Protein 2CVC (pdb70)

Solvent-accessible surface area: 33810 Å² total; per-residue (Å²): 154,127,63,8,5,58,77,115,35,20,35,47,84,174,80,36,195,41,142,89,52,74,27,36,44,72,49,18,91,59,43,98,42,21,94,70,73,68,124,85,37,75,47,40,30,86,67,130,144,86,118,62,21,72,78,39,39,17,60,86,32,100,42,38,78,73,1,114,110,28,30,74,52,52,37,34,28,56,24,47,90,30,42,162,61,69,124,192,61,22,35,53,107,60,81,77,166,60,35,39,60,82,154,122,43,19,57,82,22,126,95,104,54,35,76,47,53,4,28,44,65,81,49,62,54,34,189,28,28,136,69,55,73,39,133,154,72,17,38,19,49,90,40,88,55,115,44,133,97,47,158,116,101,52,49,13,123,57,134,21,33,34,71,98,30,76,24,31,162,143,92,73,132,197,96,46,8,51,83,54,17,32,71,31,69,58,47,60,53,26,57,78,18,33,157,98,183,45,156,58,17,42,64,83,31,36,17,25,26,7,44,100,25,33,94,174,61,130,99,30,214,156,28,72,90,84,90,50,55,42,57,72,8,19,9,44,6,26,28,34,25,186,86,45,127,214,44,92,103,13,123,87,115,7,26,12,56,48,31,108,51,80,40,70,168,29,85,38,55,77,41,64,42,78,92,110,44,60,86,51,17,50,25,24,7,20,46,9,26,76,120,11,178,136,55,69,20,118,98,19,28,71,44,86,121,27,100,131,2,46,56,1,37,39,53,55,90,35,134,84,60,55,23,12,4,27,66,48,52,61,173,90,100,158,43,130,58,57,46,30,21,42,34,28,72,8,64,84,64,65,58,146,67,7,42,82,20,47,0,67,146,34,152,72,120,88,54,28,113,17,0,47,40,4,24,94,80,93,106,151,86,110,43,38,43,84,34,112,88,20,80,93,128,51,92,40,25,82,82,52,160,113,69,86,60,19,112,58,53,29,45,136,56,31,113,75,34,54,70,38,35,48,151,41,149,43,14,38,53,54,39,48,88,90,1,23,39,32,51,6,56,55,68,137,23,113,26,34,75,113,41,71,168,50,21,56,65,22,41,142,160,190,149,55,35,8,133,49,15,42,65,122,42,46,68,15,29,33,89,70,33,156,72,145,184,36,49,50,120,31,73,63,93,59,44,138,63,152,79,225

InterPro domains:
  IPR002322 Cytochrome c, class III [PR00609] (293-302)
  IPR002322 Cytochrome c, class III [PR00609] (306-313)
  IPR002322 Cytochrome c, class III [PR00609] (347-358)
  IPR002322 Cytochrome c, class III [PR00609] (490-497)
  IPR011346 High-molecular-weight cytochrome c [PIRSF000026] (1-545)
  IPR020942 Class III cytochrome C [PF02085] (281-382)
  IPR020942 Class III cytochrome C [PF02085] (475-540)
  IPR036280 Multiheme cytochrome superfamily [SSF48695] (39-542)
  IPR054337 Outer membrane cytochrome MtrC/MtrF-like, domains II/IV [PF22113] (109-256)
  IPR054813 Sulfate respiration complex hexadecaheme cytochrome HmcA [NF045713] (1-543)

CATH classification: 3.90.10.10 (+3 more: 3.90.10.10, 3.90.10.10, 3.90.10.10)

Nearest PDB structures (foldseek):
  2cvc-assembly1_A  TM=1.002E+00  e=1.727E-100  Nitratidesulfovibrio vulgaris
  1h29-assembly3_C  TM=9.912E-01  e=6.419E-89  Nitratidesulfovibrio vulgaris str. Hildenborough
  1h29-assembly2_B  TM=9.858E-01  e=1.584E-88  Nitratidesulfovibrio vulgaris str. Hildenborough
  1h29-assembly4_D  TM=9.958E-01  e=1.942E-85  Nitratidesulfovibrio vulgaris str. Hildenborough
  1gws-assembly1_A  TM=9.913E-01  e=3.086E-84  Nitratidesulfovibrio vulgaris str. Hildenborough

Sequence (500 aa):
EKRADLIEIGAMERFGKLDLPKVAFRHDQHTTAVTGMGKDCAACHKSKDGKMSLKFMRLDDNSAAELKEIYHANCIGCHTDLAKAGKKTGPQDGECRSCHNPKPSAASSWKEIGFDKSLHYRHVASKAIKPVGDPQKNCGACHHVYDEASKKLVWGKNKEDSCRACHGEKPVDKRPALDTAAHTACISCHMDVAKTKAETGPVNCAGCHAPEAQAKFKVVREVPRLDRGQPDAALILPVPGKDAPREMKGTMKPVAFDHKAHEAKANDCRTCHHVRIDTCTACHTVNGTADSKFVQLEKAMHQPDSMRSCVGCHNTRVQQPTCAGCHGFIKPTKSDAQCGVCHVAAPGFDAKQVEAGALLNLKAEQRSQVAASMLSARPQPKGTFDL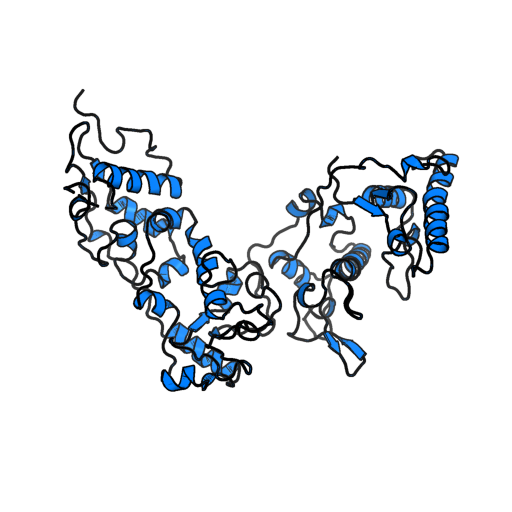NDIPEKVVIGSIAKEYQPSEFPHRKIVKTLIAGIGEDKLAATFHIEKGTLCQGCHHNSPASLTPPKCASCHGKPDRPGLKAAYHQQCMGCHDRMKIEKPANTACVDCHKERAK

Secondary structure (DSSP, 8-state):
-EES-EEEE-GGGGGS--SS--EEEEHHHHHHHHHHTT--GGGT--EETTEE-SSSS-S----HHHHHHHHIIIIIHHHHHHHHTT------TT-HHHHS-SS-SSEE--------HHHHHHHHT-TTS---SSSS--GGGT--EEETTTTEEE--TT----GGGT--SS-BTTBPPHHHHHHHHHHHHHHHHHHTTS-----SHHHHH-HHHHTTS---SS-----SS--SEEEE-----SSSSSPP---S--EEEEHHHHHHHSS-STTTSSS-SS-STTT--TT--GGGTT--HHHHHH-TT-TTSHHHHHHHHTTSHHHHHHHTT------HHHHTTTB-PPTT--HHHHTTTTTTT--HHHHHHHHHHHHHHSPPP-----GGGS-S-EEE-TT-SSBPPEEE-HHHHHHHHHHHHTT-HHHHHH--STTTGGGGTSTTS-S-SSPPPGGGTSS------HHHHHHHHHHHHHHHHT--SS-TT-TTSSS-BS--

Radius of gyration: 31.39 Å; Cα contacts (8 Å, |Δi|>4): 659; chains: 1; bounding box: 77×88×60 Å

Structure (mmCIF, N/CA/C/O backbone):
data_2CVC
#
_entry.id   2CVC
#
_cell.length_a   108.67
_cell.length_b   108.67
_cell.length_c   103.89
_cell.angle_alpha   90.00
_cell.angle_beta   90.00
_cell.angle_gamma   120.00
#
_symmetry.space_group_name_H-M   'P 62'
#
loop_
_entity.id
_entity.type
_entity.pdbx_description
1 polymer 'High-molecular-weight cytochrome c precursor'
2 non-polymer 'HEME C'
3 water water
#
loop_
_atom_site.group_PDB
_atom_site.id
_atom_site.type_symbol
_atom_site.label_atom_id
_atom_site.label_alt_id
_atom_site.label_comp_id
_atom_site.label_asym_id
_atom_site.label_entity_id
_atom_site.label_seq_id
_atom_site.pdbx_PDB_ins_code
_atom_site.Cartn_x
_atom_site.Cartn_y
_atom_site.Cartn_z
_atom_site.occupancy
_atom_site.B_iso_or_equiv
_atom_site.auth_seq_id
_atom_site.auth_comp_id
_atom_site.auth_asym_id
_atom_site.auth_atom_id
_atom_site.pdbx_PDB_model_num
ATOM 1 N N . GLU A 1 40 ? 88.851 54.213 37.089 1.00 81.69 40 GLU A N 1
ATOM 2 C CA . GLU A 1 40 ? 88.714 54.747 38.475 1.00 81.99 40 GLU A CA 1
ATOM 3 C C . GLU A 1 40 ? 89.425 53.866 39.495 1.00 79.56 40 GLU A C 1
ATOM 4 O O . GLU A 1 40 ? 89.794 54.331 40.574 1.00 81.99 40 GLU A O 1
ATOM 10 N N . LYS A 1 41 ? 89.615 52.594 39.155 1.00 75.62 41 LYS A N 1
ATOM 11 C CA . LYS A 1 41 ? 90.331 51.673 40.035 1.00 69.94 41 LYS A CA 1
ATOM 12 C C . LYS A 1 41 ? 91.837 51.889 39.943 1.00 61.16 41 LYS A C 1
ATOM 13 O O . LYS A 1 41 ? 92.436 51.743 38.879 1.00 60.96 41 LYS A O 1
ATOM 19 N N . ARG A 1 42 ? 92.445 52.249 41.067 1.00 56.84 42 ARG A N 1
ATOM 20 C CA . ARG A 1 42 ? 93.879 52.506 41.112 1.00 45.05 42 ARG A CA 1
ATOM 21 C C . ARG A 1 42 ? 94.506 51.775 42.289 1.00 40.48 42 ARG A C 1
ATOM 22 O O . ARG A 1 42 ? 93.871 51.597 43.330 1.00 34.15 42 ARG A O 1
ATOM 30 N N . ALA A 1 43 ? 95.751 51.347 42.117 1.00 34.96 43 ALA A N 1
ATOM 31 C CA . ALA A 1 43 ? 96.471 50.646 43.172 1.00 36.67 43 ALA A CA 1
ATOM 32 C C . ALA A 1 43 ? 97.583 51.527 43.738 1.00 36.60 43 ALA A C 1
ATOM 33 O O . ALA A 1 43 ? 98.378 51.077 44.564 1.00 33.25 43 ALA A O 1
ATOM 35 N N . ASP A 1 44 ? 97.629 52.782 43.293 1.00 32.63 44 ASP A N 1
ATOM 36 C CA . ASP A 1 44 ? 98.754 53.663 43.598 1.00 28.73 44 ASP A CA 1
ATOM 37 C C . ASP A 1 44 ? 98.368 54.839 44.490 1.00 30.33 44 ASP A C 1
ATOM 38 O O . ASP A 1 44 ? 99.081 55.840 44.537 1.00 26.60 44 ASP A O 1
ATOM 43 N N . LEU A 1 45 ? 97.250 54.731 45.197 1.00 28.95 45 LEU A N 1
ATOM 44 C CA . LEU A 1 45 ? 96.790 55.852 46.012 1.00 32.31 45 LEU A CA 1
ATOM 45 C C . LEU A 1 45 ? 97.531 55.947 47.337 1.00 31.72 45 LEU A C 1
ATOM 46 O O . LEU A 1 45 ? 97.769 54.943 48.003 1.00 30.68 45 LEU A O 1
ATOM 51 N N . ILE A 1 46 ? 97.910 57.167 47.698 1.00 35.28 46 ILE A N 1
ATOM 52 C CA . ILE A 1 46 ? 98.423 57.451 49.029 1.00 28.92 46 ILE A CA 1
ATOM 53 C C . ILE A 1 46 ? 97.587 58.575 49.620 1.00 33.21 46 ILE A C 1
ATOM 54 O O . ILE A 1 46 ? 97.369 59.601 48.975 1.00 31.48 46 ILE A O 1
ATOM 59 N N . GLU A 1 47 ? 97.101 58.370 50.839 1.00 30.20 47 GLU A N 1
ATOM 60 C CA . GLU A 1 47 ? 96.351 59.405 51.536 1.00 34.82 47 GLU A CA 1
ATOM 61 C C . GLU A 1 47 ? 97.300 60.082 52.509 1.00 34.00 47 GLU A C 1
ATOM 62 O O . GLU A 1 47 ? 97.584 59.547 53.582 1.00 32.52 47 GLU A O 1
ATOM 68 N N . ILE A 1 48 ? 97.796 61.254 52.131 1.00 30.46 48 ILE A N 1
ATOM 69 C CA . ILE A 1 48 ? 98.832 61.912 52.915 1.00 33.24 48 ILE A CA 1
ATOM 70 C C . ILE A 1 48 ? 98.231 62.550 54.159 1.00 32.37 48 ILE A C 1
ATOM 71 O O . ILE A 1 48 ? 97.415 63.473 54.072 1.00 32.56 48 ILE A O 1
ATOM 76 N N . GLY A 1 49 ? 98.641 62.042 55.318 1.00 29.79 49 GLY A N 1
ATOM 77 C CA . GLY A 1 49 ? 98.045 62.462 56.570 1.00 35.98 49 GLY A CA 1
ATOM 78 C C . GLY A 1 49 ? 99.058 62.445 57.691 1.00 39.12 49 GLY A C 1
ATOM 79 O O . GLY A 1 49 ? 98.706 62.274 58.856 1.00 39.97 49 GLY A O 1
ATOM 80 N N . ALA A 1 50 ? 100.321 62.639 57.329 1.00 41.88 50 ALA A N 1
ATOM 81 C CA . ALA A 1 50 ? 101.432 62.486 58.258 1.00 39.30 50 ALA A CA 1
ATOM 82 C C . ALA A 1 50 ? 101.411 63.440 59.451 1.00 39.41 50 ALA A C 1
ATOM 83 O O . ALA A 1 50 ? 101.868 63.075 60.528 1.00 36.12 50 ALA A O 1
ATOM 85 N N . MET A 1 51 ? 100.907 64.660 59.293 1.00 39.01 51 MET A N 1
ATOM 86 C CA . MET A 1 51 ? 100.953 65.554 60.444 1.00 42.90 51 MET A CA 1
ATOM 87 C C . MET A 1 51 ? 99.836 65.350 61.459 1.00 38.22 51 MET A C 1
ATOM 88 O O . MET A 1 51 ? 99.812 66.012 62.497 1.00 36.56 51 MET A O 1
ATOM 93 N N . GLU A 1 52 ? 98.923 64.427 61.179 1.00 33.97 52 GLU A N 1
ATOM 94 C CA . GLU A 1 52 ? 97.854 64.145 62.132 1.00 40.51 52 GLU A CA 1
ATOM 95 C C . GLU A 1 52 ? 98.423 63.628 63.452 1.00 41.90 52 GLU A C 1
ATOM 96 O O . GLU A 1 52 ? 97.774 63.724 64.495 1.00 42.13 52 GLU A O 1
ATOM 102 N N . ARG A 1 53 ? 99.634 63.083 63.410 1.00 39.77 53 ARG A N 1
ATOM 103 C CA . ARG A 1 53 ? 100.270 62.611 64.630 1.00 48.33 53 ARG A CA 1
ATOM 104 C C . ARG A 1 53 ? 100.542 63.792 65.556 1.00 48.16 53 ARG A C 1
ATOM 105 O O . ARG A 1 53 ? 100.490 63.664 66.779 1.00 49.04 53 ARG A O 1
ATOM 113 N N . PHE A 1 54 ? 100.814 64.949 64.965 1.00 49.19 54 PHE A N 1
ATOM 114 C CA . PHE A 1 54 ? 101.119 66.142 65.739 1.00 51.65 54 PHE A CA 1
ATOM 115 C C . PHE A 1 54 ? 99.867 66.836 66.267 1.00 53.03 54 PHE A C 1
ATOM 116 O O . PHE A 1 54 ? 99.959 67.709 67.130 1.00 55.86 54 PHE A O 1
ATOM 124 N N . GLY A 1 55 ? 98.701 66.447 65.756 1.00 51.57 55 GLY A N 1
ATOM 125 C CA . GLY A 1 55 ? 97.458 67.029 66.235 1.00 49.28 55 GLY A CA 1
ATOM 126 C C . GLY A 1 55 ? 96.328 66.971 65.224 1.00 51.16 55 GLY A C 1
ATOM 127 O O . GLY A 1 55 ? 96.516 66.524 64.094 1.00 53.43 55 GLY A O 1
ATOM 128 N N . LYS A 1 56 ? 95.148 67.423 65.635 1.00 48.90 56 LYS A N 1
ATOM 129 C CA . LYS A 1 56 ? 93.975 67.443 64.762 1.00 49.79 56 LYS A CA 1
ATOM 130 C C . LYS A 1 56 ? 94.247 68.255 63.495 1.00 45.32 56 LYS A C 1
ATOM 131 O O . LYS A 1 56 ? 94.801 69.354 63.559 1.00 44.27 56 LYS A O 1
ATOM 137 N N . LEU A 1 57 ? 93.848 67.710 62.350 1.00 43.72 57 LEU A N 1
ATOM 138 C CA . LEU A 1 57 ? 94.033 68.383 61.066 1.00 44.82 57 LEU A CA 1
ATOM 139 C C . LEU A 1 57 ? 92.932 69.415 60.824 1.00 44.03 57 LEU A C 1
ATOM 140 O O . LEU A 1 57 ? 91.758 69.147 61.081 1.00 44.77 57 LEU A O 1
ATOM 145 N N . ASP A 1 58 ? 93.316 70.588 60.328 1.00 42.67 58 ASP A N 1
ATOM 146 C CA . ASP A 1 58 ? 92.347 71.621 59.965 1.00 38.50 58 ASP A CA 1
ATOM 147 C C . ASP A 1 58 ? 91.612 71.233 58.687 1.00 39.50 58 ASP A C 1
ATOM 148 O O . ASP A 1 58 ? 90.404 71.445 58.562 1.00 38.55 58 ASP A O 1
ATOM 153 N N . LEU A 1 59 ? 92.346 70.666 57.736 1.00 32.81 59 LEU A N 1
ATOM 154 C CA . LEU A 1 59 ? 91.768 70.318 56.445 1.00 29.52 59 LEU A CA 1
ATOM 155 C C . LEU A 1 59 ? 91.941 68.829 56.174 1.00 34.91 59 LEU A C 1
ATOM 156 O O . LEU A 1 59 ? 92.764 68.167 56.810 1.00 34.05 59 LEU A O 1
ATOM 161 N N . PRO A 1 60 ? 91.170 68.284 55.219 1.00 33.27 60 PRO A N 1
ATOM 162 C CA . PRO A 1 60 ? 91.276 66.860 54.896 1.00 32.15 60 PRO A CA 1
ATOM 163 C C . PRO A 1 60 ? 92.690 66.433 54.539 1.00 31.98 60 PRO A C 1
ATOM 164 O O . PRO A 1 60 ? 93.531 67.257 54.188 1.00 27.86 60 PRO A O 1
ATOM 168 N N . LYS A 1 61 ? 92.944 65.134 54.646 1.00 29.78 61 LYS A N 1
ATOM 169 C CA . LYS A 1 61 ? 94.193 64.560 54.167 1.00 32.43 61 LYS A CA 1
ATOM 170 C C . LYS A 1 61 ? 94.219 64.697 52.645 1.00 31.77 61 LYS A C 1
ATOM 171 O O . LYS A 1 61 ? 93.190 64.967 52.023 1.00 29.25 61 LYS A O 1
ATOM 177 N N . VAL A 1 62 ? 95.399 64.531 52.056 1.00 27.13 62 VAL A N 1
ATOM 178 C CA . VAL A 1 62 ? 95.600 64.834 50.641 1.00 27.86 62 VAL A CA 1
ATOM 179 C C . VAL A 1 62 ? 95.861 63.565 49.827 1.00 27.74 62 VAL A C 1
ATOM 180 O O . VAL A 1 62 ? 96.873 62.891 50.023 1.00 25.75 62 VAL A O 1
ATOM 184 N N . ALA A 1 63 ? 94.943 63.240 48.922 1.00 25.14 63 ALA A N 1
ATOM 185 C CA . ALA A 1 63 ? 95.080 62.048 48.085 1.00 24.58 63 ALA A CA 1
ATOM 186 C C . ALA A 1 63 ? 96.142 62.280 47.011 1.00 32.00 63 ALA A C 1
ATOM 187 O O . ALA A 1 63 ? 96.157 63.323 46.353 1.00 28.47 63 ALA A O 1
ATOM 189 N N . PHE A 1 64 ? 97.020 61.296 46.837 1.00 27.61 64 PHE A N 1
ATOM 190 C CA . PHE A 1 64 ? 98.176 61.416 45.954 1.00 25.14 64 PHE A CA 1
ATOM 191 C C . PHE A 1 64 ? 98.289 60.141 45.123 1.00 28.20 64 PHE A C 1
ATOM 192 O O . PHE A 1 64 ? 98.354 59.040 45.683 1.00 26.23 64 PHE A O 1
ATOM 200 N N . ARG A 1 65 ? 98.312 60.290 43.799 1.00 27.96 65 ARG A N 1
ATOM 201 C CA . ARG A 1 65 ? 98.487 59.151 42.887 1.00 26.64 65 ARG A CA 1
ATOM 202 C C . ARG A 1 65 ? 99.964 58.971 42.545 1.00 25.47 65 ARG A C 1
ATOM 203 O O . ARG A 1 65 ? 100.519 59.728 41.754 1.00 27.76 65 ARG A O 1
ATOM 211 N N . HIS A 1 66 ? 100.600 57.966 43.133 1.00 27.15 66 HIS A N 1
ATOM 212 C CA . HIS A 1 66 ? 102.049 57.842 43.030 1.00 25.66 66 HIS A CA 1
ATOM 213 C C . HIS A 1 66 ? 102.482 57.471 41.607 1.00 25.05 66 HIS A C 1
ATOM 214 O O . HIS A 1 66 ? 103.429 58.059 41.072 1.00 27.16 66 HIS A O 1
ATOM 221 N N . ASP A 1 67 ? 101.793 56.510 40.988 1.00 24.63 67 ASP A N 1
ATOM 222 C CA . ASP A 1 67 ? 102.148 56.077 39.633 1.00 26.76 67 ASP A CA 1
ATOM 223 C C . ASP A 1 67 ? 101.914 57.194 38.611 1.00 28.00 67 ASP A C 1
ATOM 224 O O . ASP A 1 67 ? 102.694 57.364 37.678 1.00 29.62 67 ASP A O 1
ATOM 229 N N . GLN A 1 68 ? 100.841 57.960 38.790 1.00 32.27 68 GLN A N 1
ATOM 230 C CA . GLN A 1 68 ? 100.600 59.109 37.923 1.00 26.30 68 GLN A CA 1
ATOM 231 C C . GLN A 1 68 ? 101.775 60.089 38.010 1.00 27.58 68 GLN A C 1
ATOM 232 O O . GLN A 1 68 ? 102.184 60.688 37.009 1.00 24.85 68 GLN A O 1
ATOM 238 N N . HIS A 1 69 ? 102.324 60.245 39.211 1.00 24.32 69 HIS A N 1
ATOM 239 C CA . HIS A 1 69 ? 103.420 61.184 39.414 1.00 21.63 69 HIS A CA 1
ATOM 240 C C . HIS A 1 69 ? 104.774 60.696 38.884 1.00 24.90 69 HIS A C 1
ATOM 241 O O . HIS A 1 69 ? 105.492 61.457 38.238 1.00 26.82 69 HIS A O 1
ATOM 248 N N . THR A 1 70 ? 105.130 59.440 39.144 1.00 25.33 70 THR A N 1
ATOM 249 C CA . THR A 1 70 ? 106.408 58.925 38.647 1.00 26.86 70 THR A CA 1
ATOM 250 C C . THR A 1 70 ? 106.435 58.892 37.120 1.00 28.46 70 THR A C 1
ATOM 251 O O . THR A 1 70 ? 107.471 59.141 36.502 1.00 28.88 70 THR A O 1
ATOM 255 N N . THR A 1 71 ? 105.293 58.603 36.505 1.00 32.11 71 THR A N 1
ATOM 256 C CA . THR A 1 71 ? 105.217 58.603 35.049 1.00 29.22 71 THR A CA 1
ATOM 257 C C . THR A 1 71 ? 105.529 60.002 34.507 1.00 34.96 71 THR A C 1
ATOM 258 O O . THR A 1 71 ? 106.359 60.160 33.607 1.00 31.32 71 THR A O 1
ATOM 262 N N . ALA A 1 72 ? 104.883 61.018 35.067 1.00 28.96 72 ALA A N 1
ATOM 263 C CA . ALA A 1 72 ? 105.119 62.387 34.622 1.00 31.87 72 ALA A CA 1
ATOM 264 C C . ALA A 1 72 ? 106.557 62.828 34.904 1.00 31.68 72 ALA A C 1
ATOM 265 O O . ALA A 1 72 ? 107.204 63.435 34.053 1.00 37.58 72 ALA A O 1
ATOM 267 N N . VAL A 1 73 ? 107.056 62.514 36.095 1.00 29.99 73 VAL A N 1
ATOM 268 C CA . VAL A 1 73 ? 108.417 62.884 36.473 1.00 34.72 73 VAL A CA 1
ATOM 269 C C . VAL A 1 73 ? 109.438 62.238 35.541 1.00 39.88 73 VAL A C 1
ATOM 270 O O . VAL A 1 73 ? 110.398 62.881 35.114 1.00 39.44 73 VAL A O 1
ATOM 274 N N . THR A 1 74 ? 109.222 60.967 35.219 1.00 37.71 74 THR A N 1
ATOM 275 C CA . THR A 1 74 ? 110.093 60.262 34.291 1.00 38.60 74 THR A CA 1
ATOM 276 C C . THR A 1 74 ? 110.106 60.981 32.951 1.00 41.16 74 THR A C 1
ATOM 277 O O . THR A 1 74 ? 111.168 61.211 32.372 1.00 40.86 74 THR A O 1
ATOM 281 N N . GLY A 1 75 ? 108.920 61.354 32.479 1.00 44.85 75 GLY A N 1
ATOM 282 C CA . GLY A 1 75 ? 108.800 62.005 31.188 1.00 45.55 75 GLY A CA 1
ATOM 283 C C . GLY A 1 75 ? 109.506 63.343 31.120 1.00 49.08 75 GLY A C 1
ATOM 284 O O . GLY A 1 75 ? 109.881 63.794 30.040 1.00 50.23 75 GLY A O 1
ATOM 285 N N . MET A 1 76 ? 109.693 63.982 32.271 1.00 51.58 76 MET A N 1
ATOM 286 C CA . MET A 1 76 ? 110.371 65.273 32.311 1.00 49.58 76 MET A CA 1
ATOM 287 C C . MET A 1 76 ? 111.841 65.115 32.681 1.00 50.96 76 MET A C 1
ATOM 288 O O . MET A 1 76 ? 112.523 66.091 33.002 1.00 48.63 76 MET A O 1
ATOM 293 N N . GLY A 1 77 ? 112.323 63.877 32.639 1.00 45.73 77 GLY A N 1
ATOM 294 C CA . GLY A 1 77 ? 113.751 63.637 32.745 1.00 45.33 77 GLY A CA 1
ATOM 295 C C . GLY A 1 77 ? 114.269 63.542 34.165 1.00 46.08 77 GLY A C 1
ATOM 296 O O . GLY A 1 77 ? 115.467 63.695 34.401 1.00 49.70 77 GLY A O 1
ATOM 297 N N . LYS A 1 78 ? 113.374 63.293 35.114 1.00 42.26 78 LYS A N 1
ATOM 298 C CA . LYS A 1 78 ? 113.768 63.160 36.514 1.00 40.71 78 LYS A CA 1
ATOM 299 C C . LYS A 1 78 ? 113.510 61.738 37.001 1.00 39.83 78 LYS A C 1
ATOM 300 O O . LYS A 1 78 ? 113.121 60.871 36.219 1.00 45.60 78 LYS A O 1
ATOM 306 N N . ASP A 1 79 ? 113.735 61.501 38.289 1.00 37.31 79 ASP A N 1
ATOM 307 C CA . ASP A 1 79 ? 113.492 60.194 38.891 1.00 40.51 79 ASP A CA 1
ATOM 308 C C . ASP A 1 79 ? 113.059 60.348 40.355 1.00 38.79 79 ASP A C 1
ATOM 309 O O . ASP A 1 79 ? 112.674 61.436 40.782 1.00 39.56 79 ASP A O 1
ATOM 314 N N . CYS A 1 80 ? 113.135 59.261 41.119 1.00 35.94 80 CYS A N 1
ATOM 315 C CA . CYS A 1 80 ? 112.716 59.265 42.518 1.00 37.21 80 CYS A CA 1
ATOM 316 C C . CYS A 1 80 ? 113.350 60.422 43.302 1.00 37.52 80 CYS A C 1
ATOM 317 O O . CYS A 1 80 ? 112.729 60.982 44.205 1.00 33.84 80 CYS A O 1
ATOM 320 N N . ALA A 1 81 ? 114.586 60.775 42.959 1.00 34.27 81 ALA A N 1
ATOM 321 C CA . ALA A 1 81 ? 115.319 61.784 43.712 1.00 35.54 81 ALA A CA 1
ATOM 322 C C . ALA A 1 81 ? 114.611 63.131 43.683 1.00 34.93 81 ALA A C 1
ATOM 323 O O . ALA A 1 81 ? 114.891 64.001 44.508 1.00 35.28 81 ALA A O 1
ATOM 325 N N . ALA A 1 82 ? 113.699 63.306 42.731 1.00 34.16 82 ALA A N 1
ATOM 326 C CA . ALA A 1 82 ? 112.914 64.535 42.657 1.00 37.32 82 ALA A CA 1
ATOM 327 C C . ALA A 1 82 ? 112.089 64.733 43.926 1.00 35.49 82 ALA A C 1
ATOM 328 O O . ALA A 1 82 ? 111.728 65.862 44.263 1.00 34.79 82 ALA A O 1
ATOM 330 N N . CYS A 1 83 ? 111.796 63.638 44.626 1.00 31.98 83 CYS A N 1
ATOM 331 C CA . CYS A 1 83 ? 110.895 63.683 45.783 1.00 33.75 83 CYS A CA 1
ATOM 332 C C . CYS A 1 83 ? 111.398 62.942 47.011 1.00 34.73 83 CYS A C 1
ATOM 333 O O . CYS A 1 83 ? 110.927 63.187 48.124 1.00 38.04 83 CYS A O 1
ATOM 336 N N . HIS A 1 84 ? 112.335 62.022 46.814 1.00 35.12 84 HIS A N 1
ATOM 337 C CA . HIS A 1 84 ? 112.850 61.231 47.924 1.00 34.42 84 HIS A CA 1
ATOM 338 C C . HIS A 1 84 ? 114.328 61.504 48.134 1.00 38.49 84 HIS A C 1
ATOM 339 O O . HIS A 1 84 ? 115.121 61.451 47.191 1.00 36.46 84 HIS A O 1
ATOM 346 N N . LYS A 1 85 ? 114.699 61.795 49.375 1.00 36.85 85 LYS A N 1
ATOM 347 C CA . LYS A 1 85 ? 116.103 61.943 49.711 1.00 36.87 85 LYS A CA 1
ATOM 348 C C . LYS A 1 85 ? 116.689 60.584 50.064 1.00 38.68 85 LYS A C 1
ATOM 349 O O . LYS A 1 85 ? 115.960 59.624 50.317 1.00 37.92 85 LYS A O 1
ATOM 355 N N . SER A 1 86 ? 118.012 60.506 50.068 1.00 43.34 86 SER A N 1
ATOM 356 C CA . SER A 1 86 ? 118.696 59.291 50.480 1.00 46.53 86 SER A CA 1
ATOM 357 C C . SER A 1 86 ? 119.692 59.615 51.586 1.00 49.19 86 SER A C 1
ATOM 358 O O . SER A 1 86 ? 120.177 60.742 51.689 1.00 50.74 86 SER A O 1
ATOM 361 N N . LYS A 1 87 ? 119.982 58.625 52.422 1.00 49.63 87 LYS A N 1
ATOM 362 C CA . LYS A 1 87 ? 120.969 58.787 53.477 1.00 51.74 87 LYS A CA 1
ATOM 363 C C . LYS A 1 87 ? 121.822 57.531 53.539 1.00 54.30 87 LYS A C 1
ATOM 364 O O . LYS A 1 87 ? 121.360 56.478 53.980 1.00 56.57 87 LYS A O 1
ATOM 370 N N . ASP A 1 88 ? 123.066 57.647 53.088 1.00 59.47 88 ASP A N 1
ATOM 371 C CA . ASP A 1 88 ? 123.993 56.522 53.077 1.00 62.57 88 ASP A CA 1
ATOM 372 C C . ASP A 1 88 ? 123.520 55.422 52.133 1.00 62.98 88 ASP A C 1
ATOM 373 O O . ASP A 1 88 ? 123.463 54.251 52.508 1.00 62.86 88 ASP A O 1
ATOM 378 N N . GLY A 1 89 ? 123.177 55.808 50.907 1.00 61.71 89 GLY A N 1
ATOM 379 C CA . GLY A 1 89 ? 122.819 54.829 49.896 1.00 61.32 89 GLY A CA 1
ATOM 380 C C . GLY A 1 89 ? 121.444 54.204 50.072 1.00 62.48 89 GLY A C 1
ATOM 381 O O . GLY A 1 89 ? 121.039 53.363 49.270 1.00 65.30 89 GLY A O 1
ATOM 382 N N . LYS A 1 90 ? 120.724 54.600 51.116 1.00 56.59 90 LYS A N 1
ATOM 383 C CA . LYS A 1 90 ? 119.367 54.106 51.326 1.00 50.68 90 LYS A CA 1
ATOM 384 C C . LYS A 1 90 ? 118.358 55.223 51.067 1.00 45.96 90 LYS A C 1
ATOM 385 O O . LYS A 1 90 ? 118.440 56.295 51.668 1.00 42.67 90 LYS A O 1
ATOM 391 N N . MET A 1 91 ? 117.409 54.976 50.170 1.00 39.73 91 MET A N 1
ATOM 392 C CA . MET A 1 91 ? 116.410 55.991 49.855 1.00 34.99 91 MET A CA 1
ATOM 393 C C . MET A 1 91 ? 115.342 56.042 50.943 1.00 36.53 91 MET A C 1
ATOM 394 O O . MET A 1 91 ? 114.764 55.017 51.314 1.00 34.82 91 MET A O 1
ATOM 399 N N . SER A 1 92 ? 115.079 57.239 51.456 1.00 34.14 92 SER A N 1
ATOM 400 C CA . SER A 1 92 ? 113.963 57.418 52.373 1.00 31.84 92 SER A CA 1
ATOM 401 C C . SER A 1 92 ? 112.651 57.322 51.604 1.00 28.05 92 SER A C 1
ATOM 402 O O . SER A 1 92 ? 112.543 57.800 50.473 1.00 29.20 92 SER A O 1
ATOM 405 N N . LEU A 1 93 ? 111.662 56.699 52.229 1.00 26.78 93 LEU A N 1
ATOM 406 C CA . LEU A 1 93 ? 110.335 56.566 51.649 1.00 30.38 93 LEU A CA 1
ATOM 407 C C . LEU A 1 93 ? 109.452 57.749 52.028 1.00 30.48 93 LEU A C 1
ATOM 408 O O . LEU A 1 93 ? 108.295 57.817 51.620 1.00 29.74 93 LEU A O 1
ATOM 413 N N . LYS A 1 94 ? 109.999 58.664 52.825 1.00 31.79 94 LYS A N 1
ATOM 414 C CA . LYS A 1 94 ? 109.307 59.904 53.172 1.00 36.14 94 LYS A CA 1
ATOM 415 C C . LYS A 1 94 ? 109.456 60.925 52.045 1.00 33.11 94 LYS A C 1
ATOM 416 O O . LYS A 1 94 ? 110.412 60.865 51.265 1.00 32.01 94 LYS A O 1
ATOM 422 N N . PHE A 1 95 ? 108.513 61.864 51.970 1.00 31.99 95 PHE A N 1
ATOM 423 C CA . PHE A 1 95 ? 108.564 62.921 50.965 1.00 29.66 95 PHE A CA 1
ATOM 424 C C . PHE A 1 95 ? 109.496 64.058 51.381 1.00 32.16 95 PHE A C 1
ATOM 425 O O . PHE A 1 95 ? 109.237 64.767 52.361 1.00 26.95 95 PHE A O 1
ATOM 433 N N . MET A 1 96 ? 110.584 64.212 50.628 1.00 29.36 96 MET A N 1
ATOM 434 C CA . MET A 1 96 ? 111.490 65.348 50.769 1.00 34.60 96 MET A CA 1
ATOM 435 C C . MET A 1 96 ? 111.990 65.615 52.191 1.00 35.89 96 MET A C 1
ATOM 436 O O . MET A 1 96 ? 112.065 66.764 52.622 1.00 33.01 96 MET A O 1
ATOM 441 N N . ARG A 1 97 ? 112.343 64.557 52.911 1.00 35.71 97 ARG A N 1
ATOM 442 C CA . ARG A 1 97 ? 112.834 64.710 54.273 1.00 39.16 97 ARG A CA 1
ATOM 443 C C . ARG A 1 97 ? 113.312 63.376 54.824 1.00 39.62 97 ARG A C 1
ATOM 444 O O . ARG A 1 97 ? 112.957 62.315 54.307 1.00 36.43 97 ARG A O 1
ATOM 452 N N . LEU A 1 98 ? 114.107 63.439 55.887 1.00 38.61 98 LEU A N 1
ATOM 453 C CA . LEU A 1 98 ? 114.610 62.242 56.546 1.00 41.68 98 LEU A CA 1
ATOM 454 C C . LEU A 1 98 ? 113.928 62.006 57.894 1.00 39.89 98 LEU A C 1
ATOM 455 O O . LEU A 1 98 ? 113.858 60.871 58.367 1.00 39.97 98 LEU A O 1
ATOM 460 N N . ASP A 1 99 ? 113.422 63.077 58.504 1.00 39.86 99 ASP A N 1
ATOM 461 C CA . ASP A 1 99 ? 112.705 62.972 59.775 1.00 42.74 99 ASP A CA 1
ATOM 462 C C . ASP A 1 99 ? 111.452 63.846 59.802 1.00 40.48 99 ASP A C 1
ATOM 463 O O . ASP A 1 99 ? 111.326 64.791 59.026 1.00 37.94 99 ASP A O 1
ATOM 468 N N . ASP A 1 100 ? 110.530 63.516 60.703 1.00 44.25 100 ASP A N 1
ATOM 469 C CA . ASP A 1 100 ? 109.382 64.372 61.003 1.00 50.14 100 ASP A CA 1
ATOM 470 C C . ASP A 1 100 ? 109.625 65.092 62.329 1.00 49.43 100 ASP A C 1
ATOM 471 O O . ASP A 1 100 ? 109.424 64.515 63.400 1.00 50.24 100 ASP A O 1
ATOM 476 N N . ASN A 1 101 ? 110.051 66.349 62.259 1.00 44.75 101 ASN A N 1
ATOM 477 C CA . ASN A 1 101 ? 110.512 67.050 63.453 1.00 43.74 101 ASN A CA 1
ATOM 478 C C . ASN A 1 101 ? 109.434 67.879 64.136 1.00 44.92 101 ASN A C 1
ATOM 479 O O . ASN A 1 101 ? 109.440 68.027 65.358 1.00 46.53 101 ASN A O 1
ATOM 484 N N . SER A 1 102 ? 108.512 68.425 63.352 1.00 38.91 102 SER A N 1
ATOM 485 C CA . SER A 1 102 ? 107.435 69.229 63.916 1.00 39.83 102 SER A CA 1
ATOM 486 C C . SER A 1 102 ? 106.296 69.312 62.919 1.00 38.86 102 SER A C 1
ATOM 487 O O . SER A 1 102 ? 106.472 68.974 61.750 1.00 30.83 102 SER A O 1
ATOM 490 N N . ALA A 1 103 ? 105.135 69.764 63.383 1.00 33.74 103 ALA A N 1
ATOM 491 C CA . ALA A 1 103 ? 104.004 69.996 62.495 1.00 36.14 103 ALA A CA 1
ATOM 492 C C . ALA A 1 103 ? 104.349 71.103 61.509 1.00 37.70 103 ALA A C 1
ATOM 493 O O . ALA A 1 103 ? 104.086 70.983 60.313 1.00 39.93 103 ALA A O 1
ATOM 495 N N . ALA A 1 104 ? 104.944 72.179 62.018 1.00 34.71 104 ALA A N 1
ATOM 496 C CA . ALA A 1 104 ? 105.271 73.336 61.189 1.00 33.84 104 ALA A CA 1
ATOM 497 C C . ALA A 1 104 ? 106.239 72.966 60.071 1.00 35.39 104 ALA A C 1
ATOM 498 O O . ALA A 1 104 ? 106.034 73.332 58.913 1.00 31.61 104 ALA A O 1
ATOM 500 N N . GLU A 1 105 ? 107.285 72.229 60.419 1.00 35.55 105 GLU A N 1
ATOM 501 C CA . GLU A 1 105 ? 108.310 71.857 59.449 1.00 40.07 105 GLU A CA 1
ATOM 502 C C . GLU A 1 105 ? 107.724 70.969 58.354 1.00 37.36 105 GLU A C 1
ATOM 503 O O . GLU A 1 105 ? 108.044 71.117 57.173 1.00 39.21 105 GLU A O 1
ATOM 509 N N . LEU A 1 106 ? 106.851 70.056 58.756 1.00 38.06 106 LEU A N 1
ATOM 510 C CA . LEU A 1 106 ? 106.255 69.104 57.832 1.00 37.99 106 LEU A CA 1
ATOM 511 C C . LEU A 1 106 ? 105.344 69.832 56.835 1.00 41.27 106 LEU A C 1
ATOM 512 O O . LEU A 1 106 ? 105.367 69.548 55.633 1.00 36.44 106 LEU A O 1
ATOM 517 N N . LYS A 1 107 ? 104.552 70.777 57.336 1.00 36.85 107 LYS A N 1
ATOM 518 C CA . LYS A 1 107 ? 103.641 71.533 56.486 1.00 37.87 107 LYS A CA 1
ATOM 519 C C . LYS A 1 107 ? 104.406 72.310 55.420 1.00 32.16 107 LYS A C 1
ATOM 520 O O . LYS A 1 107 ? 103.983 72.384 54.272 1.00 36.06 107 LYS A O 1
ATOM 526 N N . GLU A 1 108 ? 105.539 72.883 55.797 1.00 34.30 108 GLU A N 1
ATOM 527 C CA . GLU A 1 108 ? 106.330 73.674 54.861 1.00 35.54 108 GLU A CA 1
ATOM 528 C C . GLU A 1 108 ? 106.984 72.791 53.801 1.00 34.84 108 GLU A C 1
ATOM 529 O O . GLU A 1 108 ? 107.068 73.162 52.629 1.00 35.41 108 GLU A O 1
ATOM 535 N N . ILE A 1 109 ? 107.449 71.620 54.215 1.00 36.53 109 ILE A N 1
ATOM 536 C CA . ILE A 1 109 ? 108.031 70.672 53.275 1.00 31.41 109 ILE A CA 1
ATOM 537 C C . ILE A 1 109 ? 107.009 70.284 52.200 1.00 30.38 109 ILE A C 1
ATOM 538 O O . ILE A 1 109 ? 107.311 70.327 51.007 1.00 29.39 109 ILE A O 1
ATOM 543 N N . TYR A 1 110 ? 105.792 69.945 52.613 1.00 26.55 110 TYR A N 1
ATOM 544 C CA . TYR A 1 110 ? 104.762 69.576 51.647 1.00 30.63 110 TYR A CA 1
ATOM 545 C C . TYR A 1 110 ? 104.364 70.741 50.745 1.00 30.18 110 TYR A C 1
ATOM 546 O O . TYR A 1 110 ? 104.334 70.606 49.519 1.00 28.43 110 TYR A O 1
ATOM 555 N N . HIS A 1 111 ? 104.057 71.889 51.335 1.00 25.87 111 HIS A N 1
ATOM 556 C CA . HIS A 1 111 ? 103.587 73.004 50.521 1.00 29.48 111 HIS A CA 1
ATOM 557 C C . HIS A 1 111 ? 104.687 73.518 49.592 1.00 28.79 111 HIS A C 1
ATOM 558 O O . HIS A 1 111 ? 104.454 73.720 48.406 1.00 27.88 111 HIS A O 1
ATOM 565 N N . ALA A 1 112 ? 105.893 73.698 50.116 1.00 32.35 112 ALA A N 1
ATOM 566 C CA . ALA A 1 112 ? 106.983 74.228 49.300 1.00 27.52 112 ALA A CA 1
ATOM 567 C C . ALA A 1 112 ? 107.260 73.315 48.108 1.00 31.35 112 ALA A C 1
ATOM 568 O O . ALA A 1 112 ? 107.386 73.781 46.978 1.00 30.80 112 ALA A O 1
ATOM 570 N N . ASN A 1 113 ? 107.348 72.013 48.360 1.00 30.65 113 ASN A N 1
ATOM 571 C CA . ASN A 1 113 ? 107.780 71.083 47.323 1.00 32.12 113 ASN A CA 1
ATOM 572 C C . ASN A 1 113 ? 106.663 70.562 46.426 1.00 31.60 113 ASN A C 1
ATOM 573 O O . ASN A 1 113 ? 106.823 70.507 45.207 1.00 29.31 113 ASN A O 1
ATOM 578 N N . CYS A 1 114 ? 105.528 70.190 47.011 1.00 32.04 114 CYS A N 1
ATOM 579 C CA . CYS A 1 114 ? 104.387 69.779 46.204 1.00 27.07 114 CYS A CA 1
ATOM 580 C C . CYS A 1 114 ? 103.974 70.893 45.251 1.00 28.00 114 CYS A C 1
ATOM 581 O O . CYS A 1 114 ? 103.843 70.673 44.047 1.00 34.45 114 CYS A O 1
ATOM 584 N N . ILE A 1 115 ? 103.773 72.093 45.790 1.00 30.93 115 ILE A N 1
ATOM 585 C CA . ILE A 1 115 ? 103.229 73.193 45.000 1.00 28.61 115 ILE A CA 1
ATOM 586 C C . ILE A 1 115 ? 104.271 73.792 44.060 1.00 29.31 115 ILE A C 1
ATOM 587 O O . ILE A 1 115 ? 103.942 74.240 42.963 1.00 31.78 115 ILE A O 1
ATOM 592 N N . GLY A 1 116 ? 105.524 73.804 44.502 1.00 30.03 116 GLY A N 1
ATOM 593 C CA . GLY A 1 116 ? 106.594 74.362 43.696 1.00 30.97 116 GLY A CA 1
ATOM 594 C C . GLY A 1 116 ? 106.688 73.714 42.328 1.00 31.04 116 GLY A C 1
ATOM 595 O O . GLY A 1 116 ? 106.791 74.405 41.320 1.00 32.69 116 GLY A O 1
ATOM 596 N N . CYS A 1 117 ? 106.645 72.386 42.280 1.00 32.51 117 CYS A N 1
ATOM 597 C CA . CYS A 1 117 ? 106.678 71.696 40.997 1.00 31.35 117 CYS A CA 1
ATOM 598 C C . CYS A 1 117 ? 105.448 72.011 40.160 1.00 31.14 117 CYS A C 1
ATOM 599 O O . CYS A 1 117 ? 105.556 72.256 38.961 1.00 31.52 117 CYS A O 1
ATOM 602 N N . HIS A 1 118 ? 104.278 72.007 40.790 1.00 31.78 118 HIS A N 1
ATOM 603 C CA . HIS A 1 118 ? 103.039 72.305 40.074 1.00 30.84 118 HIS A CA 1
ATOM 604 C C . HIS A 1 118 ? 103.099 73.714 39.475 1.00 32.19 118 HIS A C 1
ATOM 605 O O . HIS A 1 118 ? 102.564 73.974 38.392 1.00 28.21 118 HIS A O 1
ATOM 612 N N . THR A 1 119 ? 103.747 74.628 40.185 1.00 27.17 119 THR A N 1
ATOM 613 C CA . THR A 1 119 ? 103.789 76.007 39.730 1.00 31.71 119 THR A CA 1
ATOM 614 C C . THR A 1 119 ? 104.718 76.118 38.533 1.00 34.69 119 THR A C 1
ATOM 615 O O . THR A 1 119 ? 104.359 76.712 37.519 1.00 33.68 119 THR A O 1
ATOM 619 N N . ASP A 1 120 ? 105.906 75.531 38.656 1.00 32.86 120 ASP A N 1
ATOM 620 C CA . ASP A 1 120 ? 106.914 75.617 37.604 1.00 42.20 120 ASP A CA 1
ATOM 621 C C . ASP A 1 120 ? 106.410 75.004 36.307 1.00 42.92 120 ASP A C 1
ATOM 622 O O . ASP A 1 120 ? 106.679 75.518 35.222 1.00 45.69 120 ASP A O 1
ATOM 627 N N . LEU A 1 121 ? 105.671 73.905 36.420 1.00 41.71 121 LEU A N 1
ATOM 628 C CA . LEU A 1 121 ? 105.121 73.260 35.239 1.00 35.13 121 LEU A CA 1
ATOM 629 C C . LEU A 1 121 ? 104.068 74.158 34.604 1.00 38.72 121 LEU A C 1
ATOM 630 O O . LEU A 1 121 ? 103.962 74.230 33.379 1.00 37.66 121 LEU A O 1
ATOM 635 N N . ALA A 1 122 ? 103.302 74.853 35.440 1.00 36.08 122 ALA A N 1
ATOM 636 C CA . ALA A 1 122 ? 102.255 75.750 34.955 1.00 38.21 122 ALA A CA 1
ATOM 637 C C . ALA A 1 122 ? 102.837 76.874 34.098 1.00 35.92 122 ALA A C 1
ATOM 638 O O . ALA A 1 122 ? 102.341 77.152 33.007 1.00 34.61 122 ALA A O 1
ATOM 640 N N . LYS A 1 123 ? 103.888 77.524 34.580 1.00 37.39 123 LYS A N 1
ATOM 641 C CA . LYS A 1 123 ? 104.442 78.632 33.816 1.00 45.79 123 LYS A CA 1
ATOM 642 C C . LYS A 1 123 ? 105.225 78.157 32.596 1.00 47.85 123 LYS A C 1
ATOM 643 O O . LYS A 1 123 ? 105.497 78.942 31.687 1.00 48.74 123 LYS A O 1
ATOM 649 N N . ALA A 1 124 ? 105.575 76.872 32.571 1.00 45.30 124 ALA A N 1
ATOM 650 C CA . ALA A 1 124 ? 106.170 76.261 31.385 1.00 41.25 124 ALA A CA 1
ATOM 651 C C . ALA A 1 124 ? 105.082 75.831 30.409 1.00 40.59 124 ALA A C 1
ATOM 652 O O . ALA A 1 124 ? 105.371 75.407 29.294 1.00 42.88 124 ALA A O 1
ATOM 654 N N . GLY A 1 125 ? 103.828 75.931 30.839 1.00 40.01 125 GLY A N 1
ATOM 655 C CA . GLY A 1 125 ? 102.719 75.574 29.973 1.00 40.27 125 GLY A CA 1
ATOM 656 C C . GLY A 1 125 ? 102.516 74.074 29.855 1.00 44.02 125 GLY A C 1
ATOM 657 O O . GLY A 1 125 ? 101.948 73.599 28.872 1.00 36.42 125 GLY A O 1
ATOM 658 N N . LYS A 1 126 ? 102.978 73.328 30.857 1.00 42.74 126 LYS A N 1
ATOM 659 C CA . LYS A 1 126 ? 102.866 71.870 30.849 1.00 40.18 126 LYS A CA 1
ATOM 660 C C . LYS A 1 126 ? 101.728 71.373 31.733 1.00 41.51 126 LYS A C 1
ATOM 661 O O . LYS A 1 126 ? 101.311 72.052 32.674 1.00 38.26 126 LYS A O 1
ATOM 667 N N . LYS A 1 127 ? 101.236 70.175 31.421 1.00 39.18 127 LYS A N 1
ATOM 668 C CA . LYS A 1 127 ? 100.314 69.451 32.294 1.00 40.61 127 LYS A CA 1
ATOM 669 C C . LYS A 1 127 ? 100.816 69.522 33.739 1.00 35.67 127 LYS A C 1
ATOM 670 O O . LYS A 1 127 ? 101.998 69.295 34.000 1.00 30.31 127 LYS A O 1
ATOM 676 N N . THR A 1 128 ? 99.925 69.829 34.678 1.00 35.47 128 THR A N 1
ATOM 677 C CA . THR A 1 128 ? 100.352 70.058 36.053 1.00 33.78 128 THR A CA 1
ATOM 678 C C . THR A 1 128 ? 99.238 69.764 37.061 1.00 32.54 128 THR A C 1
ATOM 679 O O . THR A 1 128 ? 98.132 69.386 36.679 1.00 31.28 128 THR A O 1
ATOM 683 N N . GLY A 1 129 ? 99.547 69.940 38.347 1.00 29.35 129 GLY A N 1
ATOM 684 C CA . GLY A 1 129 ? 98.578 69.685 39.401 1.00 30.39 129 GLY A CA 1
ATOM 685 C C . GLY A 1 129 ? 98.046 70.980 39.988 1.00 32.02 129 GLY A C 1
ATOM 686 O O . GLY A 1 129 ? 98.297 72.045 39.427 1.00 31.07 129 GLY A O 1
ATOM 687 N N . PRO A 1 130 ? 97.315 70.928 41.118 1.00 32.15 130 PRO A N 1
ATOM 688 C CA . PRO A 1 130 ? 96.764 72.142 41.739 1.00 29.86 130 PRO A CA 1
ATOM 689 C C . PRO A 1 130 ? 97.783 73.234 42.037 1.00 31.71 130 PRO A C 1
ATOM 690 O O . PRO A 1 130 ? 98.927 72.956 42.381 1.00 26.37 130 PRO A O 1
ATOM 694 N N . GLN A 1 131 ? 97.351 74.483 41.894 1.00 30.02 131 GLN A N 1
ATOM 695 C CA . GLN A 1 131 ? 98.209 75.630 42.160 1.00 32.53 131 GLN A CA 1
ATOM 696 C C . GLN A 1 131 ? 98.097 76.048 43.621 1.00 34.06 131 GLN A C 1
ATOM 697 O O . GLN A 1 131 ? 97.238 75.547 44.350 1.00 25.38 131 GLN A O 1
ATOM 703 N N . ASP A 1 132 ? 98.961 76.969 44.047 1.00 30.60 132 ASP A N 1
ATOM 704 C CA . ASP A 1 132 ? 99.094 77.248 45.468 1.00 30.72 132 ASP A CA 1
ATOM 705 C C . ASP A 1 132 ? 97.770 77.655 46.098 1.00 31.59 132 ASP A C 1
ATOM 706 O O . ASP A 1 132 ? 97.538 77.431 47.283 1.00 33.21 132 ASP A O 1
ATOM 711 N N . GLY A 1 133 ? 96.882 78.225 45.300 1.00 34.76 133 GLY A N 1
ATOM 712 C CA . GLY A 1 133 ? 95.671 78.805 45.851 1.00 34.70 133 GLY A CA 1
ATOM 713 C C . GLY A 1 133 ? 94.485 77.855 45.841 1.00 35.63 133 GLY A C 1
ATOM 714 O O . GLY A 1 133 ? 93.425 78.170 46.388 1.00 31.86 133 GLY A O 1
ATOM 715 N N . GLU A 1 134 ? 94.663 76.701 45.214 1.00 28.69 134 GLU A N 1
ATOM 716 C CA . GLU A 1 134 ? 93.589 75.729 45.092 1.00 31.56 134 GLU A CA 1
ATOM 717 C C . GLU A 1 134 ? 93.616 74.744 46.262 1.00 33.12 134 GLU A C 1
ATOM 718 O O . GLU A 1 134 ? 93.826 73.542 46.072 1.00 30.25 134 GLU A O 1
ATOM 724 N N . CYS A 1 135 ? 93.393 75.265 47.466 1.00 29.15 135 CYS A N 1
ATOM 725 C CA . CYS A 1 135 ? 93.489 74.468 48.690 1.00 31.57 135 CYS A CA 1
ATOM 726 C C . CYS A 1 135 ? 92.710 73.167 48.595 1.00 32.16 135 CYS A C 1
ATOM 727 O O . CYS A 1 135 ? 93.241 72.094 48.895 1.00 34.08 135 CYS A O 1
ATOM 730 N N . ARG A 1 136 ? 91.448 73.259 48.187 1.00 29.64 136 ARG A N 1
ATOM 731 C CA . ARG A 1 136 ? 90.585 72.085 48.185 1.00 31.03 136 ARG A CA 1
ATOM 732 C C . ARG A 1 136 ? 90.970 71.070 47.117 1.00 31.02 136 ARG A C 1
ATOM 733 O O . ARG A 1 136 ? 90.670 69.888 47.253 1.00 31.97 136 ARG A O 1
ATOM 741 N N . SER A 1 137 ? 91.638 71.521 46.061 1.00 29.63 137 SER A N 1
ATOM 742 C CA . SER A 1 137 ? 92.016 70.610 44.983 1.00 33.88 137 SER A CA 1
ATOM 743 C C . SER A 1 137 ? 92.997 69.538 45.452 1.00 31.73 137 SER A C 1
ATOM 744 O O . SER A 1 137 ? 92.980 68.417 44.941 1.00 37.49 137 SER A O 1
ATOM 747 N N . CYS A 1 138 ? 93.843 69.870 46.423 1.00 26.44 138 CYS A N 1
ATOM 748 C CA . CYS A 1 138 ? 94.650 68.842 47.090 1.00 23.56 138 CYS A CA 1
ATOM 749 C C . CYS A 1 138 ? 93.954 68.327 48.337 1.00 26.84 138 CYS A C 1
ATOM 750 O O . CYS A 1 138 ? 93.867 67.115 48.560 1.00 27.41 138 CYS A O 1
ATOM 753 N N . HIS A 1 139 ? 93.475 69.257 49.158 1.00 28.25 139 HIS A N 1
ATOM 754 C CA . HIS A 1 139 ? 92.787 68.911 50.396 1.00 24.56 139 HIS A CA 1
ATOM 755 C C . HIS A 1 139 ? 91.329 68.583 50.071 1.00 29.34 139 HIS A C 1
ATOM 756 O O . HIS A 1 139 ? 90.404 69.316 50.444 1.00 28.31 139 HIS A O 1
ATOM 763 N N . ASN A 1 140 ? 91.143 67.474 49.360 1.00 27.34 140 ASN A N 1
ATOM 764 C CA . ASN A 1 140 ? 89.870 67.139 48.734 1.00 30.38 140 ASN A CA 1
ATOM 765 C C . ASN A 1 140 ? 89.023 66.265 49.659 1.00 38.52 140 ASN A C 1
ATOM 766 O O . ASN A 1 140 ? 89.393 65.133 49.964 1.00 39.97 140 ASN A O 1
ATOM 771 N N . PRO A 1 141 ? 87.862 66.777 50.099 1.00 40.24 141 PRO A N 1
ATOM 772 C CA . PRO A 1 141 ? 86.967 66.035 50.993 1.00 45.18 141 PRO A CA 1
ATOM 773 C C . PRO A 1 141 ? 86.340 64.797 50.356 1.00 50.68 141 PRO A C 1
ATOM 774 O O . PRO A 1 141 ? 85.867 63.905 51.062 1.00 52.32 141 PRO A O 1
ATOM 778 N N . LYS A 1 142 ? 86.325 64.746 49.027 1.00 53.66 142 LYS A N 1
ATOM 779 C CA . LYS A 1 142 ? 85.786 63.586 48.322 1.00 64.24 142 LYS A CA 1
ATOM 780 C C . LYS A 1 142 ? 86.911 62.698 47.800 1.00 71.59 142 LYS A C 1
ATOM 781 O O . LYS A 1 142 ? 87.927 63.191 47.313 1.00 71.54 142 LYS A O 1
ATOM 787 N N . PRO A 1 143 ? 86.736 61.368 47.887 1.00 77.70 143 PRO A N 1
ATOM 788 C CA . PRO A 1 143 ? 87.758 60.421 47.418 1.00 83.13 143 PRO A CA 1
ATOM 789 C C . PRO A 1 143 ? 88.229 60.641 45.978 1.00 85.62 143 PRO A C 1
ATOM 790 O O . PRO A 1 143 ? 87.444 61.009 45.102 1.00 84.54 143 PRO A O 1
ATOM 794 N N . SER A 1 144 ? 89.522 60.413 45.752 1.00 87.73 144 SER A N 1
ATOM 795 C CA . SER A 1 144 ? 90.143 60.624 44.443 1.00 87.39 144 SER A CA 1
ATOM 796 C C . SER A 1 144 ? 89.688 59.568 43.437 1.00 85.07 144 SER A C 1
ATOM 797 O O . SER A 1 144 ? 89.117 59.889 42.392 1.00 85.07 144 SER A O 1
ATOM 800 N N . ALA A 1 145 ? 89.948 58.307 43.764 1.00 81.04 145 ALA A N 1
ATOM 801 C CA . ALA A 1 145 ? 89.564 57.193 42.910 1.00 75.10 145 ALA A CA 1
ATOM 802 C C . ALA A 1 145 ? 89.181 56.009 43.783 1.00 72.39 145 ALA A C 1
ATOM 803 O O . ALA A 1 145 ? 89.264 56.082 45.009 1.00 74.10 145 ALA A O 1
ATOM 805 N N . ALA A 1 146 ? 88.753 54.922 43.151 1.00 70.05 146 ALA A N 1
ATOM 806 C CA . ALA A 1 146 ? 88.535 53.668 43.862 1.00 65.89 146 ALA A CA 1
ATOM 807 C C . ALA A 1 146 ? 89.860 52.922 43.958 1.00 62.29 146 ALA A C 1
ATOM 808 O O . ALA A 1 146 ? 90.790 53.197 43.198 1.00 60.07 146 ALA A O 1
ATOM 810 N N . SER A 1 147 ? 89.944 51.979 44.892 1.00 58.21 147 SER A N 1
ATOM 811 C CA . SER A 1 147 ? 91.185 51.249 45.114 1.00 54.04 147 SER A CA 1
ATOM 812 C C . SER A 1 147 ? 91.127 49.803 44.635 1.00 51.47 147 SER A C 1
ATOM 813 O O . SER A 1 147 ? 90.294 49.016 45.089 1.00 48.99 147 SER A O 1
ATOM 816 N N . SER A 1 148 ? 92.032 49.459 43.725 1.00 49.00 148 SER A N 1
ATOM 817 C CA . SER A 1 148 ? 92.190 48.082 43.270 1.00 45.59 148 SER A CA 1
ATOM 818 C C . SER A 1 148 ? 93.362 47.421 43.992 1.00 44.57 148 SER A C 1
ATOM 819 O O . SER A 1 148 ? 93.727 46.286 43.691 1.00 39.37 148 SER A O 1
ATOM 822 N N . TRP A 1 149 ? 93.944 48.142 44.945 1.00 39.03 149 TRP A N 1
ATOM 823 C CA . TRP A 1 149 ? 95.150 47.689 45.627 1.00 40.63 149 TRP A CA 1
ATOM 824 C C . TRP A 1 149 ? 94.994 46.275 46.181 1.00 43.69 149 TRP A C 1
ATOM 825 O O . TRP A 1 149 ? 94.023 45.972 46.874 1.00 38.10 149 TRP A O 1
ATOM 836 N N . LYS A 1 150 ? 95.955 45.409 45.867 1.00 41.71 150 LYS A N 1
ATOM 837 C CA . LYS A 1 150 ? 95.983 44.065 46.433 1.00 39.78 150 LYS A CA 1
ATOM 838 C C . LYS A 1 150 ? 97.361 43.779 47.021 1.00 37.06 150 LYS A C 1
ATOM 839 O O . LYS A 1 150 ? 98.385 44.155 46.450 1.00 31.44 150 LYS A O 1
ATOM 845 N N . GLU A 1 151 ? 97.371 43.119 48.173 1.00 35.78 151 GLU A N 1
ATOM 846 C CA . GLU A 1 151 ? 98.604 42.663 48.804 1.00 37.03 151 GLU A CA 1
ATOM 847 C C . GLU A 1 151 ? 99.358 41.735 47.843 1.00 37.02 151 GLU A C 1
ATOM 848 O O . GLU A 1 151 ? 98.749 41.123 46.964 1.00 37.35 151 GLU A O 1
ATOM 854 N N . ILE A 1 152 ? 100.677 41.642 47.999 1.00 34.32 152 ILE A N 1
ATOM 855 C CA . ILE A 1 152 ? 101.470 40.731 47.176 1.00 31.18 152 ILE A CA 1
ATOM 856 C C . ILE A 1 152 ? 102.377 39.837 48.016 1.00 31.38 152 ILE A C 1
ATOM 857 O O . ILE A 1 152 ? 102.893 40.251 49.053 1.00 34.48 152 ILE A O 1
ATOM 862 N N . GLY A 1 153 ? 102.575 38.606 47.558 1.00 38.86 153 GLY A N 1
ATOM 863 C CA . GLY A 1 153 ? 103.450 37.695 48.274 1.00 41.06 153 GLY A CA 1
ATOM 864 C C . GLY A 1 153 ? 104.148 36.689 47.379 1.00 39.73 153 GLY A C 1
ATOM 865 O O . GLY A 1 153 ? 103.784 36.524 46.218 1.00 45.04 153 GLY A O 1
ATOM 866 N N . PHE A 1 154 ? 105.154 36.019 47.931 1.00 38.42 154 PHE A N 1
ATOM 867 C CA . PHE A 1 154 ? 105.890 34.975 47.223 1.00 36.79 154 PHE A CA 1
ATOM 868 C C . PHE A 1 154 ? 105.247 33.620 47.464 1.00 37.67 154 PHE A C 1
ATOM 869 O O . PHE A 1 154 ? 105.310 33.097 48.576 1.00 42.06 154 PHE A O 1
ATOM 877 N N . ASP A 1 155 ? 104.640 33.041 46.436 1.00 35.08 155 ASP A N 1
ATOM 878 C CA . ASP A 1 155 ? 104.376 31.614 46.475 1.00 34.84 155 ASP A CA 1
ATOM 879 C C . ASP A 1 155 ? 105.707 30.960 46.114 1.00 36.88 155 ASP A C 1
ATOM 880 O O . ASP A 1 155 ? 106.699 31.664 45.901 1.00 30.04 155 ASP A O 1
ATOM 885 N N . LYS A 1 156 ? 105.759 29.634 46.060 1.00 33.12 156 LYS A N 1
ATOM 886 C CA . LYS A 1 156 ? 107.051 28.987 45.878 1.00 34.67 156 LYS A CA 1
ATOM 887 C C . LYS A 1 156 ? 107.607 29.246 44.482 1.00 28.73 156 LYS A C 1
ATOM 888 O O . LYS A 1 156 ? 108.821 29.278 44.288 1.00 33.42 156 LYS A O 1
ATOM 894 N N . SER A 1 157 ? 106.719 29.455 43.516 1.00 26.16 157 SER A N 1
ATOM 895 C CA . SER A 1 157 ? 107.140 29.774 42.158 1.00 33.22 157 SER A CA 1
ATOM 896 C C . SER A 1 157 ? 107.887 31.104 42.115 1.00 37.06 157 SER A C 1
ATOM 897 O O . SER A 1 157 ? 109.001 31.185 41.599 1.00 35.75 157 SER A O 1
ATOM 900 N N . LEU A 1 158 ? 107.272 32.147 42.661 1.00 32.64 158 LEU A N 1
ATOM 901 C CA . LEU A 1 158 ? 107.906 33.456 42.664 1.00 28.09 158 LEU A CA 1
ATOM 902 C C . LEU A 1 158 ? 109.180 33.479 43.500 1.00 22.18 158 LEU A C 1
ATOM 903 O O . LEU A 1 158 ? 110.154 34.137 43.123 1.00 27.02 158 LEU A O 1
ATOM 908 N N . HIS A 1 159 ? 109.189 32.772 44.629 1.00 24.18 159 HIS A N 1
ATOM 909 C CA . HIS A 1 159 ? 110.394 32.730 45.462 1.00 29.15 159 HIS A CA 1
ATOM 910 C C . HIS A 1 159 ? 111.513 32.050 44.674 1.00 31.32 159 HIS A C 1
ATOM 911 O O . HIS A 1 159 ? 112.664 32.492 44.705 1.00 29.98 159 HIS A O 1
ATOM 918 N N . TYR A 1 160 ? 111.167 30.979 43.963 1.00 28.43 160 TYR A N 1
ATOM 919 C CA . TYR A 1 160 ? 112.152 30.256 43.167 1.00 26.80 160 TYR A CA 1
ATOM 920 C C . TYR A 1 160 ? 112.642 31.083 41.976 1.00 31.92 160 TYR A C 1
ATOM 921 O O . TYR A 1 160 ? 113.819 31.022 41.619 1.00 35.39 160 TYR A O 1
ATOM 930 N N . ARG A 1 161 ? 111.754 31.857 41.358 1.00 27.69 161 ARG A N 1
ATOM 931 C CA . ARG A 1 161 ? 112.185 32.714 40.262 1.00 33.40 161 ARG A CA 1
ATOM 932 C C . ARG A 1 161 ? 113.253 33.706 40.721 1.00 34.25 161 ARG A C 1
ATOM 933 O O . ARG A 1 161 ? 114.111 34.109 39.931 1.00 35.44 161 ARG A O 1
ATOM 941 N N . HIS A 1 162 ? 113.208 34.087 41.998 1.00 27.94 162 HIS A N 1
ATOM 942 C CA . HIS A 1 162 ? 114.242 34.946 42.569 1.00 30.65 162 HIS A CA 1
ATOM 943 C C . HIS A 1 162 ? 115.501 34.149 42.888 1.00 33.16 162 HIS A C 1
ATOM 944 O O . HIS A 1 162 ? 116.611 34.564 42.541 1.00 33.80 162 HIS A O 1
ATOM 951 N N . VAL A 1 163 ? 115.336 33.004 43.547 1.00 29.22 163 VAL A N 1
ATOM 952 C CA . VAL A 1 163 ? 116.483 32.154 43.850 1.00 31.74 163 VAL A CA 1
ATOM 953 C C . VAL A 1 163 ? 117.246 31.839 42.560 1.00 30.81 163 VAL A C 1
ATOM 954 O O . VAL A 1 163 ? 118.472 31.869 42.535 1.00 28.14 163 VAL A O 1
ATOM 958 N N . ALA A 1 164 ? 116.505 31.571 41.490 1.00 31.38 164 ALA A N 1
ATOM 959 C CA . ALA A 1 164 ? 117.093 31.112 40.235 1.00 40.12 164 ALA A CA 1
ATOM 960 C C . ALA A 1 164 ? 117.680 32.232 39.376 1.00 42.63 164 ALA A C 1
ATOM 961 O O . ALA A 1 164 ? 118.286 31.959 38.342 1.00 40.34 164 ALA A O 1
ATOM 963 N N . SER A 1 165 ? 117.505 33.486 39.792 1.00 40.63 165 SER A N 1
ATOM 964 C CA . SER A 1 165 ? 117.932 34.616 38.964 1.00 37.05 165 SER A CA 1
ATOM 965 C C . SER A 1 165 ? 119.443 34.823 38.991 1.00 40.10 165 SER A C 1
ATOM 966 O O . SER A 1 165 ? 120.042 34.964 40.062 1.00 31.97 165 SER A O 1
ATOM 969 N N . LYS A 1 166 ? 120.047 34.855 37.803 1.00 38.51 166 LYS A N 1
ATOM 970 C CA . LYS A 1 166 ? 121.476 35.118 37.667 1.00 43.42 166 LYS A CA 1
ATOM 971 C C . LYS A 1 166 ? 121.806 36.518 38.165 1.00 40.85 166 LYS A C 1
ATOM 972 O O . LYS A 1 166 ? 122.929 36.781 38.596 1.00 44.39 166 LYS A O 1
ATOM 978 N N . ALA A 1 167 ? 120.818 37.408 38.107 1.00 36.75 167 ALA A N 1
ATOM 979 C CA . ALA A 1 167 ? 121.008 38.797 38.511 1.00 38.61 167 ALA A CA 1
ATOM 980 C C . ALA A 1 167 ? 121.148 38.937 40.025 1.00 40.38 167 ALA A C 1
ATOM 981 O O . ALA A 1 167 ? 121.575 39.979 40.524 1.00 38.25 167 ALA A O 1
ATOM 983 N N . ILE A 1 168 ? 120.778 37.887 40.754 1.00 37.52 168 ILE A N 1
ATOM 984 C CA . ILE A 1 168 ? 120.935 37.875 42.202 1.00 37.66 168 ILE A CA 1
ATOM 985 C C . ILE A 1 168 ? 122.110 36.977 42.590 1.00 42.25 168 ILE A C 1
ATOM 986 O O . ILE A 1 168 ? 121.996 35.749 42.567 1.00 39.52 168 ILE A O 1
ATOM 991 N N . LYS A 1 169 ? 123.229 37.599 42.958 1.00 40.04 169 LYS A N 1
ATOM 992 C CA . LYS A 1 169 ? 124.505 36.895 43.089 1.00 41.93 169 LYS A CA 1
ATOM 993 C C . LYS A 1 169 ? 124.671 36.180 44.427 1.00 42.34 169 LYS A C 1
ATOM 994 O O . LYS A 1 169 ? 124.143 36.615 45.450 1.00 39.14 169 LYS A O 1
ATOM 1000 N N . PRO A 1 170 ? 125.429 35.072 44.435 1.00 42.79 170 PRO A N 1
ATOM 1001 C CA . PRO A 1 170 ? 125.633 34.338 45.686 1.00 41.45 170 PRO A CA 1
ATOM 1002 C C . PRO A 1 170 ? 126.269 35.215 46.759 1.00 37.81 170 PRO A C 1
ATOM 1003 O O . PRO A 1 170 ? 127.065 36.106 46.459 1.00 38.30 170 PRO A O 1
ATOM 1007 N N . VAL A 1 171 ? 125.893 34.960 48.009 1.00 37.19 171 VAL A N 1
ATOM 1008 C CA . VAL A 1 171 ? 126.381 35.722 49.155 1.00 35.27 171 VAL A CA 1
ATOM 1009 C C . VAL A 1 171 ? 126.906 34.778 50.236 1.00 38.06 171 VAL A C 1
ATOM 1010 O O . VAL A 1 171 ? 126.197 33.865 50.667 1.00 41.84 171 VAL A O 1
ATOM 1014 N N . GLY A 1 172 ? 128.145 34.995 50.673 1.00 34.07 172 GLY A N 1
ATOM 1015 C CA . GLY A 1 172 ? 128.693 34.196 51.757 1.00 34.75 172 GLY A CA 1
ATOM 1016 C C . GLY A 1 172 ? 128.736 32.708 51.456 1.00 34.96 172 GLY A C 1
ATOM 1017 O O . GLY A 1 172 ? 128.671 31.875 52.363 1.00 39.06 172 GLY A O 1
ATOM 1018 N N . ASP A 1 173 ? 128.853 32.366 50.180 1.00 39.48 173 ASP A N 1
ATOM 1019 C CA . ASP A 1 173 ? 128.696 30.981 49.747 1.00 41.14 173 ASP A CA 1
ATOM 1020 C C . ASP A 1 173 ? 128.991 30.913 48.252 1.00 43.48 173 ASP A C 1
ATOM 1021 O O . ASP A 1 173 ? 128.670 31.834 47.505 1.00 43.48 173 ASP A O 1
ATOM 1026 N N . PRO A 1 174 ? 129.606 29.815 47.793 1.00 43.67 174 PRO A N 1
ATOM 1027 C CA . PRO A 1 174 ? 129.913 29.703 46.364 1.00 41.30 174 PRO A CA 1
ATOM 1028 C C . PRO A 1 174 ? 128.674 29.671 45.478 1.00 41.01 174 PRO A C 1
ATOM 1029 O O . PRO A 1 174 ? 128.739 30.020 44.297 1.00 37.96 174 PRO A O 1
ATOM 1033 N N . GLN A 1 175 ? 127.548 29.252 46.046 1.00 36.95 175 GLN A N 1
ATOM 1034 C CA . GLN A 1 175 ? 126.349 29.018 45.252 1.00 37.58 175 GLN A CA 1
ATOM 1035 C C . GLN A 1 175 ? 125.084 29.662 45.801 1.00 36.84 175 GLN A C 1
ATOM 1036 O O . GLN A 1 175 ? 124.221 30.080 45.031 1.00 41.86 175 GLN A O 1
ATOM 1042 N N . LYS A 1 176 ? 124.960 29.724 47.124 1.00 34.82 176 LYS A N 1
ATOM 1043 C CA . LYS A 1 176 ? 123.711 30.171 47.734 1.00 38.14 176 LYS A CA 1
ATOM 1044 C C . LYS A 1 176 ? 123.456 31.673 47.620 1.00 36.60 176 LYS A C 1
ATOM 1045 O O . LYS A 1 176 ? 124.360 32.494 47.808 1.00 30.43 176 LYS A O 1
ATOM 1051 N N . ASN A 1 177 ? 122.193 31.984 47.330 1.00 32.91 177 ASN A N 1
ATOM 1052 C CA . ASN A 1 177 ? 121.667 33.315 47.026 1.00 38.30 177 ASN A CA 1
ATOM 1053 C C . ASN A 1 177 ? 121.030 33.953 48.258 1.00 40.48 177 ASN A C 1
ATOM 1054 O O . ASN A 1 177 ? 120.721 35.152 48.263 1.00 35.81 177 ASN A O 1
ATOM 1059 N N . CYS A 1 178 ? 120.807 33.132 49.281 1.00 35.19 178 CYS A N 1
ATOM 1060 C CA . CYS A 1 178 ? 119.911 33.471 50.383 1.00 36.31 178 CYS A CA 1
ATOM 1061 C C . CYS A 1 178 ? 120.303 34.764 51.087 1.00 35.98 178 CYS A C 1
ATOM 1062 O O . CYS A 1 178 ? 119.438 35.546 51.507 1.00 32.69 178 CYS A O 1
ATOM 1065 N N . GLY A 1 179 ? 121.607 34.975 51.222 1.00 32.78 179 GLY A N 1
ATOM 1066 C CA . GLY A 1 179 ? 122.106 36.093 52.003 1.00 29.06 179 GLY A CA 1
ATOM 1067 C C . GLY A 1 179 ? 121.859 37.436 51.343 1.00 28.54 179 GLY A C 1
ATOM 1068 O O . GLY A 1 179 ? 122.038 38.478 51.967 1.00 28.15 179 GLY A O 1
ATOM 1069 N N . ALA A 1 180 ? 121.445 37.414 50.081 1.00 24.15 180 ALA A N 1
ATOM 1070 C CA . ALA A 1 180 ? 121.089 38.639 49.380 1.00 30.04 180 ALA A CA 1
ATOM 1071 C C . ALA A 1 180 ? 119.794 39.244 49.919 1.00 34.88 180 ALA A C 1
ATOM 1072 O O . ALA A 1 180 ? 119.500 40.407 49.642 1.00 29.32 180 ALA A O 1
ATOM 1074 N N . CYS A 1 181 ? 119.027 38.460 50.683 1.00 31.96 181 CYS A N 1
ATOM 1075 C CA . CYS A 1 181 ? 117.690 38.884 51.106 1.00 31.27 181 CYS A CA 1
ATOM 1076 C C . CYS A 1 181 ? 117.345 38.593 52.555 1.00 28.70 181 CYS A C 1
ATOM 1077 O O . CYS A 1 181 ? 116.589 39.341 53.173 1.00 35.88 181 CYS A O 1
ATOM 1080 N N . HIS A 1 182 ? 117.880 37.503 53.095 1.00 29.77 182 HIS A N 1
ATOM 1081 C CA . HIS A 1 182 ? 117.514 37.056 54.435 1.00 27.68 182 HIS A CA 1
ATOM 1082 C C . HIS A 1 182 ? 118.575 37.392 55.472 1.00 33.82 182 HIS A C 1
ATOM 1083 O O . HIS A 1 182 ? 119.776 37.230 55.229 1.00 32.37 182 HIS A O 1
ATOM 1090 N N . HIS A 1 183 ? 118.129 37.848 56.635 1.00 25.76 183 HIS A N 1
ATOM 1091 C CA . HIS A 1 183 ? 119.050 38.201 57.704 1.00 26.53 183 HIS A CA 1
ATOM 1092 C C . HIS A 1 183 ? 118.518 37.828 59.078 1.00 29.65 183 HIS A C 1
ATOM 1093 O O . HIS A 1 183 ? 117.326 37.568 59.248 1.00 27.45 183 HIS A O 1
ATOM 1100 N N . VAL A 1 184 ? 119.424 37.785 60.049 1.00 26.42 184 VAL A N 1
ATOM 1101 C CA . VAL A 1 184 ? 119.066 37.848 61.459 1.00 27.22 184 VAL A CA 1
ATOM 1102 C C . VAL A 1 184 ? 119.946 38.914 62.093 1.00 30.41 184 VAL A C 1
ATOM 1103 O O . VAL A 1 184 ? 120.998 39.271 61.548 1.00 30.45 184 VAL A O 1
ATOM 1107 N N . TYR A 1 185 ? 119.522 39.434 63.238 1.00 32.99 185 TYR A N 1
ATOM 1108 C CA . TYR A 1 185 ? 120.347 40.405 63.938 1.00 35.64 185 TYR A CA 1
ATOM 1109 C C . TYR A 1 185 ? 121.402 39.660 64.749 1.00 35.33 185 TYR A C 1
ATOM 1110 O O . TYR A 1 185 ? 121.075 38.782 65.541 1.00 35.92 185 TYR A O 1
ATOM 1119 N N . ASP A 1 186 ? 122.669 40.003 64.537 1.00 40.19 186 ASP A N 1
ATOM 1120 C CA . ASP A 1 186 ? 123.758 39.385 65.291 1.00 36.66 186 ASP A CA 1
ATOM 1121 C C . ASP A 1 186 ? 124.158 40.259 66.478 1.00 35.04 186 ASP A C 1
ATOM 1122 O O . ASP A 1 186 ? 124.765 41.318 66.304 1.00 38.44 186 ASP A O 1
ATOM 1127 N N . GLU A 1 187 ? 123.820 39.809 67.684 1.00 38.85 187 GLU A N 1
ATOM 1128 C CA . GLU A 1 187 ? 124.029 40.605 68.892 1.00 46.34 187 GLU A CA 1
ATOM 1129 C C . GLU A 1 187 ? 125.494 40.926 69.154 1.00 50.88 187 GLU A C 1
ATOM 1130 O O . GLU A 1 187 ? 125.801 41.911 69.820 1.00 53.54 187 GLU A O 1
ATOM 1136 N N . ALA A 1 188 ? 126.395 40.096 68.635 1.00 53.11 188 ALA A N 1
ATOM 1137 C CA . ALA A 1 188 ? 127.821 40.253 68.911 1.00 57.62 188 ALA A CA 1
ATOM 1138 C C . ALA A 1 188 ? 128.410 41.409 68.116 1.00 58.98 188 ALA A C 1
ATOM 1139 O O . ALA A 1 188 ? 129.133 42.245 68.660 1.00 62.24 188 ALA A O 1
ATOM 1141 N N . SER A 1 189 ? 128.097 41.446 66.825 1.00 56.84 189 SER A N 1
ATOM 1142 C CA . SER A 1 189 ? 128.599 42.489 65.943 1.00 56.32 189 SER A CA 1
ATOM 1143 C C . SER A 1 189 ? 127.640 43.673 65.939 1.00 57.47 189 SER A C 1
ATOM 1144 O O . SER A 1 189 ? 127.943 44.728 65.384 1.00 57.59 189 SER A O 1
ATOM 1147 N N . LYS A 1 190 ? 126.479 43.486 66.560 1.00 57.46 190 LYS A N 1
ATOM 1148 C CA . LYS A 1 190 ? 125.455 44.520 66.620 1.00 56.83 190 LYS A CA 1
ATOM 1149 C C . LYS A 1 190 ? 124.965 44.930 65.235 1.00 53.08 190 LYS A C 1
ATOM 1150 O O . LYS A 1 190 ? 124.711 46.108 64.983 1.00 55.65 190 LYS A O 1
ATOM 1156 N N . LYS A 1 191 ? 124.838 43.956 64.338 1.00 44.93 191 LYS A N 1
ATOM 1157 C CA . LYS A 1 191 ? 124.320 44.216 63.002 1.00 42.57 191 LYS A CA 1
ATOM 1158 C C . LYS A 1 191 ? 123.636 43.000 62.374 1.00 42.22 191 LYS A C 1
ATOM 1159 O O . LYS A 1 191 ? 123.697 41.888 62.904 1.00 39.11 191 LYS A O 1
ATOM 1165 N N . LEU A 1 192 ? 122.975 43.229 61.244 1.00 40.36 192 LEU A N 1
ATOM 1166 C CA . LEU A 1 192 ? 122.320 42.162 60.498 1.00 41.59 192 LEU A CA 1
ATOM 1167 C C . LEU A 1 192 ? 123.349 41.350 59.720 1.00 40.78 192 LEU A C 1
ATOM 1168 O O . LEU A 1 192 ? 124.271 41.904 59.114 1.00 37.49 192 LEU A O 1
ATOM 1173 N N . VAL A 1 193 ? 123.175 40.035 59.742 1.00 36.93 193 VAL A N 1
ATOM 1174 C CA . VAL A 1 193 ? 124.010 39.116 58.982 1.00 35.42 193 VAL A CA 1
ATOM 1175 C C . VAL A 1 193 ? 123.084 38.044 58.410 1.00 37.11 193 VAL A C 1
ATOM 1176 O O . VAL A 1 193 ? 121.967 37.869 58.896 1.00 33.52 193 VAL A O 1
ATOM 1180 N N . TRP A 1 194 ? 123.537 37.332 57.382 1.00 32.51 194 TRP A N 1
ATOM 1181 C CA . TRP A 1 194 ? 122.781 36.192 56.875 1.00 32.78 194 TRP A CA 1
ATOM 1182 C C . TRP A 1 194 ? 122.853 35.059 57.891 1.00 36.12 194 TRP A C 1
ATOM 1183 O O . TRP A 1 194 ? 123.941 34.641 58.303 1.00 37.82 194 TRP A O 1
ATOM 1194 N N . GLY A 1 195 ? 121.687 34.577 58.306 1.00 34.21 195 GLY A N 1
ATOM 1195 C CA . GLY A 1 195 ? 121.641 33.451 59.217 1.00 33.68 195 GLY A CA 1
ATOM 1196 C C . GLY A 1 195 ? 121.354 32.197 58.424 1.00 31.70 195 GLY A C 1
ATOM 1197 O O . GLY A 1 195 ? 120.206 31.940 58.060 1.00 32.36 195 GLY A O 1
ATOM 1198 N N . LYS A 1 196 ? 122.394 31.416 58.145 1.00 32.88 196 LYS A N 1
ATOM 1199 C CA . LYS A 1 196 ? 122.246 30.248 57.289 1.00 32.14 196 LYS A CA 1
ATOM 1200 C C . LYS A 1 196 ? 121.204 29.315 57.889 1.00 32.82 196 LYS A C 1
ATOM 1201 O O . LYS A 1 196 ? 121.225 29.047 59.088 1.00 31.95 196 LYS A O 1
ATOM 1207 N N . ASN A 1 197 ? 120.285 28.841 57.051 1.00 31.72 197 ASN A N 1
ATOM 1208 C CA . ASN A 1 197 ? 119.168 28.011 57.500 1.00 34.72 197 ASN A CA 1
ATOM 1209 C C . ASN A 1 197 ? 118.335 28.615 58.634 1.00 34.11 197 ASN A C 1
ATOM 1210 O O . ASN A 1 197 ? 117.720 27.887 59.410 1.00 35.64 197 ASN A O 1
ATOM 1215 N N . LYS A 1 198 ? 118.325 29.938 58.742 1.00 33.26 198 LYS A N 1
ATOM 1216 C CA . LYS A 1 198 ? 117.383 30.615 59.631 1.00 34.93 198 LYS A CA 1
ATOM 1217 C C . LYS A 1 198 ? 116.554 31.627 58.848 1.00 32.09 198 LYS A C 1
ATOM 1218 O O . LYS A 1 198 ? 116.003 32.573 59.412 1.00 32.36 198 LYS A O 1
ATOM 1224 N N . GLU A 1 199 ? 116.485 31.413 57.537 1.00 28.97 199 GLU A N 1
ATOM 1225 C CA . GLU A 1 199 ? 115.695 32.248 56.648 1.00 29.84 199 GLU A CA 1
ATOM 1226 C C . GLU A 1 199 ? 114.216 32.009 56.921 1.00 33.65 199 GLU A C 1
ATOM 1227 O O . GLU A 1 199 ? 113.796 30.874 57.152 1.00 31.79 199 GLU A O 1
ATOM 1233 N N . ASP A 1 200 ? 113.431 33.081 56.889 1.00 34.13 200 ASP A N 1
ATOM 1234 C CA . ASP A 1 200 ? 111.990 32.974 57.085 1.00 32.73 200 ASP A CA 1
ATOM 1235 C C . ASP A 1 200 ? 111.309 34.079 56.288 1.00 35.00 200 ASP A C 1
ATOM 1236 O O . ASP A 1 200 ? 111.968 35.000 55.801 1.00 30.66 200 ASP A O 1
ATOM 1241 N N . SER A 1 201 ? 109.992 33.983 56.145 1.00 31.91 201 SER A N 1
ATOM 1242 C CA . SER A 1 201 ? 109.222 35.078 55.569 1.00 32.73 201 SER A CA 1
ATOM 1243 C C . SER A 1 201 ? 109.468 36.366 56.364 1.00 30.57 201 SER A C 1
ATOM 1244 O O . SER A 1 201 ? 109.708 36.326 57.571 1.00 30.64 201 SER A O 1
ATOM 1247 N N . CYS A 1 202 ? 109.404 37.508 55.686 1.00 26.94 202 CYS A N 1
ATOM 1248 C CA . CYS A 1 202 ? 109.647 38.788 56.338 1.00 31.04 202 CYS A CA 1
ATOM 1249 C C . CYS A 1 202 ? 108.633 39.020 57.460 1.00 31.05 202 CYS A C 1
ATOM 1250 O O . CYS A 1 202 ? 108.951 39.641 58.472 1.00 28.07 202 CYS A O 1
ATOM 1253 N N . ARG A 1 203 ? 107.419 38.506 57.273 1.00 31.36 203 ARG A N 1
ATOM 1254 C CA . ARG A 1 203 ? 106.335 38.685 58.237 1.00 32.99 203 ARG A CA 1
ATOM 1255 C C . ARG A 1 203 ? 106.676 38.098 59.600 1.00 37.99 203 ARG A C 1
ATOM 1256 O O . ARG A 1 203 ? 106.078 38.473 60.610 1.00 35.64 203 ARG A O 1
ATOM 1264 N N . ALA A 1 204 ? 107.628 37.170 59.629 1.00 34.32 204 ALA A N 1
ATOM 1265 C CA . ALA A 1 204 ? 107.992 36.502 60.874 1.00 32.80 204 ALA A CA 1
ATOM 1266 C C . ALA A 1 204 ? 108.612 37.464 61.890 1.00 34.94 204 ALA A C 1
ATOM 1267 O O . ALA A 1 204 ? 108.534 37.228 63.095 1.00 32.92 204 ALA A O 1
ATOM 1269 N N . CYS A 1 205 ? 109.224 38.546 61.409 1.00 30.60 205 CYS A N 1
ATOM 1270 C CA . CYS A 1 205 ? 109.893 39.502 62.293 1.00 29.36 205 CYS A CA 1
ATOM 1271 C C . CYS A 1 205 ? 109.505 40.960 62.055 1.00 32.36 205 CYS A C 1
ATOM 1272 O O . CYS A 1 205 ? 109.855 41.826 62.848 1.00 32.23 205 CYS A O 1
ATOM 1275 N N . HIS A 1 206 ? 108.804 41.234 60.960 1.00 33.00 206 HIS A N 1
ATOM 1276 C CA . HIS A 1 206 ? 108.377 42.599 60.659 1.00 33.69 206 HIS A CA 1
ATOM 1277 C C . HIS A 1 206 ? 106.855 42.657 60.661 1.00 33.74 206 HIS A C 1
ATOM 1278 O O . HIS A 1 206 ? 106.201 41.974 59.876 1.00 35.06 206 HIS A O 1
ATOM 1285 N N . GLY A 1 207 ? 106.301 43.467 61.559 1.00 38.56 207 GLY A N 1
ATOM 1286 C CA . GLY A 1 207 ? 104.866 43.474 61.766 1.00 40.07 207 GLY A CA 1
ATOM 1287 C C . GLY A 1 207 ? 104.168 44.696 61.201 1.00 43.57 207 GLY A C 1
ATOM 1288 O O . GLY A 1 207 ? 104.737 45.455 60.410 1.00 32.09 207 GLY A O 1
ATOM 1289 N N . GLU A 1 208 ? 102.921 44.889 61.614 1.00 43.62 208 GLU A N 1
ATOM 1290 C CA . GLU A 1 208 ? 102.117 45.995 61.106 1.00 47.49 208 GLU A CA 1
ATOM 1291 C C . GLU A 1 208 ? 102.700 47.321 61.566 1.00 44.81 208 GLU A C 1
ATOM 1292 O O . GLU A 1 208 ? 102.504 48.350 60.924 1.00 48.83 208 GLU A O 1
ATOM 1298 N N . LYS A 1 209 ? 103.419 47.289 62.682 1.00 46.87 209 LYS A N 1
ATOM 1299 C CA . LYS A 1 209 ? 104.047 48.486 63.215 1.00 48.72 209 LYS A CA 1
ATOM 1300 C C . LYS A 1 209 ? 105.502 48.201 63.566 1.00 53.05 209 LYS A C 1
ATOM 1301 O O . LYS A 1 209 ? 105.858 47.069 63.890 1.00 56.63 209 LYS A O 1
ATOM 1307 N N . PRO A 1 210 ? 106.365 49.226 63.500 1.00 54.30 210 PRO A N 1
ATOM 1308 C CA . PRO A 1 210 ? 107.782 49.041 63.820 1.00 58.20 210 PRO A CA 1
ATOM 1309 C C . PRO A 1 210 ? 108.015 48.827 65.311 1.00 64.79 210 PRO A C 1
ATOM 1310 O O . PRO A 1 210 ? 107.894 49.757 66.108 1.00 64.82 210 PRO A O 1
ATOM 1314 N N . VAL A 1 211 ? 108.350 47.596 65.680 1.00 67.59 211 VAL A N 1
ATOM 1315 C CA . VAL A 1 211 ? 108.726 47.289 67.052 1.00 71.26 211 VAL A CA 1
ATOM 1316 C C . VAL A 1 211 ? 110.236 47.424 67.215 1.00 73.23 211 VAL A C 1
ATOM 1317 O O . VAL A 1 211 ? 111.009 46.814 66.474 1.00 75.11 211 VAL A O 1
ATOM 1321 N N . ASP A 1 212 ? 110.653 48.229 68.185 1.00 73.93 212 ASP A N 1
ATOM 1322 C CA . ASP A 1 212 ? 112.070 48.488 68.398 1.00 75.17 212 ASP A CA 1
ATOM 1323 C C . ASP A 1 212 ? 112.684 49.103 67.141 1.00 72.91 212 ASP A C 1
ATOM 1324 O O . ASP A 1 212 ? 112.231 50.146 66.668 1.00 71.57 212 ASP A O 1
ATOM 1329 N N . LYS A 1 213 ? 113.713 48.457 66.601 1.00 70.00 213 LYS A N 1
ATOM 1330 C CA . LYS A 1 213 ? 114.345 48.930 65.376 1.00 66.71 213 LYS A CA 1
ATOM 1331 C C . LYS A 1 213 ? 114.066 48.018 64.185 1.00 62.52 213 LYS A C 1
ATOM 1332 O O . LYS A 1 213 ? 114.690 48.155 63.128 1.00 59.42 213 LYS A O 1
ATOM 1338 N N . ARG A 1 214 ? 113.139 47.080 64.365 1.00 59.28 214 ARG A N 1
ATOM 1339 C CA . ARG A 1 214 ? 112.597 46.321 63.243 1.00 52.39 214 ARG A CA 1
ATOM 1340 C C . ARG A 1 214 ? 111.533 47.169 62.564 1.00 46.29 214 ARG A C 1
ATOM 1341 O O . ARG A 1 214 ? 110.527 47.505 63.179 1.00 42.81 214 ARG A O 1
ATOM 1349 N N . PRO A 1 215 ? 111.741 47.540 61.294 1.00 41.79 215 PRO A N 1
ATOM 1350 C CA . PRO A 1 215 ? 110.685 48.348 60.678 1.00 40.12 215 PRO A CA 1
ATOM 1351 C C . PRO A 1 215 ? 109.413 47.527 60.493 1.00 35.84 215 PRO A C 1
ATOM 1352 O O . PRO A 1 215 ? 109.426 46.300 60.626 1.00 35.46 215 PRO A O 1
ATOM 1356 N N . ALA A 1 216 ? 108.310 48.208 60.207 1.00 36.07 216 ALA A N 1
ATOM 1357 C CA . ALA A 1 216 ? 107.073 47.527 59.873 1.00 35.61 216 ALA A CA 1
ATOM 1358 C C . ALA A 1 216 ? 107.292 46.770 58.567 1.00 33.54 216 ALA A C 1
ATOM 1359 O O . ALA A 1 216 ? 108.240 47.045 57.840 1.00 32.01 216 ALA A O 1
ATOM 1361 N N . LEU A 1 217 ? 106.415 45.819 58.280 1.00 29.54 217 LEU A N 1
ATOM 1362 C CA . LEU A 1 217 ? 106.543 45.003 57.080 1.00 30.29 217 LEU A CA 1
ATOM 1363 C C . LEU A 1 217 ? 106.540 45.849 55.811 1.00 32.34 217 LEU A C 1
ATOM 1364 O O . LEU A 1 217 ? 107.370 45.642 54.925 1.00 28.35 217 LEU A O 1
ATOM 1369 N N . ASP A 1 218 ? 105.619 46.806 55.713 1.00 27.75 218 ASP A N 1
ATOM 1370 C CA . ASP A 1 218 ? 105.529 47.573 54.478 1.00 27.82 218 ASP A CA 1
ATOM 1371 C C . ASP A 1 218 ? 106.806 48.364 54.226 1.00 26.89 218 ASP A C 1
ATOM 1372 O O . ASP A 1 218 ? 107.284 48.427 53.093 1.00 23.62 218 ASP A O 1
ATOM 1377 N N . THR A 1 219 ? 107.380 48.932 55.280 1.00 22.87 219 THR A N 1
ATOM 1378 C CA . THR A 1 219 ? 108.646 49.650 55.144 1.00 27.41 219 THR A CA 1
ATOM 1379 C C . THR A 1 219 ? 109.761 48.686 54.751 1.00 26.01 219 THR A C 1
ATOM 1380 O O . THR A 1 219 ? 110.577 48.977 53.872 1.00 26.97 219 THR A O 1
ATOM 1384 N N . ALA A 1 220 ? 109.791 47.537 55.413 1.00 28.38 220 ALA A N 1
ATOM 1385 C CA . ALA A 1 220 ? 110.831 46.545 55.167 1.00 28.41 220 ALA A CA 1
ATOM 1386 C C . ALA A 1 220 ? 110.819 46.115 53.707 1.00 29.89 220 ALA A C 1
ATOM 1387 O O . ALA A 1 220 ? 111.860 46.106 53.046 1.00 29.17 220 ALA A O 1
ATOM 1389 N N . ALA A 1 221 ? 109.634 45.774 53.204 1.00 27.60 221 ALA A N 1
ATOM 1390 C CA . ALA A 1 221 ? 109.502 45.292 51.837 1.00 26.52 221 ALA A CA 1
ATOM 1391 C C . ALA A 1 221 ? 109.744 46.411 50.837 1.00 27.15 221 ALA A C 1
ATOM 1392 O O . ALA A 1 221 ? 110.426 46.219 49.831 1.00 27.29 221 ALA A O 1
ATOM 1394 N N . HIS A 1 222 ? 109.180 47.585 51.104 1.00 29.01 222 HIS A N 1
ATOM 1395 C CA . HIS A 1 222 ? 109.299 48.683 50.155 1.00 29.05 222 HIS A CA 1
ATOM 1396 C C . HIS A 1 222 ? 110.758 49.084 50.018 1.00 27.47 222 HIS A C 1
ATOM 1397 O O . HIS A 1 222 ? 111.220 49.444 48.939 1.00 30.09 222 HIS A O 1
ATOM 1404 N N . THR A 1 223 ? 111.486 48.999 51.122 1.00 26.24 223 THR A N 1
ATOM 1405 C CA . THR A 1 223 ? 112.896 49.332 51.120 1.00 27.95 223 THR A CA 1
ATOM 1406 C C . THR A 1 223 ? 113.691 48.269 50.350 1.00 26.58 223 THR A C 1
ATOM 1407 O O . THR A 1 223 ? 114.302 48.572 49.328 1.00 29.48 223 THR A O 1
ATOM 1411 N N . ALA A 1 224 ? 113.660 47.025 50.823 1.00 32.11 224 ALA A N 1
ATOM 1412 C CA . ALA A 1 224 ? 114.531 45.983 50.268 1.00 30.71 224 ALA A CA 1
ATOM 1413 C C . ALA A 1 224 ? 114.130 45.530 48.862 1.00 27.78 224 ALA A C 1
ATOM 1414 O O . ALA A 1 224 ? 114.987 45.378 47.997 1.00 25.71 224 ALA A O 1
ATOM 1416 N N . CYS A 1 225 ? 112.837 45.317 48.632 1.00 27.86 225 CYS A N 1
ATOM 1417 C CA . CYS A 1 225 ? 112.369 44.792 47.349 1.00 24.92 225 CYS A CA 1
ATOM 1418 C C . CYS A 1 225 ? 112.580 45.783 46.208 1.00 31.09 225 CYS A C 1
ATOM 1419 O O . CYS A 1 225 ? 113.197 45.451 45.192 1.00 28.87 225 CYS A O 1
ATOM 1422 N N . ILE A 1 226 ? 112.066 46.998 46.370 1.00 27.59 226 ILE A N 1
ATOM 1423 C CA . ILE A 1 226 ? 112.065 47.945 45.266 1.00 30.88 226 ILE A CA 1
ATOM 1424 C C . ILE A 1 226 ? 113.475 48.434 44.956 1.00 31.47 226 ILE A C 1
ATOM 1425 O O . ILE A 1 226 ? 113.812 48.658 43.792 1.00 29.00 226 ILE A O 1
ATOM 1430 N N . SER A 1 227 ? 114.292 48.597 45.997 1.00 27.55 227 SER A N 1
ATOM 1431 C CA . SER A 1 227 ? 115.681 49.019 45.826 1.00 29.71 227 SER A CA 1
ATOM 1432 C C . SER A 1 227 ? 116.432 48.052 44.911 1.00 31.77 227 SER A C 1
ATOM 1433 O O . SER A 1 227 ? 117.120 48.461 43.973 1.00 31.10 227 SER A O 1
ATOM 1436 N N . CYS A 1 228 ? 116.300 46.762 45.185 1.00 30.82 228 CYS A N 1
ATOM 1437 C CA . CYS A 1 228 ? 116.989 45.774 44.372 1.00 29.71 228 CYS A CA 1
ATOM 1438 C C . CYS A 1 228 ? 116.457 45.807 42.946 1.00 30.20 228 CYS A C 1
ATOM 1439 O O . CYS A 1 228 ? 117.227 45.841 41.985 1.00 26.73 228 CYS A O 1
ATOM 1442 N N . HIS A 1 229 ? 115.137 45.808 42.806 1.00 28.79 229 HIS A N 1
ATOM 1443 C CA . HIS A 1 229 ? 114.529 45.846 41.490 1.00 27.52 229 HIS A CA 1
ATOM 1444 C C . HIS A 1 229 ? 115.076 46.998 40.652 1.00 34.92 229 HIS A C 1
ATOM 1445 O O . HIS A 1 229 ? 115.349 46.834 39.464 1.00 32.93 229 HIS A O 1
ATOM 1452 N N . MET A 1 230 ? 115.249 48.158 41.272 1.00 30.76 230 MET A N 1
ATOM 1453 C CA . MET A 1 230 ? 115.768 49.319 40.556 1.00 33.53 230 MET A CA 1
ATOM 1454 C C . MET A 1 230 ? 117.240 49.175 40.182 1.00 33.50 230 MET A C 1
ATOM 1455 O O . MET A 1 230 ? 117.671 49.685 39.148 1.00 35.07 230 MET A O 1
ATOM 1460 N N . ASP A 1 231 ? 118.013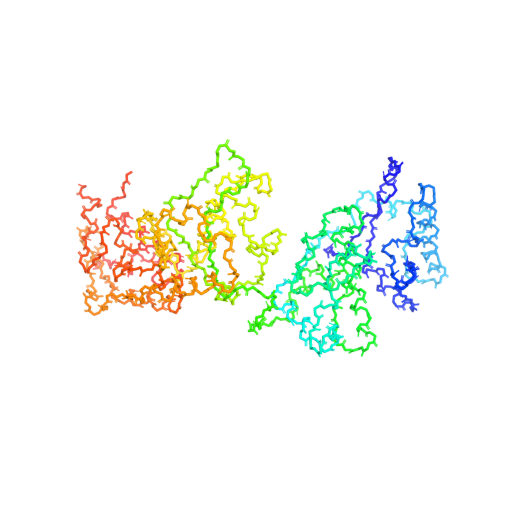 48.485 41.014 1.00 29.45 231 ASP A N 1
ATOM 1461 C CA . ASP A 1 231 ? 119.416 48.260 40.692 1.00 33.10 231 ASP A CA 1
ATOM 1462 C C . ASP A 1 231 ? 119.575 47.300 39.519 1.00 38.54 231 ASP A C 1
ATOM 1463 O O . ASP A 1 231 ? 120.332 47.573 38.586 1.00 41.25 231 ASP A O 1
ATOM 1468 N N . VAL A 1 232 ? 118.862 46.178 39.559 1.00 38.17 232 VAL A N 1
ATOM 1469 C CA . VAL A 1 232 ? 118.925 45.214 38.469 1.00 37.67 232 VAL A CA 1
ATOM 1470 C C . VAL A 1 232 ? 118.414 45.848 37.174 1.00 39.56 232 VAL A C 1
ATOM 1471 O O . VAL A 1 232 ? 118.888 45.527 36.086 1.00 43.57 232 VAL A O 1
ATOM 1475 N N . ALA A 1 233 ? 117.462 46.765 37.293 1.00 38.66 233 ALA A N 1
ATOM 1476 C CA . ALA A 1 233 ? 116.923 47.450 36.120 1.00 42.19 233 ALA A CA 1
ATOM 1477 C C . ALA A 1 233 ? 118.003 48.215 35.349 1.00 42.93 233 ALA A C 1
ATOM 1478 O O . ALA A 1 233 ? 117.921 48.347 34.126 1.00 40.93 233 ALA A O 1
ATOM 1480 N N . LYS A 1 234 ? 119.010 48.709 36.066 1.00 41.50 234 LYS A N 1
ATOM 1481 C CA . LYS A 1 234 ? 120.101 49.469 35.456 1.00 45.62 234 LYS A CA 1
ATOM 1482 C C . LYS A 1 234 ? 120.951 48.605 34.532 1.00 50.53 234 LYS A C 1
ATOM 1483 O O . LYS A 1 234 ? 121.561 49.108 33.583 1.00 47.73 234 LYS A O 1
ATOM 1489 N N . THR A 1 235 ? 121.001 47.309 34.827 1.00 50.60 235 THR A N 1
ATOM 1490 C CA . THR A 1 235 ? 121.815 46.373 34.066 1.00 50.11 235 THR A CA 1
ATOM 1491 C C . THR A 1 235 ? 120.992 45.802 32.927 1.00 52.46 235 THR A C 1
ATOM 1492 O O . THR A 1 235 ? 121.501 45.066 32.086 1.00 55.54 235 THR A O 1
ATOM 1496 N N . LYS A 1 236 ? 119.708 46.141 32.919 1.00 56.03 236 LYS A N 1
ATOM 1497 C CA . LYS A 1 236 ? 118.786 45.689 31.885 1.00 62.12 236 LYS A CA 1
ATOM 1498 C C . LYS A 1 236 ? 118.630 44.169 31.834 1.00 63.15 236 LYS A C 1
ATOM 1499 O O . LYS A 1 236 ? 118.039 43.624 30.899 1.00 64.68 236 LYS A O 1
ATOM 1505 N N . ALA A 1 237 ? 119.160 43.484 32.843 1.00 62.20 237 ALA A N 1
ATOM 1506 C CA . ALA A 1 237 ? 118.772 42.102 33.095 1.00 58.22 237 ALA A CA 1
ATOM 1507 C C . ALA A 1 237 ? 117.358 42.132 33.667 1.00 55.96 237 ALA A C 1
ATOM 1508 O O . ALA A 1 237 ? 116.991 43.078 34.362 1.00 57.91 237 ALA A O 1
ATOM 1510 N N . GLU A 1 238 ? 116.567 41.103 33.374 1.00 51.00 238 GLU A N 1
ATOM 1511 C CA . GLU A 1 238 ? 115.175 41.058 33.820 1.00 47.15 238 GLU A CA 1
ATOM 1512 C C . GLU A 1 238 ? 115.069 41.370 35.315 1.00 39.93 238 GLU A C 1
ATOM 1513 O O . GLU A 1 238 ? 115.884 40.906 36.114 1.00 34.20 238 GLU A O 1
ATOM 1519 N N . THR A 1 239 ? 114.068 42.164 35.685 1.00 42.44 239 THR A N 1
ATOM 1520 C CA . THR A 1 239 ? 113.926 42.609 37.066 1.00 36.85 239 THR A CA 1
ATOM 1521 C C . THR A 1 239 ? 112.470 42.639 37.526 1.00 37.66 239 THR A C 1
ATOM 1522 O O . THR A 1 239 ? 111.564 42.243 36.789 1.00 37.97 239 THR A O 1
ATOM 1526 N N . GLY A 1 240 ? 112.257 43.110 38.752 1.00 35.51 240 GLY A N 1
ATOM 1527 C CA . GLY A 1 240 ? 110.919 43.179 39.307 1.00 31.04 240 GLY A CA 1
ATOM 1528 C C . GLY A 1 240 ? 110.315 44.571 39.203 1.00 33.87 240 GLY A C 1
ATOM 1529 O O . GLY A 1 240 ? 111.012 45.536 38.884 1.00 30.81 240 GLY A O 1
ATOM 1530 N N . PRO A 1 241 ? 109.014 44.707 39.485 1.00 33.98 241 PRO A N 1
ATOM 1531 C CA . PRO A 1 241 ? 108.338 46.005 39.406 1.00 32.86 241 PRO A CA 1
ATOM 1532 C C . PRO A 1 241 ? 108.816 47.082 40.373 1.00 31.85 241 PRO A C 1
ATOM 1533 O O . PRO A 1 241 ? 109.278 46.797 41.481 1.00 34.74 241 PRO A O 1
ATOM 1537 N N . VAL A 1 242 ? 108.693 48.327 39.926 1.00 34.02 242 VAL A N 1
ATOM 1538 C CA . VAL A 1 242 ? 109.013 49.495 40.737 1.00 32.01 242 VAL A CA 1
ATOM 1539 C C . VAL A 1 242 ? 107.765 50.360 40.952 1.00 31.45 242 VAL A C 1
ATOM 1540 O O . VAL A 1 242 ? 107.670 51.080 41.949 1.00 28.96 242 VAL A O 1
ATOM 1544 N N . ASN A 1 243 ? 106.817 50.280 40.017 1.00 31.86 243 ASN A N 1
ATOM 1545 C CA . ASN A 1 243 ? 105.540 51.001 40.121 1.00 35.37 243 ASN A CA 1
ATOM 1546 C C . ASN A 1 243 ? 104.610 50.345 41.130 1.00 32.11 243 ASN A C 1
ATOM 1547 O O . ASN A 1 243 ? 104.639 49.128 41.314 1.00 26.51 243 ASN A O 1
ATOM 1552 N N . CYS A 1 244 ? 103.765 51.155 41.763 1.00 32.86 244 CYS A N 1
ATOM 1553 C CA . CYS A 1 244 ? 102.807 50.649 42.741 1.00 33.21 244 CYS A CA 1
ATOM 1554 C C . CYS A 1 244 ? 101.909 49.594 42.104 1.00 30.70 244 CYS A C 1
ATOM 1555 O O . CYS A 1 244 ? 101.688 48.515 42.666 1.00 31.21 244 CYS A O 1
ATOM 1558 N N . ALA A 1 245 ? 101.397 49.912 40.924 1.00 32.25 245 ALA A N 1
ATOM 1559 C CA . ALA A 1 245 ? 100.480 49.020 40.231 1.00 35.69 245 ALA A CA 1
ATOM 1560 C C . ALA A 1 245 ? 101.207 47.738 39.843 1.00 33.08 245 ALA A C 1
ATOM 1561 O O . ALA A 1 245 ? 100.609 46.662 39.791 1.00 30.05 245 ALA A O 1
ATOM 1563 N N . GLY A 1 246 ? 102.504 47.863 39.583 1.00 34.69 246 GLY A N 1
ATOM 1564 C CA . GLY A 1 246 ? 103.285 46.722 39.142 1.00 29.62 246 GLY A CA 1
ATOM 1565 C C . GLY A 1 246 ? 103.329 45.599 40.162 1.00 30.37 246 GLY A C 1
ATOM 1566 O O . GLY A 1 246 ? 103.534 44.439 39.802 1.00 30.55 246 GLY A O 1
ATOM 1567 N N . CYS A 1 247 ? 103.135 45.937 41.436 1.00 29.86 247 CYS A N 1
ATOM 1568 C CA . CYS A 1 247 ? 103.076 44.929 42.486 1.00 29.44 247 CYS A CA 1
ATOM 1569 C C . CYS A 1 247 ? 101.672 44.716 43.023 1.00 33.78 247 CYS A C 1
ATOM 1570 O O . CYS A 1 247 ? 101.270 43.582 43.277 1.00 31.23 247 CYS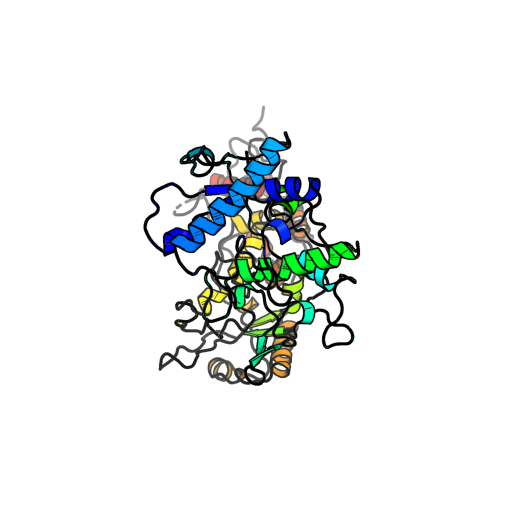 A O 1
ATOM 1573 N N . HIS A 1 248 ? 100.928 45.805 43.200 1.00 31.30 248 HIS A N 1
ATOM 1574 C CA . HIS A 1 248 ? 99.673 45.746 43.941 1.00 31.41 248 HIS A CA 1
ATOM 1575 C C . HIS A 1 248 ? 98.418 45.741 43.069 1.00 30.84 248 HIS A C 1
ATOM 1576 O O . HIS A 1 248 ? 97.310 45.668 43.593 1.00 29.34 248 HIS A O 1
ATOM 1583 N N . ALA A 1 249 ? 98.577 45.835 41.752 1.00 30.05 249 ALA A N 1
ATOM 1584 C CA . ALA A 1 249 ? 97.416 45.794 40.862 1.00 34.65 249 ALA A CA 1
ATOM 1585 C C . ALA A 1 249 ? 97.069 44.353 40.492 1.00 36.87 249 ALA A C 1
ATOM 1586 O O . ALA A 1 249 ? 97.920 43.601 40.013 1.00 33.37 249 ALA A O 1
ATOM 1588 N N . PRO A 1 250 ? 95.808 43.948 40.710 1.00 38.97 250 PRO A N 1
ATOM 1589 C CA . PRO A 1 250 ? 95.406 42.574 40.377 1.00 44.31 250 PRO A CA 1
ATOM 1590 C C . PRO A 1 250 ? 95.733 42.206 38.934 1.00 42.74 250 PRO A C 1
ATOM 1591 O O . PRO A 1 250 ? 96.095 41.065 38.638 1.00 45.35 250 PRO A O 1
ATOM 1595 N N . GLU A 1 251 ? 95.617 43.189 38.044 1.00 44.25 251 GLU A N 1
ATOM 1596 C CA . GLU A 1 251 ? 95.891 43.001 36.623 1.00 43.95 251 GLU A CA 1
ATOM 1597 C C . GLU A 1 251 ? 97.366 42.690 36.374 1.00 41.83 251 GLU A C 1
ATOM 1598 O O . GLU A 1 251 ? 97.698 41.844 35.550 1.00 38.35 251 GLU A O 1
ATOM 1604 N N . ALA A 1 252 ? 98.249 43.386 37.081 1.00 39.09 252 ALA A N 1
ATOM 1605 C CA . ALA A 1 252 ? 99.678 43.140 36.949 1.00 40.19 252 ALA A CA 1
ATOM 1606 C C . ALA A 1 252 ? 100.020 41.764 37.520 1.00 39.07 252 ALA A C 1
ATOM 1607 O O . ALA A 1 252 ? 100.827 41.025 36.954 1.00 39.94 252 ALA A O 1
ATOM 1609 N N . GLN A 1 253 ? 99.388 41.419 38.637 1.00 36.54 253 GLN A N 1
ATOM 1610 C CA . GLN A 1 253 ? 99.684 40.166 39.320 1.00 40.44 253 GLN A CA 1
ATOM 1611 C C . GLN A 1 253 ? 99.376 38.958 38.438 1.00 42.41 253 GLN A C 1
ATOM 1612 O O . GLN A 1 253 ? 100.125 37.981 38.426 1.00 39.01 253 GLN A O 1
ATOM 1618 N N . ALA A 1 254 ? 98.275 39.033 37.697 1.00 41.26 254 ALA A N 1
ATOM 1619 C CA . ALA A 1 254 ? 97.854 37.929 36.841 1.00 45.66 254 ALA A CA 1
ATOM 1620 C C . ALA A 1 254 ? 98.888 37.617 35.762 1.00 44.50 254 ALA A C 1
ATOM 1621 O O . ALA A 1 254 ? 98.905 36.515 35.210 1.00 47.70 254 ALA A O 1
ATOM 1623 N N . LYS A 1 255 ? 99.748 38.587 35.470 1.00 40.58 255 LYS A N 1
ATOM 1624 C CA . LYS A 1 255 ? 100.678 38.482 34.352 1.00 40.27 255 LYS A CA 1
ATOM 1625 C C . LYS A 1 255 ? 102.039 37.891 34.725 1.00 40.60 255 LYS A C 1
ATOM 1626 O O . LYS A 1 255 ? 102.816 37.531 33.840 1.00 40.16 255 LYS A O 1
ATOM 1632 N N . PHE A 1 256 ? 102.333 37.800 36.022 1.00 33.75 256 PHE A N 1
ATOM 1633 C CA . PHE A 1 256 ? 103.605 37.234 36.468 1.00 33.01 256 PHE A CA 1
ATOM 1634 C C . PHE A 1 256 ? 103.769 35.813 35.935 1.00 36.46 256 PHE A C 1
ATOM 1635 O O . PHE A 1 256 ? 102.858 34.986 36.055 1.00 34.77 256 PHE A O 1
ATOM 1643 N N . LYS A 1 257 ? 104.935 35.531 35.362 1.00 35.61 257 LYS A N 1
ATOM 1644 C CA . LYS A 1 257 ? 105.270 34.179 34.915 1.00 39.10 257 LYS A CA 1
ATOM 1645 C C . LYS A 1 257 ? 105.297 33.223 36.104 1.00 41.60 257 LYS A C 1
ATOM 1646 O O . LYS A 1 257 ? 105.885 33.531 37.138 1.00 39.13 257 LYS A O 1
ATOM 1652 N N . VAL A 1 258 ? 104.653 32.069 35.952 1.00 38.91 258 VAL A N 1
ATOM 1653 C CA . VAL A 1 258 ? 104.619 31.059 37.004 1.00 39.88 258 VAL A CA 1
ATOM 1654 C C . VAL A 1 258 ? 105.374 29.802 36.588 1.00 45.11 258 VAL A C 1
ATOM 1655 O O . VAL A 1 258 ? 105.306 29.378 35.434 1.00 46.88 258 VAL A O 1
ATOM 1659 N N . VAL A 1 259 ? 106.093 29.210 37.535 1.00 43.16 259 VAL A N 1
ATOM 1660 C CA . VAL A 1 259 ? 106.834 27.980 37.280 1.00 43.99 259 VAL A CA 1
ATOM 1661 C C . VAL A 1 259 ? 106.114 26.803 37.917 1.00 46.52 259 VAL A C 1
ATOM 1662 O O . VAL A 1 259 ? 105.864 26.798 39.121 1.00 46.94 259 VAL A O 1
ATOM 1666 N N . ARG A 1 260 ? 105.790 25.804 37.104 1.00 46.74 260 ARG A N 1
ATOM 1667 C CA . ARG A 1 260 ? 104.912 24.722 37.533 1.00 48.20 260 ARG A CA 1
ATOM 1668 C C . ARG A 1 260 ? 105.647 23.694 38.382 1.00 48.95 260 ARG A C 1
ATOM 1669 O O . ARG A 1 260 ? 105.178 23.324 39.460 1.00 47.56 260 ARG A O 1
ATOM 1677 N N . GLU A 1 261 ? 106.795 23.232 37.893 1.00 46.43 261 GLU A N 1
ATOM 1678 C CA . GLU A 1 261 ? 107.644 22.330 38.665 1.00 44.69 261 GLU A CA 1
ATOM 1679 C C . GLU A 1 261 ? 108.727 23.124 39.379 1.00 41.50 261 GLU A C 1
ATOM 1680 O O . GLU A 1 261 ? 109.710 23.540 38.765 1.00 38.88 261 GLU A O 1
ATOM 1686 N N . VAL A 1 262 ? 108.535 23.330 40.679 1.00 40.98 262 VAL A N 1
ATOM 1687 C CA . VAL A 1 262 ? 109.418 24.183 41.463 1.00 36.88 262 VAL A CA 1
ATOM 1688 C C . VAL A 1 262 ? 110.338 23.354 42.354 1.00 39.18 262 VAL A C 1
ATOM 1689 O O . VAL A 1 262 ? 109.872 22.571 43.185 1.00 39.06 262 VAL A O 1
ATOM 1693 N N . PRO A 1 263 ? 111.662 23.511 42.188 1.00 39.06 263 PRO A N 1
ATOM 1694 C CA . PRO A 1 263 ? 112.629 22.763 43.000 1.00 39.05 263 PRO A CA 1
ATOM 1695 C C . PRO A 1 263 ? 112.387 22.983 44.488 1.00 41.08 263 PRO A C 1
ATOM 1696 O O . PRO A 1 263 ? 111.845 24.010 44.887 1.00 42.79 263 PRO A O 1
ATOM 1700 N N . ARG A 1 264 ? 112.793 22.019 45.305 1.00 38.20 264 ARG A N 1
ATOM 1701 C CA . ARG A 1 264 ? 112.624 22.127 46.750 1.00 38.14 264 ARG A CA 1
ATOM 1702 C C . ARG A 1 264 ? 113.444 23.284 47.318 1.00 36.89 264 ARG A C 1
ATOM 1703 O O . ARG A 1 264 ? 114.578 23.525 46.899 1.00 33.02 264 ARG A O 1
ATOM 1711 N N . LEU A 1 265 ? 112.856 24.000 48.270 1.00 30.60 265 LEU A N 1
ATOM 1712 C CA . LEU A 1 265 ? 113.547 25.079 48.962 1.00 32.18 265 LEU A CA 1
ATOM 1713 C C . LEU A 1 265 ? 114.158 24.535 50.246 1.00 35.75 265 LEU A C 1
ATOM 1714 O O . LEU A 1 265 ? 113.459 24.332 51.244 1.00 34.55 265 LEU A O 1
ATOM 1719 N N . ASP A 1 266 ? 115.463 24.296 50.220 1.00 34.52 266 ASP A N 1
ATOM 1720 C CA . ASP A 1 266 ? 116.099 23.557 51.297 1.00 39.64 266 ASP A CA 1
ATOM 1721 C C . ASP A 1 266 ? 116.727 24.497 52.316 1.00 42.27 266 ASP A C 1
ATOM 1722 O O . ASP A 1 266 ? 117.638 25.264 52.007 1.00 43.00 266 ASP A O 1
ATOM 1727 N N . ARG A 1 267 ? 116.223 24.408 53.538 1.00 39.79 267 ARG A N 1
ATOM 1728 C CA . ARG A 1 267 ? 116.584 25.309 54.614 1.00 39.91 267 ARG A CA 1
ATOM 1729 C C . ARG A 1 267 ? 116.916 24.430 55.824 1.00 40.32 267 ARG A C 1
ATOM 1730 O O . ARG A 1 267 ? 116.942 24.885 56.968 1.00 37.80 267 ARG A O 1
ATOM 1738 N N . GLY A 1 268 ? 117.168 23.153 55.549 1.00 38.92 268 GLY A N 1
ATOM 1739 C CA . GLY A 1 268 ? 117.627 22.249 56.587 1.00 40.30 268 GLY A CA 1
ATOM 1740 C C . GLY A 1 268 ? 116.499 21.558 57.325 1.00 41.21 268 GLY A C 1
ATOM 1741 O O . GLY A 1 268 ? 116.713 21.003 58.402 1.00 41.87 268 GLY A O 1
ATOM 1742 N N . GLN A 1 269 ? 115.297 21.588 56.753 1.00 41.71 269 GLN A N 1
ATOM 1743 C CA . GLN A 1 269 ? 114.14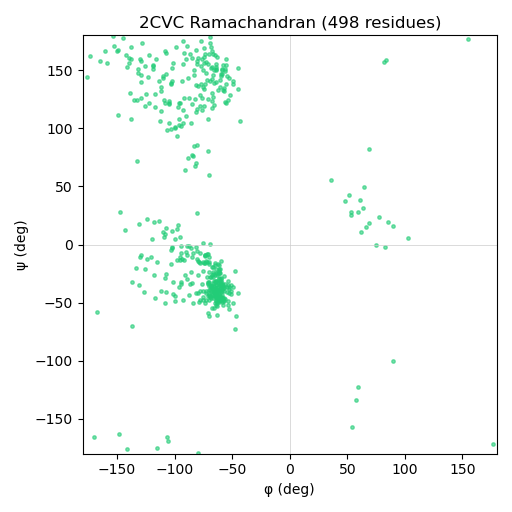0 20.948 57.376 1.00 38.27 269 GLN A CA 1
ATOM 1744 C C . GLN A 1 269 ? 114.187 19.434 57.184 1.00 36.71 269 GLN A C 1
ATOM 1745 O O . GLN A 1 269 ? 114.783 18.944 56.236 1.00 35.32 269 GLN A O 1
ATOM 1751 N N . PRO A 1 270 ? 113.562 18.672 58.093 1.00 39.92 270 PRO A N 1
ATOM 1752 C CA . PRO A 1 270 ? 113.568 17.206 57.957 1.00 36.94 270 PRO A CA 1
ATOM 1753 C C . PRO A 1 270 ? 112.747 16.709 56.768 1.00 37.15 270 PRO A C 1
ATOM 1754 O O . PRO A 1 270 ? 111.792 17.361 56.343 1.00 36.81 270 PRO A O 1
ATOM 1758 N N . ASP A 1 271 ? 113.123 15.555 56.223 1.00 33.45 271 ASP A N 1
ATOM 1759 C CA . ASP A 1 271 ? 112.275 14.894 55.242 1.00 33.43 271 ASP A CA 1
ATOM 1760 C C . ASP A 1 271 ? 111.163 14.213 56.027 1.00 31.73 271 ASP A C 1
ATOM 1761 O O . ASP A 1 271 ? 110.002 14.225 55.619 1.00 34.54 271 ASP A O 1
ATOM 1766 N N . ALA A 1 272 ? 111.536 13.628 57.161 1.00 34.28 272 ALA A N 1
ATOM 1767 C CA . ALA A 1 272 ? 110.594 12.915 58.015 1.00 39.33 272 ALA A CA 1
ATOM 1768 C C . ALA A 1 272 ? 110.590 13.518 59.414 1.00 35.11 272 ALA A C 1
ATOM 1769 O O . ALA A 1 272 ? 111.623 13.574 60.079 1.00 38.90 272 ALA A O 1
ATOM 1771 N N . ALA A 1 273 ? 109.421 13.968 59.857 1.00 33.49 273 ALA A N 1
ATOM 1772 C CA . ALA A 1 273 ? 109.289 14.601 61.165 1.00 28.46 273 ALA A CA 1
ATOM 1773 C C . ALA A 1 273 ? 108.575 13.692 62.158 1.00 25.38 273 ALA A C 1
ATOM 1774 O O . ALA A 1 273 ? 107.690 12.924 61.784 1.00 28.33 273 ALA A O 1
ATOM 1776 N N . LEU A 1 274 ? 108.968 13.797 63.423 1.00 25.13 274 LEU A N 1
ATOM 1777 C CA . LEU A 1 274 ? 108.340 13.065 64.510 1.00 32.75 274 LEU A CA 1
ATOM 1778 C C . LEU A 1 274 ? 107.627 14.058 65.426 1.00 34.36 274 LEU A C 1
ATOM 1779 O O . LEU A 1 274 ? 108.271 14.778 66.193 1.00 39.22 274 LEU A O 1
ATOM 1784 N N . ILE A 1 275 ? 106.300 14.088 65.348 1.00 32.83 275 ILE A N 1
ATOM 1785 C CA . ILE A 1 275 ? 105.512 15.033 66.133 1.00 28.17 275 ILE A CA 1
ATOM 1786 C C . ILE A 1 275 ? 105.042 14.346 67.414 1.00 29.08 275 ILE A C 1
ATOM 1787 O O . ILE A 1 275 ? 104.364 13.320 67.365 1.00 31.25 275 ILE A O 1
ATOM 1792 N N . LEU A 1 276 ? 105.412 14.912 68.557 1.00 32.20 276 LEU A N 1
ATOM 1793 C CA . LEU A 1 276 ? 105.124 14.298 69.845 1.00 33.97 276 LEU A CA 1
ATOM 1794 C C . LEU A 1 276 ? 104.237 15.180 70.708 1.00 34.85 276 LEU A C 1
ATOM 1795 O O . LEU A 1 276 ? 104.236 16.399 70.559 1.00 36.85 276 LEU A O 1
ATOM 1800 N N . PRO A 1 277 ? 103.476 14.568 71.631 1.00 34.18 277 PRO A N 1
ATOM 1801 C CA . PRO A 1 277 ? 102.589 15.325 72.524 1.00 36.02 277 PRO A CA 1
ATOM 1802 C C . PRO A 1 277 ? 103.433 16.096 73.537 1.00 33.54 277 PRO A C 1
ATOM 1803 O O . PRO A 1 277 ? 103.611 15.661 74.675 1.00 37.77 277 PRO A O 1
ATOM 1807 N N . VAL A 1 278 ? 103.961 17.235 73.103 1.00 34.21 278 VAL A N 1
ATOM 1808 C CA . VAL A 1 278 ? 104.864 18.031 73.924 1.00 33.78 278 VAL A CA 1
ATOM 1809 C C . VAL A 1 278 ? 104.083 18.762 75.012 1.00 34.73 278 VAL A C 1
ATOM 1810 O O . VAL A 1 278 ? 103.209 19.576 74.710 1.00 32.21 278 VAL A O 1
ATOM 1814 N N . PRO A 1 279 ? 104.388 18.479 76.291 1.00 38.34 279 PRO A N 1
ATOM 1815 C CA . PRO A 1 279 ? 103.699 19.120 77.420 1.00 41.75 279 PRO A CA 1
ATOM 1816 C C . PRO A 1 279 ? 104.069 20.585 77.652 1.00 48.74 279 PRO A C 1
ATOM 1817 O O . PRO A 1 279 ? 103.202 21.413 77.944 1.00 49.56 279 PRO A O 1
ATOM 1821 N N . GLY A 1 280 ? 105.353 20.903 77.536 1.00 48.72 280 GLY A N 1
ATOM 1822 C CA . GLY A 1 280 ? 105.792 22.261 77.813 1.00 61.80 280 GLY A CA 1
ATOM 1823 C C . GLY A 1 280 ? 105.985 22.551 79.295 1.00 66.98 280 GLY A C 1
ATOM 1824 O O . GLY A 1 280 ? 105.395 21.893 80.155 1.00 65.14 280 GLY A O 1
ATOM 1825 N N . LYS A 1 281 ? 106.807 23.554 79.591 1.00 74.95 281 LYS A N 1
ATOM 1826 C CA . LYS A 1 281 ? 107.280 23.795 80.951 1.00 80.10 281 LYS A CA 1
ATOM 1827 C C . LYS A 1 281 ? 106.191 24.322 81.875 1.00 83.81 281 LYS A C 1
ATOM 1828 O O . LYS A 1 281 ? 106.192 24.037 83.073 1.00 85.66 281 LYS A O 1
ATOM 1834 N N . ASP A 1 282 ? 105.265 25.095 81.318 1.00 88.96 282 ASP A N 1
ATOM 1835 C CA . ASP A 1 282 ? 104.242 25.753 82.121 1.00 93.63 282 ASP A CA 1
ATOM 1836 C C . ASP A 1 282 ? 103.078 24.831 82.464 1.00 96.85 282 ASP A C 1
ATOM 1837 O O . ASP A 1 282 ? 102.937 23.743 81.898 1.00 98.71 282 ASP A O 1
ATOM 1842 N N . ALA A 1 283 ? 102.252 25.284 83.403 1.00 98.24 283 ALA A N 1
ATOM 1843 C CA . ALA A 1 283 ? 101.064 24.554 83.828 1.00 99.37 283 ALA A CA 1
ATOM 1844 C C . ALA A 1 283 ? 101.426 23.276 84.580 1.00 99.26 283 ALA A C 1
ATOM 1845 O O . ALA A 1 283 ? 101.455 22.195 83.996 1.00 99.15 283 ALA A O 1
ATOM 1847 N N . PRO A 1 284 ? 101.729 23.392 85.885 1.00 98.25 284 PRO A N 1
ATOM 1848 C CA . PRO A 1 284 ? 102.087 22.237 86.716 1.00 95.82 284 PRO A CA 1
ATOM 1849 C C . PRO A 1 284 ? 100.934 21.841 87.649 1.00 92.65 284 PRO A C 1
ATOM 1850 O O . PRO A 1 284 ? 100.491 22.656 88.461 1.00 91.69 284 PRO A O 1
ATOM 1854 N N . ARG A 1 285 ? 100.445 20.605 87.542 1.00 88.92 285 ARG A N 1
ATOM 1855 C CA . ARG A 1 285 ? 100.949 19.609 86.596 1.00 85.65 285 ARG A CA 1
ATOM 1856 C C . ARG A 1 285 ? 100.534 19.957 85.172 1.00 84.30 285 ARG A C 1
ATOM 1857 O O . ARG A 1 285 ? 99.551 20.667 84.957 1.00 85.75 285 ARG A O 1
ATOM 1865 N N . GLU A 1 286 ? 101.282 19.447 84.201 1.00 81.96 286 GLU A N 1
ATOM 1866 C CA . GLU A 1 286 ? 100.959 19.668 82.797 1.00 81.75 286 GLU A CA 1
ATOM 1867 C C . GLU A 1 286 ? 100.303 18.437 82.180 1.00 77.26 286 GLU A C 1
ATOM 1868 O O . GLU A 1 286 ? 100.536 17.310 82.619 1.00 77.67 286 GLU A O 1
ATOM 1874 N N . MET A 1 287 ? 99.473 18.662 81.166 1.00 72.84 287 MET A N 1
ATOM 1875 C CA . MET A 1 287 ? 98.826 17.570 80.449 1.00 67.60 287 MET A CA 1
ATOM 1876 C C . MET A 1 287 ? 99.865 16.744 79.700 1.00 63.84 287 MET A C 1
ATOM 1877 O O . MET A 1 287 ? 100.804 17.290 79.118 1.00 60.60 287 MET A O 1
ATOM 1882 N N . LYS A 1 288 ? 99.693 15.425 79.727 1.00 61.27 288 LYS A N 1
ATOM 1883 C CA . LYS A 1 288 ? 100.507 14.520 78.919 1.00 58.46 288 LYS A CA 1
ATOM 1884 C C . LYS A 1 288 ? 99.683 13.945 77.768 1.00 54.63 288 LYS A C 1
ATOM 1885 O O . LYS A 1 288 ? 98.452 14.028 77.769 1.00 49.32 288 LYS A O 1
ATOM 1891 N N . GLY A 1 289 ? 100.370 13.366 76.787 1.00 51.19 289 GLY A N 1
ATOM 1892 C CA . GLY A 1 289 ? 99.688 12.794 75.639 1.00 46.04 289 GLY A CA 1
ATOM 1893 C C . GLY A 1 289 ? 99.002 11.485 75.978 1.00 38.61 289 GLY A C 1
ATOM 1894 O O . GLY A 1 289 ? 99.325 10.851 76.977 1.00 38.36 289 GLY A O 1
ATOM 1895 N N . THR A 1 290 ? 98.051 11.083 75.141 1.00 38.53 290 THR A N 1
ATOM 1896 C CA . THR A 1 290 ? 97.265 9.880 75.386 1.00 37.99 290 THR A CA 1
ATOM 1897 C C . THR A 1 290 ? 97.258 8.963 74.158 1.00 37.54 290 THR A C 1
ATOM 1898 O O . THR A 1 290 ? 96.772 7.836 74.221 1.00 37.35 290 THR A O 1
ATOM 1902 N N . MET A 1 291 ? 97.777 9.464 73.040 1.00 35.52 291 MET A N 1
ATOM 1903 C CA . MET A 1 291 ? 97.752 8.740 71.769 1.00 33.45 291 MET A CA 1
ATOM 1904 C C . MET A 1 291 ? 99.152 8.256 71.394 1.00 29.63 291 MET A C 1
ATOM 1905 O O . MET A 1 291 ? 100.139 8.706 71.964 1.00 26.90 291 MET A O 1
ATOM 1910 N N . LYS A 1 292 ? 99.227 7.354 70.421 1.00 28.66 292 LYS A N 1
ATOM 1911 C CA . LYS A 1 292 ? 100.499 7.030 69.772 1.00 32.62 292 LYS A CA 1
ATOM 1912 C C . LYS A 1 292 ? 101.042 8.253 69.037 1.00 33.29 292 LYS A C 1
ATOM 1913 O O . LYS A 1 292 ? 100.275 9.107 68.587 1.00 29.55 292 LYS A O 1
ATOM 1919 N N . PRO A 1 293 ? 102.374 8.341 68.880 1.00 31.51 293 PRO A N 1
ATOM 1920 C CA . PRO A 1 293 ? 102.991 9.480 68.191 1.00 32.67 293 PRO A CA 1
ATOM 1921 C C . PRO A 1 293 ? 102.690 9.514 66.698 1.00 26.14 293 PRO A C 1
ATOM 1922 O O . PRO A 1 293 ? 102.167 8.558 66.139 1.00 30.13 293 PRO A O 1
ATOM 1926 N N . VAL A 1 294 ? 103.033 10.620 66.048 1.00 27.44 294 VAL A N 1
ATOM 1927 C CA . VAL A 1 294 ? 102.757 10.758 64.626 1.00 26.35 294 VAL A CA 1
ATOM 1928 C C . VAL A 1 294 ? 104.004 11.098 63.806 1.00 29.64 294 VAL A C 1
ATOM 1929 O O . VAL A 1 294 ? 104.636 12.135 64.011 1.00 27.92 294 VAL A O 1
ATOM 1933 N N . ALA A 1 295 ? 104.343 10.221 62.867 1.00 31.14 295 ALA A N 1
ATOM 1934 C CA . ALA A 1 295 ? 105.360 10.527 61.866 1.00 31.69 295 ALA A CA 1
ATOM 1935 C C . ALA A 1 295 ? 104.732 11.206 60.651 1.00 29.84 295 ALA A C 1
ATOM 1936 O O . ALA A 1 295 ? 103.621 10.865 60.227 1.00 28.61 295 ALA A O 1
ATOM 1938 N N . PHE A 1 296 ? 105.468 12.158 60.088 1.00 29.15 296 PHE A N 1
ATOM 1939 C CA . PHE A 1 296 ? 104.941 13.073 59.078 1.00 26.62 296 PHE A CA 1
ATOM 1940 C C . PHE A 1 296 ? 105.927 13.144 57.914 1.00 25.45 296 PHE A C 1
ATOM 1941 O O . PHE A 1 296 ? 107.094 13.457 58.117 1.00 32.19 296 PHE A O 1
ATOM 1949 N N . ASP A 1 297 ? 105.461 12.858 56.701 1.00 28.08 297 ASP A N 1
ATOM 1950 C CA . ASP A 1 297 ? 106.325 12.950 55.522 1.00 30.61 297 ASP A CA 1
ATOM 1951 C C . ASP A 1 297 ? 106.425 14.412 55.077 1.00 29.05 297 ASP A C 1
ATOM 1952 O O . ASP A 1 297 ? 105.675 14.868 54.216 1.00 28.71 297 ASP A O 1
ATOM 1957 N N . HIS A 1 298 ? 107.355 15.133 55.685 1.00 28.76 298 HIS A N 1
ATOM 1958 C CA . HIS A 1 298 ? 107.477 16.571 55.494 1.00 32.74 298 HIS A CA 1
ATOM 1959 C C . HIS A 1 298 ? 107.883 16.888 54.059 1.00 30.84 298 HIS A C 1
ATOM 1960 O O . HIS A 1 298 ? 107.431 17.875 53.488 1.00 29.19 298 HIS A O 1
ATOM 1967 N N . LYS A 1 299 ? 108.719 16.039 53.465 1.00 29.29 299 LYS A N 1
ATOM 1968 C CA . LYS A 1 299 ? 109.213 16.308 52.120 1.00 26.87 299 LYS A CA 1
ATOM 1969 C C . LYS A 1 299 ? 108.118 16.158 51.072 1.00 28.46 299 LYS A C 1
ATOM 1970 O O . LYS A 1 299 ? 108.008 16.975 50.162 1.00 30.96 299 LYS A O 1
ATOM 1976 N N . ALA A 1 300 ? 107.309 15.111 51.196 1.00 26.27 300 ALA A N 1
ATOM 1977 C CA . ALA A 1 300 ? 106.213 14.913 50.261 1.00 27.21 300 ALA A CA 1
ATOM 1978 C C . ALA A 1 300 ? 105.220 16.071 50.345 1.00 27.12 300 ALA A C 1
ATOM 1979 O O . ALA A 1 300 ? 104.700 16.521 49.327 1.00 31.98 300 ALA A O 1
ATOM 1981 N N . HIS A 1 301 ? 104.965 16.556 51.557 1.00 30.78 301 HIS A N 1
ATOM 1982 C CA .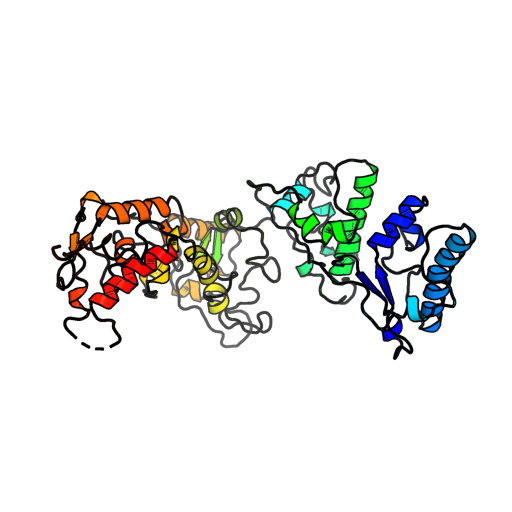 HIS A 1 301 ? 104.008 17.653 51.738 1.00 29.72 301 HIS A CA 1
ATOM 1983 C C . HIS A 1 301 ? 104.491 18.984 51.156 1.00 27.77 301 HIS A C 1
ATOM 1984 O O . HIS A 1 301 ? 103.696 19.754 50.610 1.00 28.69 301 HIS A O 1
ATOM 1991 N N . GLU A 1 302 ? 105.790 19.248 51.250 1.00 29.41 302 GLU A N 1
ATOM 1992 C CA . GLU A 1 302 ? 106.371 20.417 50.592 1.00 31.89 302 GLU A CA 1
ATOM 1993 C C . GLU A 1 302 ? 106.029 20.433 49.107 1.00 34.69 302 GLU A C 1
ATOM 1994 O O . GLU A 1 302 ? 105.584 21.449 48.571 1.00 33.25 302 GLU A O 1
ATOM 2000 N N . ALA A 1 303 ? 106.242 19.300 48.446 1.00 31.94 303 ALA A N 1
ATOM 2001 C CA . ALA A 1 303 ? 106.065 19.220 47.002 1.00 32.65 303 ALA A CA 1
ATOM 2002 C C . ALA A 1 303 ? 104.647 19.587 46.604 1.00 33.28 303 ALA A C 1
ATOM 2003 O O . ALA A 1 303 ? 104.426 20.165 45.544 1.00 36.40 303 ALA A O 1
ATOM 2005 N N . LYS A 1 304 ? 103.684 19.253 47.458 1.00 28.95 304 LYS A N 1
ATOM 2006 C CA . LYS A 1 304 ? 102.279 19.504 47.153 1.00 30.14 304 LYS A CA 1
ATOM 2007 C C . LYS A 1 304 ? 101.717 20.809 47.736 1.00 29.56 304 LYS A C 1
ATOM 2008 O O . LYS A 1 304 ? 100.614 21.217 47.379 1.00 38.70 304 LYS A O 1
ATOM 2014 N N . ALA A 1 305 ? 102.461 21.456 48.627 1.00 31.26 305 ALA A N 1
ATOM 2015 C CA . ALA A 1 305 ? 102.027 22.739 49.185 1.00 35.24 305 ALA A CA 1
ATOM 2016 C C . ALA A 1 305 ? 102.587 23.896 48.359 1.00 39.20 305 ALA A C 1
ATOM 2017 O O . ALA A 1 305 ? 103.510 23.709 47.561 1.00 40.32 305 ALA A O 1
ATOM 2019 N N . ASN A 1 306 ? 102.036 25.092 48.551 1.00 34.16 306 ASN A N 1
ATOM 2020 C CA . ASN A 1 306 ? 102.388 26.210 47.683 1.00 39.39 306 ASN A CA 1
ATOM 2021 C C . ASN A 1 306 ? 103.375 27.184 48.322 1.00 34.26 306 ASN A C 1
ATOM 2022 O O . ASN A 1 306 ? 103.809 28.145 47.690 1.00 37.00 306 ASN A O 1
ATOM 2027 N N . ASP A 1 307 ? 103.727 26.929 49.576 1.00 35.81 307 ASP A N 1
ATOM 2028 C CA . ASP A 1 307 ? 104.750 27.710 50.273 1.00 34.55 307 ASP A CA 1
ATOM 2029 C C . ASP A 1 307 ? 105.062 26.980 51.573 1.00 31.27 307 ASP A C 1
ATOM 2030 O O . ASP A 1 307 ? 104.692 25.815 51.724 1.00 35.33 307 ASP A O 1
ATOM 2035 N N . CYS A 1 308 ? 105.743 27.647 52.501 1.00 24.21 308 CYS A N 1
ATOM 2036 C CA . CYS A 1 308 ? 105.941 27.089 53.842 1.00 26.77 308 CYS A CA 1
ATOM 2037 C C . CYS A 1 308 ? 104.900 27.618 54.827 1.00 31.71 308 CYS A C 1
ATOM 2038 O O . CYS A 1 308 ? 104.442 26.886 55.714 1.00 27.09 308 CYS A O 1
ATOM 2041 N N . ARG A 1 309 ? 104.534 28.889 54.654 1.00 28.00 309 ARG A N 1
ATOM 2042 C CA . ARG A 1 309 ? 103.724 29.636 55.619 1.00 27.70 309 ARG A CA 1
ATOM 2043 C C . ARG A 1 309 ? 102.339 29.033 55.831 1.00 22.52 309 ARG A C 1
ATOM 2044 O O . ARG A 1 309 ? 101.745 29.199 56.897 1.00 30.85 309 ARG A O 1
ATOM 2052 N N . THR A 1 310 ? 101.815 28.368 54.808 1.00 30.53 310 THR A N 1
ATOM 2053 C CA . THR A 1 310 ? 100.502 27.731 54.901 1.00 35.16 310 THR A CA 1
ATOM 2054 C C . THR A 1 310 ? 100.369 26.969 56.218 1.00 35.76 310 THR A C 1
ATOM 2055 O O . THR A 1 310 ? 99.328 27.018 56.874 1.00 33.75 310 THR A O 1
ATOM 2059 N N . CYS A 1 311 ? 101.434 26.271 56.601 1.00 34.29 311 CYS A N 1
ATOM 2060 C CA . CYS A 1 311 ? 101.444 25.523 57.850 1.00 32.22 311 CYS A CA 1
ATOM 2061 C C . CYS A 1 311 ? 102.169 26.302 58.934 1.00 31.41 311 CYS A C 1
ATOM 2062 O O . CYS A 1 311 ? 101.663 26.459 60.050 1.00 30.68 311 CYS A O 1
ATOM 2065 N N . HIS A 1 312 ? 103.357 26.796 58.603 1.00 29.46 312 HIS A N 1
ATOM 2066 C CA . HIS A 1 312 ? 104.149 27.556 59.558 1.00 27.34 312 HIS A CA 1
ATOM 2067 C C . HIS A 1 312 ? 103.657 29.006 59.594 1.00 36.05 312 HIS A C 1
ATOM 2068 O O . HIS A 1 312 ? 104.356 29.918 59.144 1.00 28.55 312 HIS A O 1
ATOM 2075 N N . HIS A 1 313 ? 102.459 29.203 60.150 1.00 31.09 313 HIS A N 1
ATOM 2076 C CA . HIS A 1 313 ? 101.701 30.442 59.959 1.00 37.83 313 HIS A CA 1
ATOM 2077 C C . HIS A 1 313 ? 102.237 31.649 60.732 1.00 34.92 313 HIS A C 1
ATOM 2078 O O . HIS A 1 313 ? 101.868 32.786 60.437 1.00 37.17 313 HIS A O 1
ATOM 2085 N N . VAL A 1 314 ? 103.097 31.403 61.718 1.00 30.27 314 VAL A N 1
ATOM 2086 C CA . VAL A 1 314 ? 103.727 32.477 62.471 1.00 33.54 314 VAL A CA 1
ATOM 2087 C C . VAL A 1 314 ? 105.210 32.599 62.121 1.00 38.10 314 VAL A C 1
ATOM 2088 O O . VAL A 1 314 ? 105.702 33.687 61.817 1.00 38.03 314 VAL A O 1
ATOM 2092 N N . ARG A 1 315 ? 105.912 31.472 62.166 1.00 38.77 315 ARG A N 1
ATOM 2093 C CA . ARG A 1 315 ? 107.330 31.422 61.832 1.00 39.35 315 ARG A CA 1
ATOM 2094 C C . ARG A 1 315 ? 107.727 29.968 61.618 1.00 39.29 315 ARG A C 1
ATOM 2095 O O . ARG A 1 315 ? 107.060 29.055 62.104 1.00 34.74 315 ARG A O 1
ATOM 2103 N N . ILE A 1 316 ? 108.814 29.751 60.889 1.00 40.81 316 ILE A N 1
ATOM 2104 C CA . ILE A 1 316 ? 109.375 28.415 60.772 1.00 34.61 316 ILE A CA 1
ATOM 2105 C C . ILE A 1 316 ? 109.915 27.965 62.124 1.00 36.23 316 ILE A C 1
ATOM 2106 O O . ILE A 1 316 ? 110.696 28.662 62.767 1.00 35.91 316 ILE A O 1
ATOM 2111 N N . ASP A 1 317 ? 109.472 26.791 62.555 1.00 36.82 317 ASP A N 1
ATOM 2112 C CA . ASP A 1 317 ? 109.796 26.274 63.878 1.00 36.91 317 ASP A CA 1
ATOM 2113 C C . ASP A 1 317 ? 109.024 24.963 64.001 1.00 30.90 317 ASP A C 1
ATOM 2114 O O . ASP A 1 317 ? 108.443 24.494 63.026 1.00 34.38 317 ASP A O 1
ATOM 2119 N N . THR A 1 318 ? 109.016 24.367 65.185 1.00 31.08 318 THR A N 1
ATOM 2120 C CA . THR A 1 318 ? 108.054 23.309 65.454 1.00 34.73 318 THR A CA 1
ATOM 2121 C C . THR A 1 318 ? 106.660 23.936 65.523 1.00 33.40 318 THR A C 1
ATOM 2122 O O . THR A 1 318 ? 106.505 25.146 65.356 1.00 29.57 318 THR A O 1
ATOM 2126 N N . CYS A 1 319 ? 105.649 23.105 65.740 1.00 30.76 319 CYS A N 1
ATOM 2127 C CA . CYS A 1 319 ? 104.322 23.599 66.086 1.00 31.78 319 CYS A CA 1
ATOM 2128 C C . CYS A 1 319 ? 104.207 23.591 67.601 1.00 30.49 319 CYS A C 1
ATOM 2129 O O . CYS A 1 319 ? 103.559 24.453 68.207 1.00 30.00 319 CYS A O 1
ATOM 2132 N N . THR A 1 320 ? 104.857 22.606 68.207 1.00 31.11 320 THR A N 1
ATOM 2133 C CA . THR A 1 320 ? 104.760 22.376 69.639 1.00 29.88 320 THR A CA 1
ATOM 2134 C C . THR A 1 320 ? 105.483 23.454 70.450 1.00 34.27 320 THR A C 1
ATOM 2135 O O . THR A 1 320 ? 105.368 23.502 71.674 1.00 34.73 320 THR A O 1
ATOM 2139 N N . ALA A 1 321 ? 106.226 24.323 69.773 1.00 35.48 321 ALA A N 1
ATOM 2140 C CA . ALA A 1 321 ? 106.853 25.448 70.459 1.00 35.89 321 ALA A CA 1
ATOM 2141 C C . ALA A 1 321 ? 105.768 26.309 71.120 1.00 32.31 321 ALA A C 1
ATOM 2142 O O . ALA A 1 321 ? 105.975 26.882 72.187 1.00 31.19 321 ALA A O 1
ATOM 2144 N N . CYS A 1 322 ? 104.611 26.390 70.475 1.00 35.31 322 CYS A N 1
ATOM 2145 C CA . CYS A 1 322 ? 103.500 27.176 70.998 1.00 34.80 322 CYS A CA 1
ATOM 2146 C C . CYS A 1 322 ? 102.301 26.294 71.314 1.00 32.43 322 CYS A C 1
ATOM 2147 O O . CYS A 1 322 ? 101.691 26.421 72.373 1.00 32.09 322 CYS A O 1
ATOM 2150 N N . HIS A 1 323 ? 101.962 25.407 70.383 1.00 32.07 323 HIS A N 1
ATOM 2151 C CA . HIS A 1 323 ? 100.856 24.482 70.587 1.00 33.60 323 HIS A CA 1
ATOM 2152 C C . HIS A 1 323 ? 101.345 23.262 71.363 1.00 30.33 323 HIS A C 1
ATOM 2153 O O . HIS A 1 323 ? 101.565 22.192 70.790 1.00 32.92 323 HIS A O 1
ATOM 2160 N N . THR A 1 324 ? 101.530 23.438 72.668 1.00 30.74 324 THR A N 1
ATOM 2161 C CA . THR A 1 324 ? 101.770 22.321 73.583 1.00 32.14 324 THR A CA 1
ATOM 2162 C C . THR A 1 324 ? 100.455 21.582 73.802 1.00 32.75 324 THR A C 1
ATOM 2163 O O . THR A 1 324 ? 99.401 22.076 73.413 1.00 31.77 324 THR A O 1
ATOM 2167 N N . VAL A 1 325 ? 100.508 20.407 74.421 1.00 34.13 325 VAL A N 1
ATOM 2168 C CA . VAL A 1 325 ? 99.290 19.615 74.605 1.00 33.76 325 VAL A CA 1
ATOM 2169 C C . VAL A 1 325 ? 98.192 20.457 75.261 1.00 34.74 325 VAL A C 1
ATOM 2170 O O . VAL A 1 325 ? 97.012 20.315 74.940 1.00 34.23 325 VAL A O 1
ATOM 2174 N N . ASN A 1 326 ? 98.597 21.335 76.175 1.00 36.02 326 ASN A N 1
ATOM 2175 C CA . ASN A 1 326 ? 97.668 22.144 76.966 1.00 41.07 326 ASN A CA 1
ATOM 2176 C C . ASN A 1 326 ? 97.448 23.524 76.350 1.00 40.42 326 ASN A C 1
ATOM 2177 O O . ASN A 1 326 ? 96.526 24.247 76.735 1.00 42.44 326 ASN A O 1
ATOM 2182 N N . GLY A 1 327 ? 98.302 23.883 75.395 1.00 39.36 327 GLY A N 1
ATOM 2183 C CA . GLY A 1 327 ? 98.270 25.220 74.827 1.00 34.49 327 GLY A CA 1
ATOM 2184 C C . GLY A 1 327 ? 99.049 26.185 75.700 1.00 37.82 327 GLY A C 1
ATOM 2185 O O . GLY A 1 327 ? 99.268 25.922 76.884 1.00 37.41 327 GLY A O 1
ATOM 2186 N N . THR A 1 328 ? 99.479 27.303 75.123 1.00 38.36 328 THR A N 1
ATOM 2187 C CA . THR A 1 328 ? 100.230 28.300 75.878 1.00 39.38 328 THR A CA 1
ATOM 2188 C C . THR A 1 328 ? 99.731 29.687 75.506 1.00 34.13 328 THR A C 1
ATOM 2189 O O . THR A 1 328 ? 98.970 29.845 74.557 1.00 37.62 328 THR A O 1
ATOM 2193 N N . ALA A 1 329 ? 100.165 30.689 76.259 1.00 38.56 329 ALA A N 1
ATOM 2194 C CA . ALA A 1 329 ? 99.861 32.073 75.916 1.00 40.72 329 ALA A CA 1
ATOM 2195 C C . ALA A 1 329 ? 100.305 32.369 74.482 1.00 38.04 329 ALA A C 1
ATOM 2196 O O . ALA A 1 329 ? 99.638 33.106 73.755 1.00 34.38 329 ALA A O 1
ATOM 2198 N N . ASP A 1 330 ? 101.426 31.779 74.076 1.00 35.25 330 ASP A N 1
ATOM 2199 C CA . ASP A 1 330 ? 101.982 32.032 72.750 1.00 35.38 330 ASP A CA 1
ATOM 2200 C C . ASP A 1 330 ? 101.160 31.443 71.611 1.00 35.57 330 ASP A C 1
ATOM 2201 O O . ASP A 1 330 ? 101.333 31.831 70.455 1.00 35.76 330 ASP A O 1
ATOM 2206 N N . SER A 1 331 ? 100.274 30.504 71.932 1.00 32.76 331 SER A N 1
ATOM 2207 C CA . SER A 1 331 ? 99.325 29.995 70.944 1.00 31.73 331 SER A CA 1
ATOM 2208 C C . SER A 1 331 ? 97.927 30.523 71.256 1.00 33.59 331 SER A C 1
ATOM 2209 O O . SER A 1 331 ? 96.933 30.026 70.724 1.00 31.63 331 SER A O 1
ATOM 2212 N N . LYS A 1 332 ? 97.858 31.532 72.123 1.00 33.70 332 LYS A N 1
ATOM 2213 C CA . LYS A 1 332 ? 96.579 31.993 72.652 1.00 30.30 332 LYS A CA 1
ATOM 2214 C C . LYS A 1 332 ? 95.774 30.780 73.111 1.00 30.59 332 LYS A C 1
ATOM 2215 O O . LYS A 1 332 ? 94.558 30.718 72.943 1.00 28.62 332 LYS A O 1
ATOM 2221 N N . PHE A 1 333 ? 96.494 29.813 73.673 1.00 31.79 333 PHE A N 1
ATOM 2222 C CA . PHE A 1 333 ? 95.931 28.612 74.276 1.00 36.04 333 PHE A CA 1
ATOM 2223 C C . PHE A 1 333 ? 95.235 27.648 73.325 1.00 36.56 333 PHE A C 1
ATOM 2224 O O . PHE A 1 333 ? 94.522 26.748 73.758 1.00 36.66 333 PHE A O 1
ATOM 2232 N N . VAL A 1 334 ? 95.462 27.823 72.027 1.00 38.64 334 VAL A N 1
ATOM 2233 C CA . VAL A 1 334 ? 95.094 26.793 71.060 1.00 33.47 334 VAL A CA 1
ATOM 2234 C C . VAL A 1 334 ? 95.992 25.581 71.299 1.00 36.60 334 VAL A C 1
ATOM 2235 O O . VAL A 1 334 ? 97.215 25.669 71.165 1.00 36.10 334 VAL A O 1
ATOM 2239 N N . GLN A 1 335 ? 95.373 24.458 71.656 1.00 28.62 335 GLN A N 1
ATOM 2240 C CA . GLN A 1 335 ? 96.087 23.257 72.066 1.00 32.60 335 GLN A CA 1
ATOM 2241 C C . GLN A 1 335 ? 96.620 22.462 70.877 1.00 28.88 335 GLN A C 1
ATOM 2242 O O . GLN A 1 335 ? 96.138 22.615 69.754 1.00 25.79 335 GLN A O 1
ATOM 2248 N N . LEU A 1 336 ? 97.602 21.599 71.136 1.00 36.34 336 LEU A N 1
ATOM 2249 C CA . LEU A 1 336 ? 98.172 20.757 70.082 1.00 30.73 336 LEU A CA 1
ATOM 2250 C C . LEU A 1 336 ? 97.074 20.036 69.320 1.00 28.14 336 LEU A C 1
ATOM 2251 O O . LEU A 1 336 ? 97.120 19.966 68.092 1.00 28.23 336 LEU A O 1
ATOM 2256 N N . GLU A 1 337 ? 96.082 19.514 70.044 1.00 27.73 337 GLU A N 1
ATOM 2257 C CA . GLU A 1 337 ? 94.994 18.770 69.413 1.00 29.44 337 GLU A CA 1
ATOM 2258 C C . GLU A 1 337 ? 94.279 19.620 68.366 1.00 27.44 337 GLU A C 1
ATOM 2259 O O . GLU A 1 337 ? 94.009 19.161 67.255 1.00 28.28 337 GLU A O 1
ATOM 2265 N N . LYS A 1 338 ? 93.973 20.862 68.717 1.00 30.81 338 LYS A N 1
ATOM 2266 C CA . LYS A 1 338 ? 93.291 21.745 67.777 1.00 29.94 338 LYS A CA 1
ATOM 2267 C C . LYS A 1 338 ? 94.190 22.075 66.586 1.00 22.90 338 LYS A C 1
ATOM 2268 O O . LYS A 1 338 ? 93.741 22.099 65.436 1.00 26.62 338 LYS A O 1
ATOM 2274 N N . ALA A 1 339 ? 95.465 22.318 66.865 1.00 27.85 339 ALA A N 1
ATOM 2275 C CA . ALA A 1 339 ? 96.415 22.696 65.821 1.00 28.61 339 ALA A CA 1
ATOM 2276 C C . ALA A 1 339 ? 96.507 21.611 64.748 1.00 32.88 339 ALA A C 1
ATOM 2277 O O . ALA A 1 339 ? 96.776 21.891 63.576 1.00 31.12 339 ALA A O 1
ATOM 2279 N N . MET A 1 340 ? 96.259 20.369 65.148 1.00 32.51 340 MET A N 1
ATOM 2280 C CA . MET A 1 340 ? 96.448 19.247 64.247 1.00 28.67 340 MET A CA 1
ATOM 2281 C C . MET A 1 340 ? 95.159 18.678 63.665 1.00 28.22 340 MET A C 1
ATOM 2282 O O . MET A 1 340 ? 95.218 17.967 62.666 1.00 30.82 340 MET A O 1
ATOM 2287 N N . HIS A 1 341 ? 94.007 19.006 64.266 1.00 23.36 341 HIS A N 1
ATOM 2288 C CA . HIS A 1 341 ? 92.723 18.401 63.883 1.00 26.22 341 HIS A CA 1
ATOM 2289 C C . HIS A 1 341 ? 91.611 19.390 63.479 1.00 27.59 341 HIS A C 1
ATOM 2290 O O . HIS A 1 341 ? 90.577 18.970 62.957 1.00 26.35 341 HIS A O 1
ATOM 2297 N N . GLN A 1 342 ? 91.808 20.682 63.739 1.00 33.49 342 GLN A N 1
ATOM 2298 C CA . GLN A 1 342 ? 90.812 21.714 63.390 1.00 27.61 342 GLN A CA 1
ATOM 2299 C C . GLN A 1 342 ? 90.258 21.437 61.992 1.00 28.41 342 GLN A C 1
ATOM 2300 O O . GLN A 1 342 ? 90.925 21.690 60.991 1.00 27.43 342 GLN A O 1
ATOM 2306 N N . PRO A 1 343 ? 89.011 20.952 61.908 1.00 24.37 343 PRO A N 1
ATOM 2307 C CA . PRO A 1 343 ? 88.369 20.624 60.631 1.00 26.60 343 PRO A CA 1
ATOM 2308 C C . PRO A 1 343 ? 88.182 21.708 59.581 1.00 26.13 343 PRO A C 1
ATOM 2309 O O . PRO A 1 343 ? 87.898 21.395 58.421 1.00 28.13 343 PRO A O 1
ATOM 2313 N N . ASP A 1 344 ? 88.349 22.971 59.967 1.00 28.89 344 ASP A N 1
ATOM 2314 C CA . ASP A 1 344 ? 88.073 24.074 59.054 1.00 35.36 344 ASP A CA 1
ATOM 2315 C C . ASP A 1 344 ? 89.287 24.962 58.774 1.00 39.25 344 ASP A C 1
ATOM 2316 O O . ASP A 1 344 ? 89.177 25.981 58.087 1.00 41.63 344 ASP A O 1
ATOM 2321 N N . SER A 1 345 ? 90.444 24.576 59.299 1.00 33.46 345 SER A N 1
ATOM 2322 C CA . SER A 1 345 ? 91.662 25.351 59.089 1.00 35.12 345 SER A CA 1
ATOM 2323 C C . SER A 1 345 ? 92.564 24.697 58.049 1.00 39.36 345 SER A C 1
ATOM 2324 O O . SER A 1 345 ? 92.722 23.477 58.033 1.00 35.07 345 SER A O 1
ATOM 2327 N N . MET A 1 346 ? 93.159 25.507 57.182 1.00 34.98 346 MET A N 1
ATOM 2328 C CA . MET A 1 346 ? 94.105 24.984 56.205 1.00 39.03 346 MET A CA 1
ATOM 2329 C C . MET A 1 346 ? 95.436 24.595 56.837 1.00 37.13 346 MET A C 1
ATOM 2330 O O . MET A 1 346 ? 96.267 23.962 56.189 1.00 38.29 346 MET A O 1
ATOM 2335 N N . ARG A 1 347 ? 95.632 24.966 58.098 1.00 32.74 347 ARG A N 1
ATOM 2336 C CA . ARG A 1 347 ? 96.896 24.720 58.784 1.00 28.35 347 ARG A CA 1
ATOM 2337 C C . ARG A 1 347 ? 96.988 23.336 59.414 1.00 34.87 347 ARG A C 1
ATOM 2338 O O . ARG A 1 347 ? 98.085 22.844 59.657 1.00 29.40 347 ARG A O 1
ATOM 2346 N N . SER A 1 348 ? 95.843 22.722 59.703 1.00 31.24 348 SER A N 1
ATOM 2347 C CA . SER A 1 348 ? 95.820 21.458 60.433 1.00 32.02 348 SER A CA 1
ATOM 2348 C C . SER A 1 348 ? 95.822 20.283 59.466 1.00 27.60 348 SER A C 1
ATOM 2349 O O . SER A 1 348 ? 95.385 20.404 58.316 1.00 25.45 348 SER A O 1
ATOM 2352 N N . CYS A 1 349 ? 96.304 19.140 59.946 1.00 32.27 349 CYS A N 1
ATOM 2353 C CA . CYS A 1 349 ? 96.343 17.933 59.132 1.00 26.36 349 CYS A CA 1
ATOM 2354 C C . CYS A 1 349 ? 94.955 17.661 58.567 1.00 24.19 349 CYS A C 1
ATOM 2355 O O . CYS A 1 349 ? 94.773 17.541 57.351 1.00 23.91 349 CYS A O 1
ATOM 2358 N N . VAL A 1 350 ? 93.976 17.566 59.462 1.00 25.67 350 VAL A N 1
ATOM 2359 C CA . VAL A 1 350 ? 92.619 17.186 59.080 1.00 23.74 350 VAL A CA 1
ATOM 2360 C C . VAL A 1 350 ? 91.959 18.281 58.259 1.00 21.67 350 VAL A C 1
ATOM 2361 O O . VAL A 1 350 ? 91.244 18.002 57.291 1.00 23.93 350 VAL A O 1
ATOM 2365 N N . GLY A 1 351 ? 92.213 19.530 58.645 1.00 29.32 351 GLY A N 1
ATOM 2366 C CA . GLY A 1 351 ? 91.624 20.659 57.950 1.00 27.64 351 GLY A CA 1
ATOM 2367 C C . GLY A 1 351 ? 92.062 20.766 56.501 1.00 30.80 351 GLY A C 1
ATOM 2368 O O . GLY A 1 351 ? 91.228 20.889 55.606 1.00 30.19 351 GLY A O 1
ATOM 2369 N N . CYS A 1 352 ? 93.365 20.719 56.249 1.00 29.91 352 CYS A N 1
ATOM 2370 C CA . CYS A 1 352 ? 93.818 20.811 54.865 1.00 28.64 352 CYS A CA 1
ATOM 2371 C C . CYS A 1 352 ? 93.320 19.619 54.057 1.00 26.47 352 CYS A C 1
ATOM 2372 O O . CYS A 1 352 ? 92.871 19.773 52.918 1.00 26.82 352 CYS A O 1
ATOM 2375 N N . HIS A 1 353 ? 93.381 18.429 54.648 1.00 29.60 353 HIS A N 1
ATOM 2376 C CA . HIS A 1 353 ? 92.878 17.242 53.973 1.00 27.57 353 HIS A CA 1
ATOM 2377 C C . HIS A 1 353 ? 91.387 17.408 53.630 1.00 23.36 353 HIS A C 1
ATOM 2378 O O . HIS A 1 353 ? 90.935 17.001 52.556 1.00 30.30 353 HIS A O 1
ATOM 2385 N N . ASN A 1 354 ? 90.638 18.028 54.538 1.00 28.02 354 ASN A N 1
ATOM 2386 C CA . ASN A 1 354 ? 89.226 18.334 54.310 1.00 28.23 354 ASN A CA 1
ATOM 2387 C C . ASN A 1 354 ? 88.965 19.217 53.088 1.00 26.63 354 ASN A C 1
ATOM 2388 O O . ASN A 1 354 ? 87.952 19.044 52.407 1.00 31.40 354 ASN A O 1
ATOM 2393 N N . THR A 1 355 ? 89.853 20.164 52.803 1.00 26.53 355 THR A N 1
ATOM 2394 C CA . THR A 1 355 ? 89.678 20.966 51.591 1.00 28.59 355 THR A CA 1
ATOM 2395 C C . THR A 1 355 ? 89.964 20.095 50.370 1.00 30.95 355 THR A C 1
ATOM 2396 O O . THR A 1 355 ? 89.332 20.235 49.320 1.00 31.18 355 THR A O 1
ATOM 2400 N N . ARG A 1 356 ? 90.905 19.170 50.524 1.00 35.09 356 ARG A N 1
ATOM 2401 C CA . ARG A 1 356 ? 91.281 18.284 49.434 1.00 30.44 356 ARG A CA 1
ATOM 2402 C C . ARG A 1 356 ? 90.077 17.485 48.947 1.00 32.18 356 ARG A C 1
ATOM 2403 O O . ARG A 1 356 ? 89.846 17.370 47.742 1.00 29.36 356 ARG A O 1
ATOM 2411 N N . VAL A 1 357 ? 89.298 16.946 49.881 1.00 31.57 357 VAL A N 1
ATOM 2412 C CA . VAL A 1 357 ? 88.180 16.087 49.510 1.00 26.52 357 VAL A CA 1
ATOM 2413 C C . VAL A 1 357 ? 86.980 16.855 48.950 1.00 28.76 357 VAL A C 1
ATOM 2414 O O . VAL A 1 357 ? 85.972 16.260 48.594 1.00 25.57 357 VAL A O 1
ATOM 2418 N N . GLN A 1 358 ? 87.095 18.176 48.843 1.00 30.63 358 GLN A N 1
ATOM 2419 C CA . GLN A 1 358 ? 86.042 18.957 48.201 1.00 32.92 358 GLN A CA 1
ATOM 2420 C C . GLN A 1 358 ? 86.205 19.017 46.675 1.00 33.12 358 GLN A C 1
ATOM 2421 O O . GLN A 1 358 ? 85.366 19.576 45.974 1.00 32.21 358 GLN A O 1
ATOM 2427 N N . GLN A 1 359 ? 87.276 18.422 46.160 1.00 38.49 359 GLN A N 1
ATOM 2428 C CA . GLN A 1 359 ? 87.407 18.223 44.715 1.00 40.27 359 GLN A CA 1
ATOM 2429 C C . GLN A 1 359 ? 86.266 17.352 44.211 1.00 38.24 359 GLN A C 1
ATOM 2430 O O . GLN A 1 359 ? 85.866 16.401 44.878 1.00 38.59 359 GLN A O 1
ATOM 2436 N N . PRO A 1 360 ? 85.734 17.654 43.017 1.00 38.34 360 PRO A N 1
ATOM 2437 C CA . PRO A 1 360 ? 84.632 16.842 42.492 1.00 39.04 360 PRO A CA 1
ATOM 2438 C C . PRO A 1 360 ? 84.923 15.342 42.432 1.00 39.05 360 PRO A C 1
ATOM 2439 O O . PRO A 1 360 ? 84.017 14.519 42.587 1.00 37.06 360 PRO A O 1
ATOM 2443 N N . THR A 1 361 ? 86.185 14.985 42.220 1.00 39.68 361 THR A N 1
ATOM 2444 C CA . THR A 1 361 ? 86.555 13.578 42.132 1.00 41.01 361 THR A CA 1
ATOM 2445 C C . THR A 1 361 ? 86.389 12.892 43.488 1.00 38.46 361 THR A C 1
ATOM 2446 O O . THR A 1 361 ? 86.158 11.681 43.553 1.00 38.36 361 THR A O 1
ATOM 2450 N N . CYS A 1 362 ? 86.494 13.674 44.562 1.00 35.36 362 CYS A N 1
ATOM 2451 C CA . CYS A 1 362 ? 86.324 13.162 45.922 1.00 35.95 362 CYS A CA 1
ATOM 2452 C C . CYS A 1 362 ? 84.949 13.480 46.507 1.00 36.46 362 CYS A C 1
ATOM 2453 O O . CYS A 1 362 ? 84.414 12.706 47.304 1.00 34.11 362 CYS A O 1
ATOM 2456 N N . ALA A 1 363 ? 84.385 14.621 46.112 1.00 31.41 363 ALA A N 1
ATOM 2457 C CA . ALA A 1 363 ? 83.217 15.179 46.792 1.00 34.22 363 ALA A CA 1
ATOM 2458 C C . ALA A 1 363 ? 81.969 14.324 46.630 1.00 31.87 363 ALA A C 1
ATOM 2459 O O . ALA A 1 363 ? 81.052 14.401 47.446 1.00 32.84 363 ALA A O 1
ATOM 2461 N N . GLY A 1 364 ? 81.929 13.514 45.575 1.00 29.53 364 GLY A N 1
ATOM 2462 C CA . GLY A 1 364 ? 80.796 12.634 45.376 1.00 27.44 364 GLY A CA 1
ATOM 2463 C C . GLY A 1 364 ? 80.528 11.785 46.605 1.00 29.79 364 GLY A C 1
ATOM 2464 O O . GLY A 1 364 ? 79.405 11.750 47.111 1.00 26.09 364 GLY A O 1
ATOM 2465 N N . CYS A 1 365 ? 81.558 11.103 47.094 1.00 28.16 365 CYS A N 1
ATOM 2466 C CA . CYS A 1 365 ? 81.432 10.322 48.320 1.00 29.19 365 CYS A CA 1
ATOM 2467 C C . CYS A 1 365 ? 81.572 11.200 49.557 1.00 29.09 365 CYS A C 1
ATOM 2468 O O . CYS A 1 365 ? 80.850 11.031 50.544 1.00 27.26 365 CYS A O 1
ATOM 2471 N N . HIS A 1 366 ? 82.516 12.126 49.519 1.00 25.01 366 HIS A N 1
ATOM 2472 C CA . HIS A 1 366 ? 82.848 12.846 50.735 1.00 31.14 366 HIS A CA 1
ATOM 2473 C C . HIS A 1 366 ? 81.821 13.899 51.130 1.00 29.26 366 HIS A C 1
ATOM 2474 O O . HIS A 1 366 ? 81.805 14.354 52.271 1.00 26.72 366 HIS A O 1
ATOM 2481 N N . GLY A 1 367 ? 80.947 14.250 50.192 1.00 23.49 367 GLY A N 1
ATOM 2482 C CA . GLY A 1 367 ? 79.830 15.117 50.515 1.00 28.92 367 GLY A CA 1
ATOM 2483 C C . GLY A 1 367 ? 78.636 14.325 51.008 1.00 31.64 367 GLY A C 1
ATOM 2484 O O . GLY A 1 367 ? 77.610 14.897 51.353 1.00 30.86 367 GLY A O 1
ATOM 2485 N N . PHE A 1 368 ? 78.767 13.002 51.040 1.00 27.95 368 PHE A N 1
ATOM 2486 C CA . PHE A 1 368 ? 77.673 12.147 51.477 1.00 27.56 368 PHE A CA 1
ATOM 2487 C C . PHE A 1 368 ? 77.987 11.469 52.805 1.00 31.16 368 PHE A C 1
ATOM 2488 O O . PHE A 1 368 ? 77.117 11.359 53.670 1.00 36.23 368 PHE A O 1
ATOM 2496 N N . ILE A 1 369 ? 79.228 11.023 52.971 1.00 30.86 369 ILE A N 1
ATOM 2497 C CA . ILE A 1 369 ? 79.578 10.208 54.131 1.00 32.25 369 ILE A CA 1
ATOM 2498 C C . ILE A 1 369 ? 79.816 11.024 55.402 1.00 35.76 369 ILE A C 1
ATOM 2499 O O . ILE A 1 369 ? 80.112 12.226 55.358 1.00 28.07 369 ILE A O 1
ATOM 2504 N N . LYS A 1 370 ? 79.687 10.346 56.533 1.00 33.81 370 LYS A N 1
ATOM 2505 C CA . LYS A 1 370 ? 80.010 10.917 57.830 1.00 43.60 370 LYS A CA 1
ATOM 2506 C C . LYS A 1 370 ? 81.246 10.211 58.401 1.00 44.29 370 LYS A C 1
ATOM 2507 O O . LYS A 1 370 ? 81.354 8.985 58.350 1.00 45.99 370 LYS A O 1
ATOM 2513 N N . PRO A 1 371 ? 82.201 10.982 58.948 1.00 50.71 371 PRO A N 1
ATOM 2514 C CA . PRO A 1 371 ? 83.408 10.366 59.514 1.00 49.77 371 PRO A CA 1
ATOM 2515 C C . PRO A 1 371 ? 83.069 9.391 60.642 1.00 49.57 371 PRO A C 1
ATOM 2516 O O . PRO A 1 371 ? 82.102 9.597 61.379 1.00 50.37 371 PRO A O 1
ATOM 2520 N N . THR A 1 372 ? 83.859 8.327 60.766 1.00 44.62 372 THR A N 1
ATOM 2521 C CA . THR A 1 372 ? 83.657 7.350 61.832 1.00 42.76 372 THR A CA 1
ATOM 2522 C C . THR A 1 372 ? 84.422 7.713 63.102 1.00 42.96 372 THR A C 1
ATOM 2523 O O . THR A 1 372 ? 84.002 7.370 64.205 1.00 43.26 372 THR A O 1
ATOM 2527 N N . LYS A 1 373 ? 85.546 8.402 62.947 1.00 38.05 373 LYS A N 1
ATOM 2528 C CA . LYS A 1 373 ? 86.456 8.607 64.069 1.00 42.70 373 LYS A CA 1
ATOM 2529 C C . LYS A 1 373 ? 86.820 7.267 64.712 1.00 40.92 373 LYS A C 1
ATOM 2530 O O . LYS A 1 373 ? 87.119 7.205 65.903 1.00 37.62 373 LYS A O 1
ATOM 2536 N N . SER A 1 374 ? 86.796 6.198 63.917 1.00 37.46 374 SER A N 1
ATOM 2537 C CA . SER A 1 374 ? 87.173 4.869 64.402 1.00 36.69 374 SER A CA 1
ATOM 2538 C C . SER A 1 374 ? 88.641 4.845 64.810 1.00 38.64 374 SER A C 1
ATOM 2539 O O . SER A 1 374 ? 89.445 5.637 64.310 1.00 31.17 374 SER A O 1
ATOM 2542 N N . ASP A 1 375 ? 88.982 3.926 65.711 1.00 33.77 375 ASP A N 1
ATOM 2543 C CA . ASP A 1 375 ? 90.367 3.713 66.114 1.00 35.03 375 ASP A CA 1
ATOM 2544 C C . ASP A 1 375 ? 91.257 3.528 64.893 1.00 34.47 375 ASP A C 1
ATOM 2545 O O . ASP A 1 375 ? 92.384 4.023 64.855 1.00 33.69 375 ASP A O 1
ATOM 2550 N N . ALA A 1 376 ? 90.746 2.804 63.902 1.00 30.10 376 ALA A N 1
ATOM 2551 C CA . ALA A 1 376 ? 91.526 2.456 62.721 1.00 33.43 376 ALA A CA 1
ATOM 2552 C C . ALA A 1 376 ? 91.910 3.716 61.965 1.00 32.95 376 ALA A C 1
ATOM 2553 O O . ALA A 1 376 ? 93.062 3.881 61.556 1.00 32.24 376 ALA A O 1
ATOM 2555 N N . GLN A 1 377 ? 90.938 4.606 61.780 1.00 28.67 377 GLN A N 1
ATOM 2556 C CA . GLN A 1 377 ? 91.196 5.866 61.094 1.00 26.17 377 GLN A CA 1
ATOM 2557 C C . GLN A 1 377 ? 92.170 6.742 61.871 1.00 26.69 377 GLN A C 1
ATOM 2558 O O . GLN A 1 377 ? 93.058 7.352 61.276 1.00 29.41 377 GLN A O 1
ATOM 2564 N N . CYS A 1 378 ? 92.022 6.804 63.191 1.00 29.03 378 CYS A N 1
ATOM 2565 C CA . CYS A 1 378 ? 92.987 7.550 64.006 1.00 34.29 378 CYS A CA 1
ATOM 2566 C C . CYS A 1 378 ? 94.379 6.967 63.789 1.00 34.96 378 CYS A C 1
ATOM 2567 O O . CYS A 1 378 ? 95.379 7.689 63.786 1.00 31.07 378 CYS A O 1
ATOM 2570 N N . GLY A 1 379 ? 94.427 5.651 63.609 1.00 35.66 379 GLY A N 1
ATOM 2571 C CA . GLY A 1 379 ? 95.696 4.958 63.515 1.00 33.82 379 GLY A CA 1
ATOM 2572 C C . GLY A 1 379 ? 96.447 5.205 62.220 1.00 35.03 379 GLY A C 1
ATOM 2573 O O . GLY A 1 379 ? 97.603 4.798 62.093 1.00 36.40 379 GLY A O 1
ATOM 2574 N N . VAL A 1 380 ? 95.817 5.867 61.253 1.00 32.30 380 VAL A N 1
ATOM 2575 C CA . VAL A 1 380 ? 96.531 6.208 60.023 1.00 30.69 380 VAL A CA 1
ATOM 2576 C C . VAL A 1 380 ? 97.687 7.159 60.338 1.00 33.43 380 VAL A C 1
ATOM 2577 O O . VAL A 1 380 ? 98.764 7.054 59.753 1.00 31.74 380 VAL A O 1
ATOM 2581 N N . CYS A 1 381 ? 97.465 8.078 61.274 1.00 29.27 381 CYS A N 1
ATOM 2582 C CA . CYS A 1 381 ? 98.499 9.032 61.663 1.00 29.38 381 CYS A CA 1
ATOM 2583 C C . CYS A 1 381 ? 99.206 8.635 62.953 1.00 30.83 381 CYS A C 1
ATOM 2584 O O . CYS A 1 381 ? 100.432 8.723 63.052 1.00 29.53 381 CYS A O 1
ATOM 2587 N N . HIS A 1 382 ? 98.432 8.208 63.947 1.00 27.41 382 HIS A N 1
ATOM 2588 C CA . HIS A 1 382 ? 98.995 7.853 65.244 1.00 28.40 382 HIS A CA 1
ATOM 2589 C C . HIS A 1 382 ? 99.468 6.398 65.196 1.00 31.04 382 HIS A C 1
ATOM 2590 O O . HIS A 1 382 ? 98.652 5.477 65.233 1.00 26.76 382 HIS A O 1
ATOM 2597 N N . VAL A 1 383 ? 100.783 6.202 65.111 1.00 31.42 383 VAL A N 1
ATOM 2598 C CA . VAL A 1 383 ? 101.356 4.864 64.919 1.00 29.08 383 VAL A CA 1
ATOM 2599 C C . VAL A 1 383 ? 102.446 4.555 65.944 1.00 27.17 383 VAL A C 1
ATOM 2600 O O . VAL A 1 383 ? 103.028 5.462 66.533 1.00 31.24 383 VAL A O 1
ATOM 2604 N N . ALA A 1 384 ? 102.718 3.272 66.163 1.00 28.59 384 ALA A N 1
ATOM 2605 C CA . ALA A 1 384 ? 103.725 2.865 67.144 1.00 30.63 384 ALA A CA 1
ATOM 2606 C C . ALA A 1 384 ? 105.140 3.262 66.709 1.00 33.26 384 ALA A C 1
ATOM 2607 O O . ALA A 1 384 ? 105.472 3.204 65.527 1.00 32.41 384 ALA A O 1
ATOM 2609 N N . ALA A 1 385 ? 105.970 3.675 67.663 1.00 29.90 385 ALA A N 1
ATOM 2610 C CA . ALA A 1 385 ? 107.375 3.942 67.376 1.00 30.87 385 ALA A CA 1
ATOM 2611 C C . ALA A 1 385 ? 108.200 2.692 67.667 1.00 33.45 385 ALA A C 1
ATOM 2612 O O . ALA A 1 385 ? 107.948 1.981 68.645 1.00 34.36 385 ALA A O 1
ATOM 2614 N N . PRO A 1 386 ? 109.198 2.402 66.815 1.00 35.05 386 PRO A N 1
ATOM 2615 C CA . PRO A 1 386 ? 110.048 1.220 67.006 1.00 35.63 386 PRO A CA 1
ATOM 2616 C C . PRO A 1 386 ? 110.932 1.338 68.248 1.00 36.43 386 PRO A C 1
ATOM 2617 O O . PRO A 1 386 ? 111.612 2.346 68.437 1.00 36.42 386 PRO A O 1
ATOM 2621 N N . GLY A 1 387 ? 110.921 0.302 69.083 1.00 43.37 387 GLY A N 1
ATOM 2622 C CA . GLY A 1 387 ? 111.812 0.258 70.231 1.00 44.31 387 GLY A CA 1
ATOM 2623 C C . GLY A 1 387 ? 111.291 1.022 71.435 1.00 49.40 387 GLY A C 1
ATOM 2624 O O . GLY A 1 387 ? 111.929 1.043 72.487 1.00 46.89 387 GLY A O 1
ATOM 2625 N N . PHE A 1 388 ? 110.133 1.657 71.283 1.00 51.18 388 PHE A N 1
ATOM 2626 C CA . PHE A 1 388 ? 109.547 2.437 72.367 1.00 55.13 388 PHE A CA 1
ATOM 2627 C C . PHE A 1 388 ? 108.147 1.955 72.716 1.00 57.11 388 PHE A C 1
ATOM 2628 O O . PHE A 1 388 ? 107.376 1.554 71.844 1.00 52.76 388 PHE A O 1
ATOM 2636 N N . ASP A 1 389 ? 107.825 2.004 74.002 1.00 59.55 389 ASP A N 1
ATOM 2637 C CA . ASP A 1 389 ? 106.486 1.680 74.469 1.00 62.75 389 ASP A CA 1
ATOM 2638 C C . ASP A 1 389 ? 105.655 2.965 74.555 1.00 61.50 389 ASP A C 1
ATOM 2639 O O . ASP A 1 389 ? 106.169 4.064 74.332 1.00 59.75 389 ASP A O 1
ATOM 2644 N N . ALA A 1 390 ? 104.373 2.826 74.874 1.00 62.44 390 ALA A N 1
ATOM 2645 C CA . ALA A 1 390 ? 103.494 3.984 75.014 1.00 61.15 390 ALA A CA 1
ATOM 2646 C C . ALA A 1 390 ? 103.873 4.825 76.238 1.00 60.66 390 ALA A C 1
ATOM 2647 O O . ALA A 1 390 ? 103.783 6.057 76.213 1.00 46.67 390 ALA A O 1
ATOM 2649 N N . LYS A 1 391 ? 104.306 4.153 77.300 1.00 58.84 391 LYS A N 1
ATOM 2650 C CA . LYS A 1 391 ? 104.615 4.817 78.560 1.00 65.30 391 LYS A CA 1
ATOM 2651 C C . LYS A 1 391 ? 105.789 5.786 78.426 1.00 69.19 391 LYS A C 1
ATOM 2652 O O . LYS A 1 391 ? 105.844 6.807 79.116 1.00 68.15 391 LYS A O 1
ATOM 2658 N N . GLN A 1 392 ? 106.724 5.459 77.538 1.00 68.81 392 GLN A N 1
ATOM 2659 C CA . GLN A 1 392 ? 107.959 6.224 77.401 1.00 71.47 392 GLN A CA 1
ATOM 2660 C C . GLN A 1 392 ? 107.762 7.428 76.483 1.00 75.16 392 GLN A C 1
ATOM 2661 O O . GLN A 1 392 ? 108.374 8.479 76.682 1.00 73.24 392 GLN A O 1
ATOM 2667 N N . VAL A 1 393 ? 106.902 7.269 75.481 1.00 77.33 393 VAL A N 1
ATOM 2668 C CA . VAL A 1 393 ? 106.604 8.350 74.546 1.00 81.36 393 VAL A CA 1
ATOM 2669 C C . VAL A 1 393 ? 105.897 9.515 75.240 1.00 80.92 393 VAL A C 1
ATOM 2670 O O . VAL A 1 393 ? 106.357 10.654 75.162 1.00 79.63 393 VAL A O 1
ATOM 2674 N N . GLU A 1 394 ? 104.784 9.233 75.915 1.00 81.47 394 GLU A N 1
ATOM 2675 C CA . GLU A 1 394 ? 104.113 10.254 76.715 1.00 83.03 394 GLU A CA 1
ATOM 2676 C C . GLU A 1 394 ? 104.791 10.411 78.068 1.00 84.03 394 GLU A C 1
ATOM 2677 O O . GLU A 1 394 ? 104.157 10.789 79.054 1.00 86.30 394 GLU A O 1
ATOM 2683 N N . ALA A 1 395 ? 106.085 10.102 78.102 1.00 84.91 395 ALA A N 1
ATOM 2684 C CA . ALA A 1 395 ? 106.952 10.460 79.221 1.00 83.39 395 ALA A CA 1
ATOM 2685 C C . ALA A 1 395 ? 108.007 11.449 78.726 1.00 82.99 395 ALA A C 1
ATOM 2686 O O . ALA A 1 395 ? 108.687 12.104 79.521 1.00 81.34 395 ALA A O 1
ATOM 2688 N N . GLY A 1 396 ? 108.135 11.547 77.405 1.00 81.27 396 GLY A N 1
ATOM 2689 C CA . GLY A 1 396 ? 109.052 12.504 76.811 1.00 79.20 396 GLY A CA 1
ATOM 2690 C C . GLY A 1 396 ? 110.335 11.868 76.314 1.00 78.30 396 GLY A C 1
ATOM 2691 O O . GLY A 1 396 ? 111.248 12.570 75.871 1.00 78.74 396 GLY A O 1
ATOM 2692 N N . ALA A 1 397 ? 110.403 10.540 76.380 1.00 74.50 397 ALA A N 1
ATOM 2693 C CA . ALA A 1 397 ? 111.616 9.804 76.033 1.00 73.15 397 ALA A CA 1
ATOM 2694 C C . ALA A 1 397 ? 112.204 10.283 74.710 1.00 72.97 397 ALA A C 1
ATOM 2695 O O . ALA A 1 397 ? 113.397 10.114 74.453 1.00 70.58 397 ALA A O 1
ATOM 2697 N N . LEU A 1 398 ? 111.363 10.893 73.880 1.00 70.22 398 LEU A N 1
ATOM 2698 C CA . LEU A 1 398 ? 111.748 11.247 72.519 1.00 68.13 398 LEU A CA 1
ATOM 2699 C C . LEU A 1 398 ? 112.067 12.736 72.347 1.00 68.38 398 LEU A C 1
ATOM 2700 O O . LEU A 1 398 ? 112.494 13.164 71.271 1.00 67.44 398 LEU A O 1
ATOM 2705 N N . LEU A 1 399 ? 111.864 13.522 73.403 1.00 66.91 399 LEU A N 1
ATOM 2706 C CA . LEU A 1 399 ? 111.848 14.979 73.272 1.00 68.40 399 LEU A CA 1
ATOM 2707 C C . LEU A 1 399 ? 113.191 15.611 72.913 1.00 67.28 399 LEU A C 1
ATOM 2708 O O . LEU A 1 399 ? 113.234 16.607 72.188 1.00 64.32 399 LEU A O 1
ATOM 2713 N N . ASN A 1 400 ? 114.282 15.043 73.418 1.00 64.20 400 ASN A N 1
ATOM 2714 C CA . ASN A 1 400 ? 115.598 15.658 73.252 1.00 63.42 400 ASN A CA 1
ATOM 2715 C C . ASN A 1 400 ? 116.504 14.917 72.271 1.00 64.95 400 ASN A C 1
ATOM 2716 O O . ASN A 1 400 ? 117.691 15.228 72.160 1.00 67.05 400 ASN A O 1
ATOM 2721 N N . LEU A 1 401 ? 115.948 13.941 71.561 1.00 64.08 401 LEU A N 1
ATOM 2722 C CA . LEU A 1 401 ? 116.699 13.231 70.528 1.00 64.77 401 LEU A CA 1
ATOM 2723 C C . LEU A 1 401 ? 117.167 14.209 69.452 1.00 64.29 401 LEU A C 1
ATOM 2724 O O . LEU A 1 401 ? 116.462 15.168 69.126 1.00 57.29 401 LEU A O 1
ATOM 2729 N N . LYS A 1 402 ? 118.353 13.967 68.900 1.00 64.68 402 LYS A N 1
ATOM 2730 C CA . LYS A 1 402 ? 118.868 14.811 67.825 1.00 68.68 402 LYS A CA 1
ATOM 2731 C C . LYS A 1 402 ? 118.025 14.681 66.560 1.00 69.09 402 LYS A C 1
ATOM 2732 O O . LYS A 1 402 ? 117.438 13.631 66.296 1.00 61.66 402 LYS A O 1
ATOM 2738 N N . ALA A 1 403 ? 117.975 15.759 65.782 1.00 73.82 403 ALA A N 1
ATOM 2739 C CA . ALA A 1 403 ? 117.122 15.823 64.599 1.00 77.62 403 ALA A CA 1
ATOM 2740 C C . ALA A 1 403 ? 117.353 14.636 63.666 1.00 78.71 403 ALA A C 1
ATOM 2741 O O . ALA A 1 403 ? 116.406 14.105 63.084 1.00 80.30 403 ALA A O 1
ATOM 2743 N N . GLU A 1 404 ? 118.610 14.223 63.531 1.00 77.66 404 GLU A N 1
ATOM 2744 C CA . GLU A 1 404 ? 118.959 13.108 62.656 1.00 76.63 404 GLU A CA 1
ATOM 2745 C C . GLU A 1 404 ? 118.381 11.798 63.181 1.00 74.38 404 GLU A C 1
ATOM 2746 O O . GLU A 1 404 ? 118.018 10.913 62.404 1.00 72.29 404 GLU A O 1
ATOM 2752 N N . GLN A 1 405 ? 118.295 11.682 64.502 1.00 70.17 405 GLN A N 1
ATOM 2753 C CA . GLN A 1 405 ? 117.842 10.447 65.125 1.00 66.22 405 GLN A CA 1
ATOM 2754 C C . GLN A 1 405 ? 116.320 10.319 65.084 1.00 61.05 405 GLN A C 1
ATOM 2755 O O . GLN A 1 405 ? 115.789 9.239 64.822 1.00 58.17 405 GLN A O 1
ATOM 2761 N N . ARG A 1 406 ? 115.620 11.418 65.342 1.00 55.51 406 ARG A N 1
ATOM 2762 C CA . ARG A 1 406 ? 114.162 11.401 65.287 1.00 54.05 406 ARG A CA 1
ATOM 2763 C C . ARG A 1 406 ? 113.693 11.212 63.848 1.00 48.51 406 ARG A C 1
ATOM 2764 O O . ARG A 1 406 ? 112.620 10.662 63.601 1.00 47.87 406 ARG A O 1
ATOM 2772 N N . SER A 1 407 ? 114.509 11.661 62.900 1.00 48.55 407 SER A N 1
ATOM 2773 C CA . SER A 1 407 ? 114.232 11.430 61.488 1.00 49.84 407 SER A CA 1
ATOM 2774 C C . SER A 1 407 ? 114.301 9.942 61.168 1.00 48.38 407 SER A C 1
ATOM 2775 O O . SER A 1 407 ? 113.482 9.423 60.406 1.00 47.96 407 SER A O 1
ATOM 2778 N N . GLN A 1 408 ? 115.280 9.259 61.755 1.00 46.98 408 GLN A N 1
ATOM 2779 C CA . GLN A 1 408 ? 115.424 7.820 61.571 1.00 45.01 408 GLN A CA 1
ATOM 2780 C C . GLN A 1 408 ? 114.181 7.125 62.111 1.00 34.89 408 GLN A C 1
ATOM 2781 O O . GLN A 1 408 ? 113.600 6.262 61.457 1.00 36.51 408 GLN A O 1
ATOM 2787 N N . VAL A 1 409 ? 113.779 7.518 63.311 1.00 27.91 409 VAL A N 1
ATOM 2788 C CA . VAL A 1 409 ? 112.594 6.966 63.949 1.00 34.04 409 VAL A CA 1
ATOM 2789 C C . VAL A 1 409 ? 111.336 7.249 63.135 1.00 34.64 409 VAL A C 1
ATOM 2790 O O . VAL A 1 409 ? 110.506 6.360 62.940 1.00 30.40 409 VAL A O 1
ATOM 2794 N N . ALA A 1 410 ? 111.208 8.481 62.647 1.00 31.32 410 ALA A N 1
ATOM 2795 C CA . ALA A 1 410 ? 110.027 8.872 61.887 1.00 32.96 410 ALA A CA 1
ATOM 2796 C C . ALA A 1 410 ? 109.995 8.166 60.535 1.00 29.14 410 ALA A C 1
ATOM 2797 O O . ALA A 1 410 ? 108.953 7.646 60.119 1.00 24.41 410 ALA A O 1
ATOM 2799 N N . ALA A 1 411 ? 111.138 8.137 59.851 1.00 25.99 411 ALA A N 1
ATOM 2800 C CA . ALA A 1 411 ? 111.212 7.483 58.549 1.00 29.38 411 ALA A CA 1
ATOM 2801 C C . ALA A 1 411 ? 110.850 6.006 58.702 1.00 21.91 411 ALA A C 1
ATOM 2802 O O . ALA A 1 411 ? 110.220 5.410 57.828 1.00 28.37 411 ALA A O 1
ATOM 2804 N N . SER A 1 412 ? 111.257 5.431 59.827 1.00 26.79 412 SER A N 1
ATOM 2805 C CA . SER A 1 412 ? 110.948 4.045 60.152 1.00 29.81 412 SER A CA 1
ATOM 2806 C C . SER A 1 412 ? 109.440 3.875 60.303 1.00 26.83 412 SER A C 1
ATOM 2807 O O . SER A 1 412 ? 108.848 2.964 59.731 1.00 28.88 412 SER A O 1
ATOM 2810 N N . MET A 1 413 ? 108.822 4.768 61.068 1.00 22.88 413 MET A N 1
ATOM 2811 C CA . MET A 1 413 ? 107.373 4.742 61.233 1.00 27.70 413 MET A CA 1
ATOM 2812 C C . MET A 1 413 ? 106.651 4.904 59.897 1.00 27.37 413 MET A C 1
ATOM 2813 O O . MET A 1 413 ? 105.669 4.218 59.626 1.00 31.63 413 MET A O 1
ATOM 2818 N N . LEU A 1 414 ? 107.150 5.796 59.051 1.00 27.49 414 LEU A N 1
ATOM 2819 C CA . LEU A 1 414 ? 106.550 5.982 57.736 1.00 30.73 414 LEU A CA 1
ATOM 2820 C C . LEU A 1 414 ? 106.642 4.722 56.870 1.00 31.25 414 LEU A C 1
ATOM 2821 O O . LEU A 1 414 ? 105.666 4.332 56.235 1.00 31.18 414 LEU A O 1
ATOM 2826 N N . SER A 1 415 ? 107.807 4.083 56.845 1.00 33.21 415 SER A N 1
ATOM 2827 C CA . SER A 1 415 ? 108.001 2.932 55.962 1.00 32.78 415 SER A CA 1
ATOM 2828 C C . SER A 1 415 ? 107.300 1.684 56.483 1.00 29.99 415 SER A C 1
ATOM 2829 O O . SER A 1 415 ? 106.994 0.774 55.715 1.00 33.26 415 SER A O 1
ATOM 2832 N N . ALA A 1 416 ? 107.048 1.650 57.790 1.00 29.81 416 ALA A N 1
ATOM 2833 C CA . ALA A 1 416 ? 106.406 0.509 58.439 1.00 32.97 416 ALA A CA 1
ATOM 2834 C C . ALA A 1 416 ? 1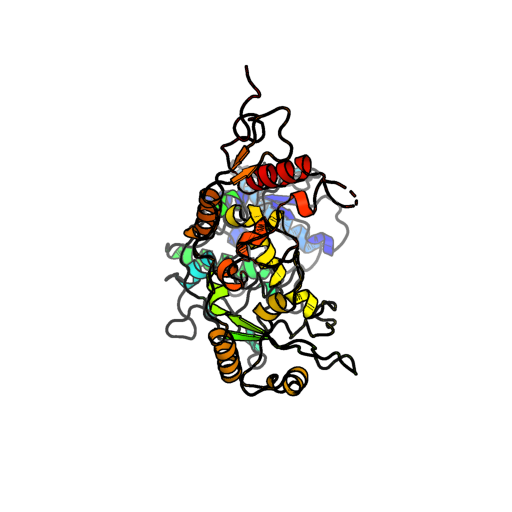04.897 0.504 58.252 1.00 37.61 416 ALA A C 1
ATOM 2835 O O . ALA A 1 416 ? 104.242 -0.497 58.529 1.00 38.61 416 ALA A O 1
ATOM 2837 N N . ARG A 1 417 ? 104.335 1.623 57.805 1.00 40.56 417 ARG A N 1
ATOM 2838 C CA . ARG A 1 417 ? 102.907 1.669 57.519 1.00 38.06 417 ARG A CA 1
ATOM 2839 C C . ARG A 1 417 ? 102.617 0.634 56.443 1.00 41.83 417 ARG A C 1
ATOM 2840 O O . ARG A 1 417 ? 103.354 0.521 55.468 1.00 37.42 417 ARG A O 1
ATOM 2848 N N . PRO A 1 418 ? 101.539 -0.144 56.612 1.00 47.52 418 PRO A N 1
ATOM 2849 C CA . PRO A 1 418 ? 101.192 -1.171 55.622 1.00 51.13 418 PRO A CA 1
ATOM 2850 C C . PRO A 1 418 ? 101.022 -0.633 54.204 1.00 51.63 418 PRO A C 1
ATOM 2851 O O . PRO A 1 418 ? 100.656 0.527 54.009 1.00 46.60 418 PRO A O 1
ATOM 2855 N N . GLN A 1 419 ? 101.300 -1.485 53.220 1.00 51.78 419 GLN A N 1
ATOM 2856 C CA . GLN A 1 419 ? 101.123 -1.125 51.819 1.00 52.91 419 GLN A CA 1
ATOM 2857 C C . GLN A 1 419 ? 99.642 -0.936 51.531 1.00 53.89 419 GLN A C 1
ATOM 2858 O O . GLN A 1 419 ? 98.801 -1.617 52.112 1.00 52.88 419 GLN A O 1
ATOM 2864 N N . PRO A 1 420 ? 99.304 -0.001 50.630 1.00 54.01 420 PRO A N 1
ATOM 2865 C CA . PRO A 1 420 ? 97.903 0.258 50.284 1.00 56.53 420 PRO A CA 1
ATOM 2866 C C . PRO A 1 420 ? 97.170 -1.010 49.867 1.00 57.32 420 PRO A C 1
ATOM 2867 O O . PRO A 1 420 ? 97.601 -1.711 48.952 1.00 60.95 420 PRO A O 1
ATOM 2871 N N . LYS A 1 421 ? 96.062 -1.303 50.537 1.00 56.26 421 LYS A N 1
ATOM 2872 C CA . LYS A 1 421 ? 95.312 -2.518 50.251 1.00 55.17 421 LYS A CA 1
ATOM 2873 C C . LYS A 1 421 ? 94.473 -2.386 48.987 1.00 56.18 421 LYS A C 1
ATOM 2874 O O . LYS A 1 421 ? 93.878 -3.361 48.522 1.00 57.52 421 LYS A O 1
ATOM 2880 N N . GLY A 1 422 ? 94.419 -1.179 48.433 1.00 50.89 422 GLY A N 1
ATOM 2881 C CA . GLY A 1 422 ? 93.592 -0.957 47.262 1.00 43.49 422 GLY A CA 1
ATOM 2882 C C . GLY A 1 422 ? 92.160 -1.388 47.506 1.00 42.99 422 GLY A C 1
ATOM 2883 O O . GLY A 1 422 ? 91.708 -1.467 48.652 1.00 41.60 422 GLY A O 1
ATOM 2884 N N . THR A 1 423 ? 91.443 -1.676 46.427 1.00 44.25 423 THR A N 1
ATOM 2885 C CA . THR A 1 423 ? 90.031 -2.029 46.516 1.00 47.38 423 THR A CA 1
ATOM 2886 C C . THR A 1 423 ? 89.801 -3.460 46.043 1.00 48.78 423 THR A C 1
ATOM 2887 O O . THR A 1 423 ? 90.626 -4.019 45.319 1.00 46.18 423 THR A O 1
ATOM 2891 N N . PHE A 1 424 ? 88.679 -4.045 46.456 1.00 47.07 424 PHE A N 1
ATOM 2892 C CA . PHE A 1 424 ? 88.231 -5.323 45.913 1.00 49.09 424 PHE A CA 1
ATOM 2893 C C . PHE A 1 424 ? 88.370 -5.334 44.396 1.00 53.99 424 PHE A C 1
ATOM 2894 O O . PHE A 1 424 ? 88.289 -4.289 43.746 1.00 48.33 424 PHE A O 1
ATOM 2902 N N . ASP A 1 425 ? 88.571 -6.521 43.835 1.00 55.19 425 ASP A N 1
ATOM 2903 C CA . ASP A 1 425 ? 88.567 -6.683 42.388 1.00 55.41 425 ASP A CA 1
ATOM 2904 C C . ASP A 1 425 ? 87.162 -6.384 41.892 1.00 52.41 425 ASP A C 1
ATOM 2905 O O . ASP A 1 425 ? 86.206 -7.051 42.281 1.00 53.07 425 ASP A O 1
ATOM 2910 N N . LEU A 1 426 ? 87.044 -5.376 41.034 1.00 54.98 426 LEU A N 1
ATOM 2911 C CA . LEU A 1 426 ? 85.742 -4.878 40.609 1.00 52.17 426 LEU A CA 1
ATOM 2912 C C . LEU A 1 426 ? 84.923 -5.919 39.860 1.00 51.89 426 LEU A C 1
ATOM 2913 O O . LEU A 1 426 ? 83.711 -5.775 39.716 1.00 48.80 426 LEU A O 1
ATOM 2918 N N . ASN A 1 427 ? 85.583 -6.972 39.387 1.00 55.40 427 ASN A N 1
ATOM 2919 C CA . ASN A 1 427 ? 84.883 -8.057 38.710 1.00 55.77 427 ASN A CA 1
ATOM 2920 C C . ASN A 1 427 ? 84.116 -8.900 39.730 1.00 53.44 427 ASN A C 1
ATOM 2921 O O . ASN A 1 427 ? 83.315 -9.763 39.365 1.00 53.12 427 ASN A O 1
ATOM 2926 N N . ASP A 1 428 ? 84.358 -8.633 41.010 1.00 49.38 428 ASP A N 1
ATOM 2927 C CA . ASP A 1 428 ? 83.702 -9.368 42.088 1.00 47.20 428 ASP A CA 1
ATOM 2928 C C . ASP A 1 428 ? 82.452 -8.679 42.638 1.00 44.82 428 ASP A C 1
ATOM 2929 O O . ASP A 1 428 ? 81.871 -9.136 43.625 1.00 43.50 428 ASP A O 1
ATOM 2934 N N . ILE A 1 429 ? 82.043 -7.583 42.005 1.00 42.81 429 ILE A N 1
ATOM 2935 C CA . ILE A 1 429 ? 80.789 -6.920 42.363 1.00 44.43 429 ILE A CA 1
ATOM 2936 C C . ILE A 1 429 ? 79.858 -6.930 41.152 1.00 46.27 429 ILE A C 1
ATOM 2937 O O . ILE A 1 429 ? 80.321 -6.939 40.012 1.00 49.45 429 ILE A O 1
ATOM 2942 N N . PRO A 1 430 ? 78.533 -6.932 41.381 1.00 47.82 430 PRO A N 1
ATOM 2943 C CA . PRO A 1 430 ? 77.600 -6.945 40.245 1.00 50.37 430 PRO A CA 1
ATOM 2944 C C . PRO A 1 430 ? 77.845 -5.800 39.267 1.00 52.27 430 PRO A C 1
ATOM 2945 O O . PRO A 1 430 ? 78.104 -4.668 39.681 1.00 50.57 430 PRO A O 1
ATOM 2949 N N . GLU A 1 431 ? 77.778 -6.098 37.971 1.00 48.32 431 GLU A N 1
ATOM 2950 C CA . GLU A 1 431 ? 78.062 -5.085 36.961 1.00 50.95 431 GLU A CA 1
ATOM 2951 C C . GLU A 1 431 ? 76.881 -4.133 36.855 1.00 46.74 431 GLU A C 1
ATOM 2952 O O . GLU A 1 431 ? 77.056 -2.926 36.712 1.00 47.87 431 GLU A O 1
ATOM 2958 N N . LYS A 1 432 ? 75.677 -4.685 36.932 1.00 49.51 432 LYS A N 1
ATOM 2959 C CA . LYS A 1 432 ? 74.466 -3.877 36.926 1.00 54.54 432 LYS A CA 1
ATOM 2960 C C . LYS A 1 432 ? 73.478 -4.423 37.943 1.00 55.04 432 LYS A C 1
ATOM 2961 O O . LYS A 1 432 ? 73.194 -5.623 37.967 1.00 56.43 432 LYS A O 1
ATOM 2967 N N . VAL A 1 433 ? 72.951 -3.541 38.783 1.00 49.85 433 VAL A N 1
ATOM 2968 C CA . VAL A 1 433 ? 71.915 -3.934 39.720 1.00 48.73 433 VAL A CA 1
ATOM 2969 C C . VAL A 1 433 ? 70.584 -3.309 39.327 1.00 50.25 433 VAL A C 1
ATOM 2970 O O . VAL A 1 433 ? 70.540 -2.191 38.822 1.00 51.17 433 VAL A O 1
ATOM 2974 N N . VAL A 1 434 ? 69.498 -4.038 39.554 1.00 50.63 434 VAL A N 1
ATOM 2975 C CA . VAL A 1 434 ? 68.172 -3.498 39.303 1.00 54.06 434 VAL A CA 1
ATOM 2976 C C . VAL A 1 434 ? 67.581 -2.940 40.594 1.00 53.93 434 VAL A C 1
ATOM 2977 O O . VAL A 1 434 ? 67.448 -3.644 41.599 1.00 53.24 434 VAL A O 1
ATOM 2981 N N . ILE A 1 435 ? 67.245 -1.658 40.561 1.00 50.90 435 ILE A N 1
ATOM 2982 C CA . ILE A 1 435 ? 66.670 -0.997 41.718 1.00 46.71 435 ILE A CA 1
ATOM 2983 C C . ILE A 1 435 ? 65.191 -0.778 41.442 1.00 45.51 435 ILE A C 1
ATOM 2984 O O . ILE A 1 435 ? 64.808 0.169 40.754 1.00 43.15 435 ILE A O 1
ATOM 2989 N N . GLY A 1 436 ? 64.357 -1.669 41.971 1.00 47.52 436 GLY A N 1
ATOM 2990 C CA . GLY A 1 436 ? 62.947 -1.633 41.637 1.00 47.41 436 GLY A CA 1
ATOM 2991 C C . GLY A 1 436 ? 62.050 -1.975 42.803 1.00 48.39 436 GLY A C 1
ATOM 2992 O O . GLY A 1 436 ? 60.854 -2.209 42.625 1.00 50.73 436 GLY A O 1
ATOM 2993 N N . SER A 1 437 ? 62.627 -1.998 44.000 1.00 49.34 437 SER A N 1
ATOM 2994 C CA . SER A 1 437 ? 61.890 -2.365 45.203 1.00 50.87 437 SER A CA 1
ATOM 2995 C C . SER A 1 437 ? 60.569 -1.610 45.321 1.00 51.58 437 SER A C 1
ATOM 2996 O O . SER A 1 437 ? 59.566 -2.160 45.781 1.00 52.80 437 SER A O 1
ATOM 2999 N N . ILE A 1 438 ? 60.571 -0.348 44.905 1.00 50.37 438 ILE A N 1
ATOM 3000 C CA . IL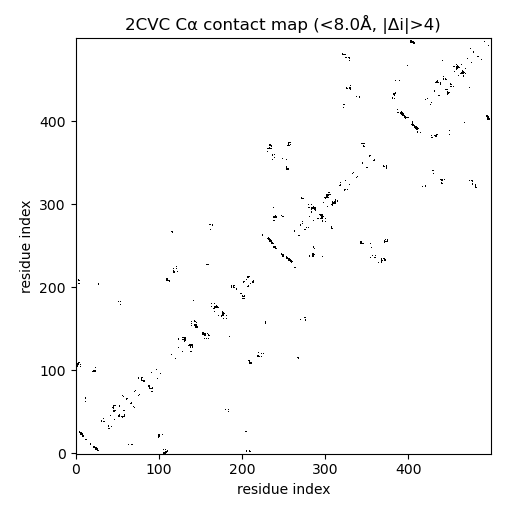E A 1 438 ? 59.401 0.503 45.062 1.00 47.30 438 ILE A CA 1
ATOM 3001 C C . ILE A 1 438 ? 58.846 0.963 43.720 1.00 46.01 438 ILE A C 1
ATOM 3002 O O . ILE A 1 438 ? 58.111 1.949 43.654 1.00 46.84 438 ILE A O 1
ATOM 3007 N N . ALA A 1 439 ? 59.200 0.254 42.653 1.00 43.74 439 ALA A N 1
ATOM 3008 C CA . ALA A 1 439 ? 58.719 0.609 41.322 1.00 49.38 439 ALA A CA 1
ATOM 3009 C C . ALA A 1 439 ? 57.207 0.809 41.352 1.00 52.56 439 ALA A C 1
ATOM 3010 O O . ALA A 1 439 ? 56.486 0.081 42.041 1.00 53.87 439 ALA A O 1
ATOM 3012 N N . LYS A 1 440 ? 56.729 1.806 40.615 1.00 51.62 440 LYS A N 1
ATOM 3013 C CA . LYS A 1 440 ? 55.308 2.121 40.618 1.00 53.20 440 LYS A CA 1
ATOM 3014 C C . LYS A 1 440 ? 54.950 3.073 39.486 1.00 56.09 440 LYS A C 1
ATOM 3015 O O . LYS A 1 440 ? 54.116 2.757 38.637 1.00 55.85 440 LYS A O 1
ATOM 3021 N N . GLU A 1 441 ? 55.588 4.238 39.475 1.00 53.24 441 GLU A N 1
ATOM 3022 C CA . GLU A 1 441 ? 55.316 5.243 38.458 1.00 52.65 441 GLU A CA 1
ATOM 3023 C C . GLU A 1 441 ? 56.247 5.064 37.272 1.00 47.86 441 GLU A C 1
ATOM 3024 O O . GLU A 1 441 ? 55.918 5.446 36.151 1.00 48.89 441 GLU A O 1
ATOM 3030 N N . TYR A 1 442 ? 57.413 4.485 37.533 1.00 44.94 442 TYR A N 1
ATOM 3031 C CA . TYR A 1 442 ? 58.393 4.222 36.489 1.00 45.87 442 TYR A CA 1
ATOM 3032 C C . TYR A 1 442 ? 58.817 2.767 36.541 1.00 45.42 442 TYR A C 1
ATOM 3033 O O . TYR A 1 442 ? 58.435 2.033 37.453 1.00 45.59 442 TYR A O 1
ATOM 3042 N N . GLN A 1 443 ? 59.601 2.350 35.554 1.00 46.68 443 GLN A N 1
ATOM 3043 C CA . GLN A 1 443 ? 60.196 1.025 35.580 1.00 49.30 443 GLN A CA 1
ATOM 3044 C C . GLN A 1 443 ? 61.322 1.007 36.598 1.00 52.32 443 GLN A C 1
ATOM 3045 O O . GLN A 1 443 ? 61.785 2.057 37.042 1.00 50.08 443 GLN A O 1
ATOM 3051 N N . PRO A 1 444 ? 61.762 -0.191 37.002 1.00 50.52 444 PRO A N 1
ATOM 3052 C CA . PRO A 1 444 ? 62.853 -0.248 37.971 1.00 48.71 444 PRO A CA 1
ATOM 3053 C C . PRO A 1 444 ? 64.080 0.358 37.310 1.00 46.84 444 PRO A C 1
ATOM 3054 O O . PRO A 1 444 ? 64.217 0.316 36.087 1.00 49.58 444 PRO A O 1
ATOM 3058 N N . SER A 1 445 ? 64.964 0.938 38.109 1.00 40.30 445 SER A N 1
ATOM 3059 C CA . SER A 1 445 ? 66.198 1.476 37.566 1.00 41.93 445 SER A CA 1
ATOM 3060 C C . SER A 1 445 ? 67.147 0.328 37.237 1.00 49.88 445 SER A C 1
ATOM 3061 O O . SER A 1 445 ? 67.298 -0.611 38.023 1.00 49.15 445 SER A O 1
ATOM 3064 N N . GLU A 1 446 ? 67.772 0.399 36.066 1.00 52.43 446 GLU A N 1
ATOM 3065 C CA . GLU A 1 446 ? 68.848 -0.521 35.726 1.00 53.94 446 GLU A CA 1
ATOM 3066 C C . GLU A 1 446 ? 70.156 0.200 36.014 1.00 49.02 446 GLU A C 1
ATOM 3067 O O . GLU A 1 446 ? 70.678 0.928 35.173 1.00 50.34 446 GLU A O 1
ATOM 3073 N N . PHE A 1 447 ? 70.674 -0.003 37.220 1.00 50.62 447 PHE A N 1
ATOM 3074 C CA . PHE A 1 447 ? 71.786 0.792 37.724 1.00 47.23 447 PHE A CA 1
ATOM 3075 C C . PHE A 1 447 ? 73.135 0.238 37.272 1.00 50.86 447 PHE A C 1
ATOM 3076 O O . PHE A 1 447 ? 73.473 -0.913 37.564 1.00 51.50 447 PHE A O 1
ATOM 3084 N N . PRO A 1 448 ? 73.926 1.058 36.554 1.00 49.63 448 PRO A N 1
ATOM 3085 C CA . PRO A 1 448 ? 75.252 0.685 36.041 1.00 48.94 448 PRO A CA 1
ATOM 3086 C C . PRO A 1 448 ? 76.316 0.536 37.126 1.00 48.93 448 PRO A C 1
ATOM 3087 O O . PRO A 1 448 ? 77.347 1.213 37.097 1.00 44.68 448 PRO A O 1
ATOM 3091 N N . HIS A 1 449 ? 76.066 -0.377 38.060 1.00 49.93 449 HIS A N 1
ATOM 3092 C CA . HIS A 1 449 ? 76.851 -0.489 39.287 1.00 49.67 449 HIS A CA 1
ATOM 3093 C C . HIS A 1 449 ? 78.362 -0.449 39.062 1.00 44.88 449 HIS A C 1
ATOM 3094 O O . HIS A 1 449 ? 79.048 0.449 39.553 1.00 41.83 449 HIS A O 1
ATOM 3101 N N . ARG A 1 450 ? 78.880 -1.419 38.314 1.00 48.54 450 ARG A N 1
ATOM 3102 C CA . ARG A 1 450 ? 80.323 -1.613 38.214 1.00 42.55 450 ARG A CA 1
ATOM 3103 C C . ARG A 1 450 ? 81.022 -0.519 37.418 1.00 44.74 450 ARG A C 1
ATOM 3104 O O . ARG A 1 450 ? 82.166 -0.172 37.701 1.00 45.37 450 ARG A O 1
ATOM 3112 N N . LYS A 1 451 ? 80.341 0.021 36.415 1.00 48.98 451 LYS A N 1
ATOM 3113 C CA . LYS A 1 451 ? 80.937 1.058 35.584 1.00 49.39 451 LYS A CA 1
ATOM 3114 C C . LYS A 1 451 ? 81.213 2.320 36.400 1.00 49.65 451 LYS A C 1
ATOM 3115 O O . LYS A 1 451 ? 82.253 2.957 36.244 1.00 49.55 451 LYS A O 1
ATOM 3121 N N . ILE A 1 452 ? 80.282 2.678 37.277 1.00 52.70 452 ILE A N 1
ATOM 3122 C CA . ILE A 1 452 ? 80.445 3.884 38.077 1.00 46.19 452 ILE A CA 1
ATOM 3123 C C . ILE A 1 452 ? 81.580 3.731 39.081 1.00 43.08 452 ILE A C 1
ATOM 3124 O O . ILE A 1 452 ? 82.428 4.615 39.202 1.00 41.88 452 ILE A O 1
ATOM 3129 N N . VAL A 1 453 ? 81.611 2.602 39.784 1.00 43.99 453 VAL A N 1
ATOM 3130 C CA . VAL A 1 453 ? 82.670 2.348 40.758 1.00 43.52 453 VAL A CA 1
ATOM 3131 C C . VAL A 1 453 ? 84.037 2.438 40.090 1.00 44.75 453 VAL A C 1
ATOM 3132 O O . VAL A 1 453 ? 84.993 2.962 40.662 1.00 41.47 453 VAL A O 1
ATOM 3136 N N . LYS A 1 454 ? 84.118 1.918 38.870 1.00 51.56 454 LYS A N 1
ATOM 3137 C CA . LYS A 1 454 ? 85.357 1.931 38.098 1.00 52.06 454 LYS A CA 1
ATOM 3138 C C . LYS A 1 454 ? 85.766 3.362 37.761 1.00 52.09 454 LYS A C 1
ATOM 3139 O O . LYS A 1 454 ? 86.943 3.719 37.835 1.00 50.07 454 LYS A O 1
ATOM 3145 N N . THR A 1 455 ? 84.788 4.181 37.392 1.00 50.94 455 THR A N 1
ATOM 3146 C CA . THR A 1 455 ? 85.056 5.582 37.093 1.00 51.08 455 THR A CA 1
ATOM 3147 C C . THR A 1 455 ? 85.525 6.295 38.357 1.00 45.87 455 THR A C 1
ATOM 3148 O O . THR A 1 455 ? 86.461 7.090 38.318 1.00 42.55 455 THR A O 1
ATOM 3152 N N . LEU A 1 456 ? 84.876 5.997 39.479 1.00 45.16 456 LEU A N 1
ATOM 3153 C CA . LEU A 1 456 ? 85.238 6.618 40.749 1.00 43.04 456 LEU A CA 1
ATOM 3154 C C . LEU A 1 456 ? 86.691 6.325 41.113 1.00 40.54 456 LEU A C 1
ATOM 3155 O O . LEU A 1 456 ? 87.422 7.219 41.543 1.00 42.21 456 LEU A O 1
ATOM 3160 N N . ILE A 1 457 ? 87.120 5.078 40.933 1.00 44.50 457 ILE A N 1
ATOM 3161 C CA . ILE A 1 457 ? 88.511 4.725 41.217 1.00 46.74 457 ILE A CA 1
ATOM 3162 C C . ILE A 1 457 ? 89.459 5.423 40.242 1.00 48.65 457 ILE A C 1
ATOM 3163 O O . ILE A 1 457 ? 90.543 5.873 40.624 1.00 50.21 457 ILE A O 1
ATOM 3168 N N . ALA A 1 458 ? 89.044 5.516 38.984 1.00 48.13 458 ALA A N 1
ATOM 3169 C CA . ALA A 1 458 ? 89.822 6.230 37.980 1.00 52.03 458 ALA A CA 1
ATOM 3170 C C . ALA A 1 458 ? 89.970 7.695 38.376 1.00 52.27 458 ALA A C 1
ATOM 3171 O O . ALA A 1 458 ? 91.069 8.253 38.336 1.00 48.39 458 ALA A O 1
ATOM 3173 N N . GLY A 1 459 ? 88.857 8.314 38.762 1.00 52.14 459 GLY A N 1
ATOM 3174 C CA . GLY A 1 459 ? 88.889 9.721 39.121 1.00 47.05 459 GLY A CA 1
ATOM 3175 C C . GLY A 1 459 ? 89.875 9.989 40.238 1.00 42.30 459 GLY A C 1
ATOM 3176 O O . GLY A 1 459 ? 90.549 11.018 40.247 1.00 45.65 459 GLY A O 1
ATOM 3177 N N . ILE A 1 460 ? 89.961 9.053 41.179 1.00 41.88 460 ILE A N 1
ATOM 3178 C CA . ILE A 1 460 ? 90.927 9.134 42.269 1.00 41.28 460 ILE A CA 1
ATOM 3179 C C . ILE A 1 460 ? 92.367 9.085 41.766 1.00 45.99 460 ILE A C 1
ATOM 3180 O O . ILE A 1 460 ? 93.241 9.785 42.281 1.00 47.38 460 ILE A O 1
ATOM 3185 N N . GLY A 1 461 ? 92.615 8.243 40.769 1.00 47.94 461 GLY A N 1
ATOM 3186 C CA . GLY A 1 461 ? 93.946 8.165 40.198 1.00 49.00 461 GLY A CA 1
ATOM 3187 C C . GLY A 1 461 ? 95.002 7.823 41.229 1.00 48.52 461 GLY A C 1
ATOM 3188 O O . GLY A 1 461 ? 94.821 6.916 42.042 1.00 48.76 461 GLY A O 1
ATOM 3189 N N . GLU A 1 462 ? 96.111 8.555 41.193 1.00 48.63 462 GLU A N 1
ATOM 3190 C CA . GLU A 1 462 ? 97.245 8.269 42.058 1.00 51.23 462 GLU A CA 1
ATOM 3191 C C . GLU A 1 462 ? 97.251 9.135 43.312 1.00 51.49 462 GLU A C 1
ATOM 3192 O O . GLU A 1 462 ? 98.274 9.247 43.993 1.00 48.03 462 GLU A O 1
ATOM 3198 N N . ASP A 1 463 ? 96.111 9.748 43.619 1.00 50.70 463 ASP A N 1
ATOM 3199 C CA . ASP A 1 463 ? 96.018 10.572 44.816 1.00 45.98 463 ASP A CA 1
ATOM 3200 C C . ASP A 1 463 ? 96.434 9.747 46.027 1.00 38.06 463 ASP A C 1
ATOM 3201 O O . ASP A 1 463 ? 95.839 8.707 46.323 1.00 36.21 463 ASP A O 1
ATOM 3206 N N . LYS A 1 464 ? 97.457 10.224 46.725 1.00 32.14 464 LYS A N 1
ATOM 3207 C CA . LYS A 1 464 ? 98.053 9.489 47.825 1.00 39.22 464 LYS A CA 1
ATOM 3208 C C . LYS A 1 464 ? 97.242 9.617 49.106 1.00 44.77 464 LYS A C 1
ATOM 3209 O O . LYS A 1 464 ? 97.288 8.742 49.971 1.00 43.14 464 LYS A O 1
ATOM 3215 N N . LEU A 1 465 ? 96.503 10.714 49.227 1.00 43.39 465 LEU A N 1
ATOM 3216 C CA . LEU A 1 465 ? 95.654 10.924 50.388 1.00 38.57 465 LEU A CA 1
ATOM 3217 C C . LEU A 1 465 ? 94.536 9.888 50.329 1.00 36.17 465 LEU A C 1
ATOM 3218 O O . LEU A 1 465 ? 94.195 9.266 51.336 1.00 40.45 465 LEU A O 1
ATOM 3223 N N . ALA A 1 466 ? 93.993 9.678 49.134 1.00 35.46 466 ALA A N 1
ATOM 3224 C CA . ALA A 1 466 ? 92.987 8.648 48.920 1.00 36.41 466 ALA A CA 1
ATOM 3225 C C . ALA A 1 466 ? 93.533 7.245 49.193 1.00 45.47 466 ALA A C 1
ATOM 3226 O O . ALA A 1 466 ? 92.861 6.419 49.819 1.00 45.38 466 ALA A O 1
ATOM 3228 N N . ALA A 1 467 ? 94.746 6.976 48.716 1.00 39.37 467 ALA A N 1
ATOM 3229 C CA . ALA A 1 467 ? 95.322 5.634 48.805 1.00 40.81 467 ALA A CA 1
ATOM 3230 C C . ALA A 1 467 ? 95.554 5.207 50.252 1.00 38.22 467 ALA A C 1
ATOM 3231 O O . ALA A 1 467 ? 95.342 4.048 50.606 1.00 39.74 467 ALA A O 1
ATOM 3233 N N . THR A 1 468 ? 95.982 6.155 51.080 1.00 38.06 468 THR A N 1
ATOM 3234 C CA . THR A 1 468 ? 96.471 5.872 52.424 1.00 34.90 468 THR A CA 1
ATOM 3235 C C . THR A 1 468 ? 95.354 5.821 53.468 1.00 39.64 468 THR A C 1
ATOM 3236 O O . THR A 1 468 ? 95.429 5.054 54.429 1.00 36.41 468 THR A O 1
ATOM 3240 N N . PHE A 1 469 ? 94.328 6.649 53.287 1.00 32.76 469 PHE A N 1
ATOM 3241 C CA . PHE A 1 469 ? 93.250 6.752 54.266 1.00 34.99 469 PHE A CA 1
ATOM 3242 C C . PHE A 1 469 ? 92.079 5.834 53.929 1.00 34.16 469 PHE A C 1
ATOM 3243 O O . PHE A 1 469 ? 91.194 5.619 54.756 1.00 31.90 469 PHE A O 1
ATOM 3251 N N . HIS A 1 470 ? 92.074 5.293 52.713 1.00 34.99 470 HIS A N 1
ATOM 3252 C CA . HIS A 1 470 ? 91.082 4.293 52.334 1.00 36.97 470 HIS A CA 1
ATOM 3253 C C . HIS A 1 470 ? 91.591 2.893 52.708 1.00 42.82 470 HIS A C 1
ATOM 3254 O O . HIS A 1 470 ? 91.991 2.106 51.850 1.00 41.19 470 HIS A O 1
ATOM 3261 N N . ILE A 1 471 ? 91.549 2.594 54.002 1.00 41.40 471 ILE A N 1
ATOM 3262 C CA . ILE A 1 471 ? 92.371 1.546 54.590 1.00 44.44 471 ILE A CA 1
ATOM 3263 C C . ILE A 1 471 ? 91.871 0.123 54.364 1.00 44.52 471 ILE A C 1
ATOM 3264 O O . ILE A 1 471 ? 92.605 -0.838 54.586 1.00 47.57 471 ILE A O 1
ATOM 3269 N N . GLU A 1 472 ? 90.622 -0.016 53.937 1.00 45.92 472 GLU A N 1
ATOM 3270 C CA . GLU A 1 472 ? 90.067 -1.337 53.691 1.00 46.53 472 GLU A CA 1
ATOM 3271 C C . GLU A 1 472 ? 89.664 -1.516 52.233 1.00 46.34 472 GLU A C 1
ATOM 3272 O O . GLU A 1 472 ? 89.380 -0.547 51.527 1.00 43.42 472 GLU A O 1
ATOM 3278 N N . LYS A 1 473 ? 89.646 -2.767 51.792 1.00 44.49 473 LYS A N 1
ATOM 3279 C CA . LYS A 1 473 ? 89.282 -3.096 50.425 1.00 45.89 473 LYS A CA 1
ATOM 3280 C C . LYS A 1 473 ? 87.904 -2.548 50.080 1.00 44.43 473 LYS A C 1
ATOM 3281 O O . LYS A 1 473 ? 87.649 -2.160 48.938 1.00 48.85 473 LYS A O 1
ATOM 3287 N N . GLY A 1 474 ? 87.018 -2.526 51.072 1.00 40.13 474 GLY A N 1
ATOM 3288 C CA . GLY A 1 474 ? 85.655 -2.086 50.839 1.00 38.81 474 GLY A CA 1
ATOM 3289 C C . GLY A 1 474 ? 85.360 -0.674 51.313 1.00 37.69 474 GLY A C 1
ATOM 3290 O O . GLY A 1 474 ? 84.196 -0.268 51.366 1.00 41.16 474 GLY A O 1
ATOM 3291 N N . THR A 1 475 ? 86.397 0.079 51.664 1.00 34.05 475 THR A N 1
ATOM 3292 C CA . THR A 1 475 ? 86.190 1.441 52.146 1.00 36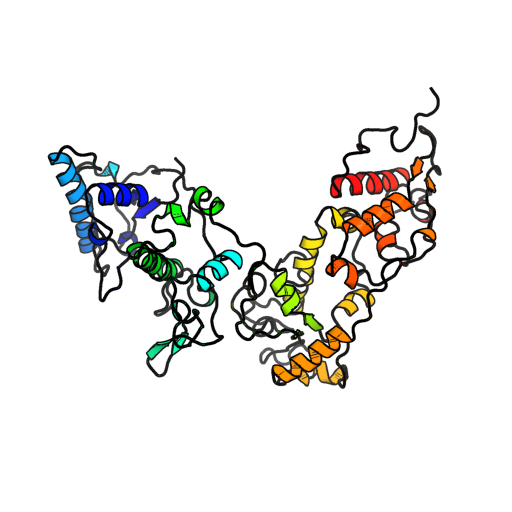.79 475 THR A CA 1
ATOM 3293 C C . THR A 1 475 ? 85.485 2.269 51.074 1.00 41.04 475 THR A C 1
ATOM 3294 O O . THR A 1 475 ? 84.510 2.970 51.356 1.00 36.25 475 THR A O 1
ATOM 3298 N N . LEU A 1 476 ? 85.957 2.167 49.836 1.00 37.27 476 LEU A N 1
ATOM 3299 C CA . LEU A 1 476 ? 85.339 2.911 48.752 1.00 38.04 476 LEU A CA 1
ATOM 3300 C C . LEU A 1 476 ? 83.861 2.574 48.603 1.00 36.64 476 LEU A C 1
ATOM 3301 O O . LEU A 1 476 ? 83.047 3.443 48.276 1.00 29.92 476 LEU A O 1
ATOM 3306 N N . CYS A 1 477 ? 83.511 1.318 48.858 1.00 31.65 477 CYS A N 1
ATOM 3307 C CA . CYS A 1 477 ? 82.121 0.882 48.767 1.00 34.53 477 CYS A CA 1
ATOM 3308 C C . CYS A 1 477 ? 81.249 1.645 49.759 1.00 36.72 477 CYS A C 1
ATOM 3309 O O . CYS A 1 477 ? 80.054 1.854 49.526 1.00 31.62 477 CYS A O 1
ATOM 3312 N N . GLN A 1 478 ? 81.854 2.043 50.874 1.00 35.20 478 GLN A N 1
ATOM 3313 C CA . GLN A 1 478 ? 81.129 2.718 51.943 1.00 38.16 478 GLN A CA 1
ATOM 3314 C C . GLN A 1 478 ? 80.786 4.149 51.553 1.00 32.65 478 GLN A C 1
ATOM 3315 O O . GLN A 1 478 ? 80.040 4.824 52.254 1.00 34.13 478 GLN A O 1
ATOM 3321 N N . GLY A 1 479 ? 81.343 4.602 50.434 1.00 32.99 479 GLY A N 1
ATOM 3322 C CA . GLY A 1 479 ? 81.014 5.917 49.922 1.00 32.64 479 GLY A CA 1
ATOM 3323 C C . GLY A 1 479 ? 79.558 5.990 49.514 1.00 32.62 479 GLY A C 1
ATOM 3324 O O . GLY A 1 479 ? 79.008 7.076 49.356 1.00 33.23 479 GLY A O 1
ATOM 3325 N N . CYS A 1 480 ? 78.933 4.830 49.331 1.00 29.54 480 CYS A N 1
ATOM 3326 C CA . CYS A 1 480 ? 77.500 4.771 49.076 1.00 31.12 480 CYS A CA 1
ATOM 3327 C C . CYS A 1 480 ? 76.824 3.829 50.059 1.00 31.39 480 CYS A C 1
ATOM 3328 O O . CYS A 1 480 ? 75.737 4.119 50.562 1.00 30.09 480 CYS A O 1
ATOM 3331 N N . HIS A 1 481 ? 77.477 2.701 50.330 1.00 29.42 481 HIS A N 1
ATOM 3332 C CA . HIS A 1 481 ? 76.965 1.728 51.293 1.00 34.12 481 HIS A CA 1
ATOM 3333 C C . HIS A 1 481 ? 77.403 2.156 52.698 1.00 35.75 481 HIS A C 1
ATOM 3334 O O . HIS A 1 481 ? 78.339 1.584 53.259 1.00 32.80 481 HIS A O 1
ATOM 3341 N N . HIS A 1 482 ? 76.730 3.164 53.256 1.00 35.55 482 HIS A N 1
ATOM 3342 C CA . HIS A 1 482 ? 77.143 3.745 54.536 1.00 38.16 482 HIS A CA 1
ATOM 3343 C C . HIS A 1 482 ? 76.496 3.048 55.729 1.00 35.56 482 HIS A C 1
ATOM 3344 O O . HIS A 1 482 ? 75.479 2.372 55.589 1.00 37.12 482 HIS A O 1
ATOM 3351 N N . ASN A 1 483 ? 77.109 3.208 56.898 1.00 38.18 483 ASN A N 1
ATOM 3352 C CA . ASN A 1 483 ? 76.548 2.706 58.147 1.00 33.72 483 ASN A CA 1
ATOM 3353 C C . ASN A 1 483 ? 76.541 1.186 58.268 1.00 35.74 483 ASN A C 1
ATOM 3354 O O . ASN A 1 483 ? 75.806 0.628 59.079 1.00 38.83 483 ASN A O 1
ATOM 3359 N N . SER A 1 484 ? 77.355 0.522 57.456 1.00 39.18 484 SER A N 1
ATOM 3360 C CA . SER A 1 484 ? 77.620 -0.903 57.632 1.00 37.76 484 SER A CA 1
ATOM 3361 C C . SER A 1 484 ? 79.102 -1.148 57.385 1.00 38.65 484 SER A C 1
ATOM 3362 O O . SER A 1 484 ? 79.761 -0.372 56.696 1.00 40.03 484 SER A O 1
ATOM 3365 N N . PRO A 1 485 ? 79.653 -2.230 57.951 1.00 40.71 485 PRO A N 1
ATOM 3366 C CA . PRO A 1 485 ? 81.074 -2.524 57.758 1.00 38.45 485 PRO A CA 1
ATOM 3367 C C . PRO A 1 485 ? 81.510 -2.700 56.310 1.00 39.55 485 PRO A C 1
ATOM 3368 O O . PRO A 1 485 ? 80.730 -3.118 55.457 1.00 42.91 485 PRO A O 1
ATOM 3372 N N . ALA A 1 486 ? 82.768 -2.363 56.047 1.00 39.75 486 ALA A N 1
ATOM 3373 C CA . ALA A 1 486 ? 83.362 -2.544 54.731 1.00 45.26 486 ALA A CA 1
ATOM 3374 C C . ALA A 1 486 ? 83.232 -4.010 54.332 1.00 49.15 486 ALA A C 1
ATOM 3375 O O . ALA A 1 486 ? 83.709 -4.894 55.046 1.00 49.24 486 ALA A O 1
ATOM 3377 N N . SER A 1 487 ? 82.591 -4.266 53.195 1.00 45.30 487 SER A N 1
ATOM 3378 C CA . SER A 1 487 ? 82.286 -5.635 52.798 1.00 48.31 487 SER A CA 1
ATOM 3379 C C . SER A 1 487 ? 82.041 -5.791 51.305 1.00 50.55 487 SER A C 1
ATOM 3380 O O . SER A 1 487 ? 81.661 -4.842 50.617 1.00 51.62 487 SER A O 1
ATOM 3383 N N . LEU A 1 488 ? 82.247 -7.007 50.813 1.00 48.75 488 LEU A N 1
ATOM 3384 C CA . LEU A 1 488 ? 81.995 -7.327 49.415 1.00 43.23 488 LEU A CA 1
ATOM 3385 C C . LEU A 1 488 ? 80.494 -7.502 49.202 1.00 43.86 488 LEU A C 1
ATOM 3386 O O . LEU A 1 488 ? 80.006 -7.490 48.072 1.00 44.57 488 LEU A O 1
ATOM 3391 N N . THR A 1 489 ? 79.763 -7.658 50.300 1.00 39.54 489 THR A N 1
ATOM 3392 C CA . THR A 1 489 ? 78.334 -7.915 50.230 1.00 40.64 489 THR A CA 1
ATOM 3393 C C . THR A 1 489 ? 77.528 -7.026 51.179 1.00 46.23 489 THR A C 1
ATOM 3394 O O . THR A 1 489 ? 76.995 -7.496 52.186 1.00 41.88 489 THR A O 1
ATOM 3398 N N . PRO A 1 490 ? 77.418 -5.722 50.861 1.00 47.61 490 PRO A N 1
ATOM 3399 C CA . PRO A 1 490 ? 76.659 -4.806 51.723 1.00 43.76 490 PRO A CA 1
ATOM 3400 C C . PRO A 1 490 ? 75.157 -5.056 51.638 1.00 42.86 490 PRO A C 1
ATOM 3401 O O . PRO A 1 490 ? 74.662 -5.579 50.638 1.00 43.54 490 PRO A O 1
ATOM 3405 N N . PRO A 1 491 ? 74.412 -4.686 52.691 1.00 40.43 491 PRO A N 1
ATOM 3406 C CA . PRO A 1 491 ? 72.959 -4.882 52.709 1.00 41.80 491 PRO A CA 1
ATOM 3407 C C . PRO A 1 491 ? 72.261 -3.939 51.737 1.00 44.02 491 PRO A C 1
ATOM 3408 O O . PRO A 1 491 ? 72.855 -2.961 51.278 1.00 40.79 491 PRO A O 1
ATOM 3412 N N . LYS A 1 492 ? 71.005 -4.243 51.422 1.00 42.02 492 LYS A N 1
ATOM 3413 C CA . LYS A 1 492 ? 70.184 -3.365 50.596 1.00 44.53 492 LYS A CA 1
ATOM 3414 C C . LYS A 1 492 ? 69.888 -2.077 51.357 1.00 46.02 492 LYS A C 1
ATOM 3415 O O . LYS A 1 492 ? 69.848 -2.074 52.587 1.00 44.30 492 LYS A O 1
ATOM 3421 N N . CYS A 1 493 ? 69.669 -0.990 50.623 1.00 42.10 493 CYS A N 1
ATOM 3422 C CA . CYS A 1 493 ? 69.286 0.275 51.238 1.00 41.73 493 CYS A CA 1
ATOM 3423 C C . CYS A 1 493 ? 67.994 0.099 52.019 1.00 41.89 493 CYS A C 1
ATOM 3424 O O . CYS A 1 493 ? 67.805 0.706 53.073 1.00 37.91 493 CYS A O 1
ATOM 3427 N N . ALA A 1 494 ? 67.108 -0.746 51.502 1.00 40.50 494 ALA A N 1
ATOM 3428 C CA . ALA A 1 494 ? 65.802 -0.946 52.113 1.00 42.72 494 ALA A CA 1
ATOM 3429 C C . ALA A 1 494 ? 65.915 -1.563 53.502 1.00 42.91 494 ALA A C 1
ATOM 3430 O O . ALA A 1 494 ? 64.959 -1.536 54.277 1.00 43.00 494 ALA A O 1
ATOM 3432 N N . SER A 1 495 ? 67.081 -2.115 53.822 1.00 43.17 495 SER A N 1
ATOM 3433 C CA . SER A 1 495 ? 67.264 -2.734 55.130 1.00 47.11 495 SER A CA 1
ATOM 3434 C C . SER A 1 495 ? 67.237 -1.685 56.240 1.00 49.74 495 SER A C 1
ATOM 3435 O O . SER A 1 495 ? 67.013 -2.015 57.404 1.00 52.70 495 SER A O 1
ATOM 3438 N N . CYS A 1 496 ? 67.454 -0.422 55.880 1.00 50.49 496 CYS A N 1
ATOM 3439 C CA . CYS A 1 496 ? 67.411 0.663 56.860 1.00 49.55 496 CYS A CA 1
ATOM 3440 C C . CYS A 1 496 ? 66.453 1.795 56.490 1.00 51.65 496 CYS A C 1
ATOM 3441 O O . CYS A 1 496 ? 66.028 2.564 57.355 1.00 49.40 496 CYS A O 1
ATOM 3444 N N . HIS A 1 497 ? 66.117 1.907 55.210 1.00 51.97 497 HIS A N 1
ATOM 3445 C CA . HIS A 1 497 ? 65.334 3.046 54.750 1.00 56.11 497 HIS A CA 1
ATOM 3446 C C . HIS A 1 497 ? 63.906 2.694 54.340 1.00 60.92 497 HIS A C 1
ATOM 3447 O O . HIS A 1 497 ? 63.647 1.620 53.796 1.00 60.81 497 HIS A O 1
ATOM 3454 N N . GLY A 1 498 ? 62.991 3.613 54.637 1.00 66.76 498 GLY A N 1
ATOM 3455 C CA . GLY A 1 498 ? 61.647 3.588 54.084 1.00 77.20 498 GLY A CA 1
ATOM 3456 C C . GLY A 1 498 ? 61.022 2.226 53.868 1.00 84.33 498 GLY A C 1
ATOM 3457 O O . GLY A 1 498 ? 60.598 1.905 52.756 1.00 87.38 498 GLY A O 1
ATOM 3458 N N . LYS A 1 499 ? 60.951 1.423 54.925 1.00 88.63 499 LYS A N 1
ATOM 3459 C CA . LYS A 1 499 ? 60.369 0.092 54.812 1.00 94.22 499 LYS A CA 1
ATOM 3460 C C . LYS A 1 499 ? 58.935 -0.002 55.352 1.00 96.57 499 LYS A C 1
ATOM 3461 O O . LYS A 1 499 ? 58.082 -0.633 54.729 1.00 99.62 499 LYS A O 1
ATOM 3467 N N . PRO A 1 500 ? 58.646 0.623 56.512 1.00 98.08 500 PRO A N 1
ATOM 3468 C CA . PRO A 1 500 ? 59.538 1.411 57.374 1.00 99.02 500 PRO A CA 1
ATOM 3469 C C . PRO A 1 500 ? 60.470 0.536 58.209 1.00 98.62 500 PRO A C 1
ATOM 3470 O O . PRO A 1 500 ? 60.029 -0.416 58.854 1.00 99.13 500 PRO A O 1
ATOM 3474 N N . ASP A 1 507 ? 65.423 11.639 61.820 1.00 80.68 507 ASP A N 1
ATOM 3475 C CA . ASP A 1 507 ? 65.835 10.240 61.750 1.00 79.70 507 ASP A CA 1
ATOM 3476 C C . ASP A 1 507 ? 66.484 9.901 60.409 1.00 76.89 507 ASP A C 1
ATOM 3477 O O . ASP A 1 507 ? 67.659 10.198 60.192 1.00 78.88 507 ASP A O 1
ATOM 3482 N N . ARG A 1 508 ? 65.719 9.281 59.513 1.00 71.87 508 ARG A N 1
ATOM 3483 C CA . ARG A 1 508 ? 66.248 8.854 58.219 1.00 63.23 508 ARG A CA 1
ATOM 3484 C C . ARG A 1 508 ? 65.235 9.074 57.104 1.00 56.06 508 ARG A C 1
ATOM 3485 O O . ARG A 1 508 ? 64.028 9.071 57.342 1.00 54.62 508 ARG A O 1
ATOM 3493 N N . PRO A 1 509 ? 65.717 9.275 55.866 1.00 48.97 509 PRO A N 1
ATOM 3494 C CA . PRO A 1 509 ? 64.802 9.485 54.740 1.00 44.45 509 PRO A CA 1
ATOM 3495 C C . PRO A 1 509 ? 64.154 8.168 54.333 1.00 42.21 509 PRO A C 1
ATOM 3496 O O . PRO A 1 509 ? 64.702 7.096 54.590 1.00 42.51 509 PRO A O 1
ATOM 3500 N N . GLY A 1 510 ? 62.987 8.250 53.705 1.00 42.30 510 GLY A N 1
ATOM 3501 C CA . GLY A 1 510 ? 62.380 7.062 53.134 1.00 41.00 510 GLY A CA 1
ATOM 3502 C C . GLY A 1 510 ? 63.191 6.584 51.947 1.00 38.00 510 GLY A C 1
ATOM 3503 O O . GLY A 1 510 ? 64.120 7.263 51.509 1.00 37.05 510 GLY A O 1
ATOM 3504 N N . LEU A 1 511 ? 62.834 5.422 51.413 1.00 36.36 511 LEU A N 1
ATOM 3505 C CA . LEU A 1 511 ? 63.641 4.776 50.389 1.00 37.92 511 LEU A CA 1
ATOM 3506 C C . LEU A 1 511 ? 63.767 5.603 49.105 1.00 37.24 511 LEU A C 1
ATOM 3507 O O . LEU A 1 511 ? 64.858 5.721 48.544 1.00 39.83 511 LEU A O 1
ATOM 3512 N N . LYS A 1 512 ? 62.660 6.170 48.633 1.00 34.59 512 LYS A N 1
ATOM 3513 C CA . LYS A 1 512 ? 62.710 6.988 47.424 1.00 34.04 512 LYS A CA 1
ATOM 3514 C C . LYS A 1 512 ? 63.593 8.217 47.645 1.00 31.89 512 LYS A C 1
ATOM 3515 O O . LYS A 1 512 ? 64.421 8.556 46.799 1.00 33.98 512 LYS A O 1
ATOM 3521 N N . ALA A 1 513 ? 63.416 8.876 48.786 1.00 32.27 513 ALA A N 1
ATOM 3522 C CA . ALA A 1 513 ? 64.234 10.037 49.130 1.00 37.04 513 ALA A CA 1
ATOM 3523 C C . ALA A 1 513 ? 65.695 9.629 49.270 1.00 32.28 513 ALA A C 1
ATOM 3524 O O . ALA A 1 513 ? 66.600 10.344 48.829 1.00 33.09 513 ALA A O 1
ATOM 3526 N N . ALA A 1 514 ? 65.923 8.471 49.880 1.00 32.69 514 ALA A N 1
ATOM 3527 C CA . ALA A 1 514 ? 67.281 7.976 50.063 1.00 32.56 514 ALA A CA 1
ATOM 3528 C C . ALA A 1 514 ? 67.963 7.833 48.707 1.00 35.67 514 ALA A C 1
ATOM 3529 O O . ALA A 1 514 ? 69.094 8.297 48.515 1.00 29.88 514 ALA A O 1
ATOM 3531 N N . TYR A 1 515 ? 67.277 7.200 47.756 1.00 30.28 515 TYR A N 1
ATOM 3532 C CA . TYR A 1 515 ? 67.856 7.043 46.425 1.00 28.97 515 TYR A CA 1
ATOM 3533 C C . TYR A 1 515 ? 68.068 8.399 45.756 1.00 26.35 515 TYR A C 1
ATOM 3534 O O . TYR A 1 515 ? 69.161 8.705 45.281 1.00 25.67 515 TYR A O 1
ATOM 3543 N N . HIS A 1 516 ? 67.030 9.225 45.716 1.00 30.59 516 HIS A N 1
ATOM 3544 C CA . HIS A 1 516 ? 67.157 10.458 44.963 1.00 32.75 516 HIS A CA 1
ATOM 3545 C C . HIS A 1 516 ? 68.284 11.315 45.524 1.00 27.19 516 HIS A C 1
ATOM 3546 O O . HIS A 1 516 ? 69.104 11.838 44.769 1.00 28.28 516 HIS A O 1
ATOM 3553 N N . GLN A 1 517 ? 68.347 11.431 46.847 1.00 28.42 517 GLN A N 1
ATOM 3554 C CA . GLN A 1 517 ? 69.360 12.269 47.480 1.00 28.20 517 GLN A CA 1
ATOM 3555 C C . GLN A 1 517 ? 70.757 11.747 47.194 1.00 32.24 517 GLN A C 1
ATOM 3556 O O . GLN A 1 517 ? 71.678 12.530 46.967 1.00 34.44 517 GLN A O 1
ATOM 3562 N N . GLN A 1 518 ? 70.924 10.427 47.204 1.00 33.42 518 GLN A N 1
ATOM 3563 C CA . GLN A 1 518 ? 72.252 9.861 46.976 1.00 32.85 518 GLN A CA 1
ATOM 3564 C C . GLN A 1 518 ? 72.670 9.962 45.513 1.00 24.66 518 GLN A C 1
ATOM 3565 O O . GLN A 1 518 ? 73.769 10.427 45.208 1.00 25.65 518 GLN A O 1
ATOM 3571 N N . CYS A 1 519 ? 71.791 9.526 44.614 1.00 30.88 519 CYS A N 1
ATOM 3572 C CA . CYS A 1 519 ? 72.092 9.542 43.186 1.00 32.56 519 CYS A CA 1
ATOM 3573 C C . CYS A 1 519 ? 72.286 10.977 42.697 1.00 31.41 519 CYS A C 1
ATOM 3574 O O . CYS A 1 519 ? 73.358 11.336 42.210 1.00 28.03 519 CYS A O 1
ATOM 3577 N N . MET A 1 520 ? 71.245 11.792 42.834 1.00 32.84 520 MET A N 1
ATOM 3578 C CA . MET A 1 520 ? 71.276 13.165 42.329 1.00 34.47 520 MET A CA 1
ATOM 3579 C C . MET A 1 520 ? 72.359 13.968 43.036 1.00 30.62 520 MET A C 1
ATOM 3580 O O . MET A 1 520 ? 73.029 14.809 42.425 1.00 27.55 520 MET A O 1
ATOM 3585 N N . GLY A 1 521 ? 72.535 13.699 44.327 1.00 30.66 521 GLY A N 1
ATOM 3586 C CA . GLY A 1 521 ? 73.486 14.464 45.115 1.00 25.98 521 GLY A CA 1
ATOM 3587 C C . GLY A 1 521 ? 74.905 14.308 44.616 1.00 27.86 521 GLY A C 1
ATOM 3588 O O . GLY A 1 521 ? 75.620 15.294 44.422 1.00 29.69 521 GLY A O 1
ATOM 3589 N N . CYS A 1 522 ? 75.323 13.066 44.398 1.00 27.38 522 CYS A N 1
ATOM 3590 C CA . CYS A 1 522 ? 76.670 12.819 43.903 1.00 25.31 522 CYS A CA 1
ATOM 3591 C C . CYS A 1 522 ? 76.877 13.443 42.536 1.00 25.11 522 CYS A C 1
ATOM 3592 O O . CYS A 1 522 ? 77.920 14.043 42.280 1.00 28.36 522 CYS A O 1
ATOM 3595 N N . HIS A 1 523 ? 75.898 13.287 41.647 1.00 29.13 523 HIS A N 1
ATOM 3596 C CA . HIS A 1 523 ? 76.054 13.822 40.295 1.00 31.24 523 HIS A CA 1
ATOM 3597 C C . HIS A 1 523 ? 76.274 15.330 40.349 1.00 34.09 523 HIS A C 1
ATOM 3598 O O . HIS A 1 523 ? 77.091 15.864 39.604 1.00 36.99 523 HIS A O 1
ATOM 3605 N N . ASP A 1 524 ? 75.559 16.018 41.237 1.00 33.43 524 ASP A N 1
ATOM 3606 C CA . ASP A 1 524 ? 75.758 17.461 41.389 1.00 33.77 524 ASP A CA 1
ATOM 3607 C C . ASP A 1 524 ? 77.165 17.768 41.888 1.00 32.60 524 ASP A C 1
ATOM 3608 O O . ASP A 1 524 ? 77.833 18.668 41.373 1.00 35.46 524 ASP A O 1
ATOM 3613 N N . ARG A 1 525 ? 77.620 17.014 42.885 1.00 31.41 525 ARG A N 1
ATOM 3614 C CA . ARG A 1 525 ? 78.916 17.280 43.506 1.00 30.78 525 ARG A CA 1
ATOM 3615 C C . ARG A 1 525 ? 80.082 16.902 42.598 1.00 36.41 525 ARG A C 1
ATOM 3616 O O . ARG A 1 525 ? 81.163 17.482 42.698 1.00 30.07 525 ARG A O 1
ATOM 3624 N N . MET A 1 526 ? 79.862 15.927 41.719 1.00 34.76 526 MET A N 1
ATOM 3625 C CA . MET A 1 526 ? 80.898 15.493 40.791 1.00 39.78 526 MET A CA 1
ATOM 3626 C C . MET A 1 526 ? 80.778 16.201 39.443 1.00 44.96 526 MET A C 1
ATOM 3627 O O . MET A 1 526 ? 81.587 15.980 38.542 1.00 45.01 526 MET A O 1
ATOM 3632 N N . LYS A 1 527 ? 79.763 17.050 39.309 1.00 45.12 527 LYS A N 1
ATOM 3633 C CA . LYS A 1 527 ? 79.545 17.796 38.076 1.00 47.87 527 LYS A CA 1
ATOM 3634 C C . LYS A 1 527 ? 79.231 16.850 36.920 1.00 50.42 527 LYS A C 1
ATOM 3635 O O . LYS A 1 527 ? 79.572 17.129 35.774 1.00 50.59 527 LYS A O 1
ATOM 3641 N N . ILE A 1 528 ? 78.589 15.726 37.226 1.00 49.31 528 ILE A N 1
ATOM 3642 C CA . ILE A 1 528 ? 78.150 14.803 36.190 1.00 49.92 528 ILE A CA 1
ATOM 3643 C C . ILE A 1 528 ? 77.053 15.457 35.367 1.00 51.49 528 ILE A C 1
ATOM 3644 O O . ILE A 1 528 ? 76.030 15.871 35.904 1.00 52.49 528 ILE A O 1
ATOM 3649 N N . GLU A 1 529 ? 77.266 15.547 34.061 1.00 52.69 529 GLU A N 1
ATOM 3650 C CA . GLU A 1 529 ? 76.322 16.244 33.203 1.00 55.80 529 GLU A CA 1
ATOM 3651 C C . GLU A 1 529 ? 75.180 15.315 32.809 1.00 52.37 529 GLU A C 1
ATOM 3652 O O . GLU A 1 529 ? 74.007 15.665 32.945 1.00 53.08 529 GLU A O 1
ATOM 3658 N N . LYS A 1 530 ? 75.525 14.126 32.330 1.00 49.48 530 LYS A N 1
ATOM 3659 C CA . LYS A 1 530 ? 74.520 13.134 31.970 1.00 49.49 530 LYS A CA 1
ATOM 3660 C C . LYS A 1 530 ? 74.573 11.942 32.915 1.00 45.45 530 LYS A C 1
ATOM 3661 O O . LYS A 1 530 ? 75.646 11.411 33.194 1.00 48.74 530 LYS A O 1
ATOM 3667 N N . PRO A 1 531 ? 73.411 11.508 33.426 1.00 43.24 531 PRO A N 1
ATOM 3668 C CA . PRO A 1 531 ? 72.092 12.087 33.154 1.00 42.39 531 PRO A CA 1
ATOM 3669 C C . PRO A 1 531 ? 71.884 13.387 33.930 1.00 41.66 531 PRO A C 1
ATOM 3670 O O . PRO A 1 531 ? 72.560 13.638 34.929 1.00 39.09 531 PRO A O 1
ATOM 3674 N N . ALA A 1 532 ? 70.948 14.207 33.469 1.00 41.27 532 ALA A N 1
ATOM 3675 C CA . ALA A 1 532 ? 70.546 15.386 34.223 1.00 38.52 532 ALA A CA 1
ATOM 3676 C C . ALA A 1 532 ? 69.518 14.977 35.268 1.00 36.16 532 ALA A C 1
ATOM 3677 O O . ALA A 1 532 ? 68.708 14.082 35.031 1.00 36.91 532 ALA A O 1
ATOM 3679 N N . ASN A 1 533 ? 69.551 15.638 36.421 1.00 37.23 533 ASN A N 1
ATOM 3680 C CA . ASN A 1 533 ? 68.627 15.331 37.510 1.00 37.42 533 ASN A CA 1
ATOM 3681 C C . ASN A 1 533 ? 67.181 15.612 37.128 1.00 34.71 533 ASN A C 1
ATOM 3682 O O . ASN A 1 533 ? 66.252 15.085 37.736 1.00 34.41 533 ASN A O 1
ATOM 3687 N N . THR A 1 534 ? 66.998 16.450 36.117 1.00 35.78 534 THR A N 1
ATOM 3688 C CA . THR A 1 534 ? 65.673 16.766 35.603 1.00 37.33 534 THR A CA 1
ATOM 3689 C C . THR A 1 534 ? 65.185 15.735 34.579 1.00 43.51 534 THR A C 1
ATOM 3690 O O . THR A 1 534 ? 64.013 15.741 34.190 1.00 43.35 534 THR A O 1
ATOM 3694 N N . ALA A 1 535 ? 66.084 14.859 34.139 1.00 41.52 535 ALA A N 1
ATOM 3695 C CA . ALA A 1 535 ? 65.740 13.851 33.137 1.00 45.01 535 ALA A CA 1
ATOM 3696 C C . ALA A 1 535 ? 65.080 12.633 33.786 1.00 41.42 535 ALA A C 1
ATOM 3697 O O . ALA A 1 535 ? 65.742 11.642 34.080 1.00 46.77 535 ALA A O 1
ATOM 3699 N N . CYS A 1 536 ? 63.771 12.712 33.992 1.00 39.33 536 CYS A N 1
ATOM 3700 C CA . CYS A 1 536 ? 63.057 11.752 34.828 1.00 45.37 536 CYS A CA 1
ATOM 3701 C C . CYS A 1 536 ? 62.945 10.329 34.273 1.00 50.60 536 CYS A C 1
ATOM 3702 O O . CYS A 1 536 ? 62.335 9.470 34.911 1.00 51.04 536 CYS A O 1
ATOM 3705 N N . VAL A 1 537 ? 63.503 10.072 33.091 1.00 53.32 537 VAL A N 1
ATOM 3706 C CA . VAL A 1 537 ? 63.426 8.729 32.519 1.00 51.23 537 VAL A CA 1
ATOM 3707 C C . VAL A 1 537 ? 64.787 8.096 32.273 1.00 50.86 537 VAL A C 1
ATOM 3708 O O . VAL A 1 537 ? 64.876 6.900 31.986 1.00 54.65 537 VAL A O 1
ATOM 3712 N N . ASP A 1 538 ? 65.847 8.889 32.390 1.00 43.43 538 ASP A N 1
ATOM 3713 C CA . ASP A 1 538 ? 67.191 8.385 32.146 1.00 45.98 538 ASP A CA 1
ATOM 3714 C C . ASP A 1 538 ? 67.696 7.465 33.258 1.00 47.94 538 ASP A C 1
ATOM 3715 O O . ASP A 1 538 ? 68.688 6.761 33.077 1.00 53.62 538 ASP A O 1
ATOM 3720 N N . CYS A 1 539 ? 67.023 7.466 34.405 1.00 46.58 539 CYS A N 1
ATOM 3721 C CA . CYS A 1 539 ? 67.369 6.531 35.473 1.00 45.82 539 CYS A CA 1
ATOM 3722 C C . CYS A 1 539 ? 66.314 5.447 35.625 1.00 44.26 539 CYS A C 1
ATOM 3723 O O . CYS A 1 539 ? 66.613 4.336 36.055 1.00 45.70 539 CYS A O 1
ATOM 3726 N N . HIS A 1 540 ? 65.074 5.776 35.281 1.00 44.46 540 HIS A N 1
ATOM 3727 C CA . HIS A 1 540 ? 64.000 4.792 35.294 1.00 46.99 540 HIS A CA 1
ATOM 3728 C C . HIS A 1 540 ? 62.956 5.102 34.224 1.00 52.69 540 HIS A C 1
ATOM 3729 O O . HIS A 1 540 ? 62.221 6.089 34.318 1.00 49.36 540 HIS A O 1
ATOM 3736 N N . LYS A 1 541 ? 62.896 4.239 33.212 1.00 53.94 541 LYS A N 1
ATOM 3737 C CA . LYS A 1 541 ? 62.129 4.504 32.000 1.00 54.98 541 LYS A CA 1
ATOM 3738 C C . LYS A 1 541 ? 60.638 4.634 32.252 1.00 58.71 541 LYS A C 1
ATOM 3739 O O . LYS A 1 541 ? 60.123 4.185 33.277 1.00 60.35 541 LYS A O 1
ATOM 3745 N N . GLU A 1 542 ? 59.948 5.245 31.295 1.00 64.57 542 GLU A N 1
ATOM 3746 C CA . GLU A 1 542 ? 58.540 5.580 31.449 1.00 72.55 542 GLU A CA 1
ATOM 3747 C C . GLU A 1 542 ? 57.692 4.348 31.720 1.00 77.98 542 GLU A C 1
ATOM 3748 O O . GLU A 1 542 ? 58.018 3.245 31.279 1.00 74.06 542 GLU A O 1
ATOM 3754 N N . ARG A 1 543 ? 56.594 4.554 32.440 1.00 84.89 543 ARG A N 1
ATOM 3755 C CA . ARG A 1 543 ? 55.729 3.467 32.879 1.00 92.62 543 ARG A CA 1
ATOM 3756 C C . ARG A 1 543 ? 55.412 2.501 31.739 1.00 96.99 543 ARG A C 1
ATOM 3757 O O . ARG A 1 543 ? 55.926 1.382 31.706 1.00 97.78 543 ARG A O 1
ATOM 3765 N N . ALA A 1 544 ? 54.570 2.937 30.807 1.00 99.82 544 ALA A N 1
ATOM 3766 C CA . ALA A 1 544 ? 54.211 2.109 29.661 1.00 104.78 544 ALA A CA 1
ATOM 3767 C C . ALA A 1 544 ? 54.209 2.918 28.367 1.00 108.38 544 ALA A C 1
ATOM 3768 O O . ALA A 1 544 ? 55.078 2.735 27.512 1.00 110.59 544 ALA A O 1
ATOM 3770 N N . LYS A 1 545 ? 53.232 3.812 28.231 1.00 109.65 545 LYS A N 1
ATOM 3771 C CA . LYS A 1 545 ? 53.066 4.615 27.021 1.00 109.33 545 LYS A CA 1
ATOM 3772 C C . LYS A 1 545 ? 52.962 3.762 25.758 1.00 109.38 545 LYS A C 1
ATOM 3773 O O . LYS A 1 545 ? 52.917 2.520 25.881 1.00 110.11 545 LYS A O 1
#

Foldseek 3Di:
DADQQWDFADVCCVQHDDPFATFIDRPLVVQVVQVVVPHHPVLFWDADPLFTDPDGPDDDDDHSVVVVCSCLVSQQVVQVVCVVVVHDHADHSPPVCSGRPPDDDDHYQFADFDDWLQNVQVVQVDPLQDADPDNRGRQQLQFWDQDPVVRGTGHDQLQGKPLCLQADCQDDDPRHHPVCSCLRSQLSSQVVSVVVVRDGADNHSCCGTHPVNVVPDDGDDQGDDDCSPDFQKAKAAQAFDDDDVVTDFDDFATFIDRPNVVRRVGGHDCLQVVNIPDDPCVAQHQQGDVSRVRNHPCCQACVCCGCRHVNNVVNVVCLALLNCLLVVPADDDPDPVLVCLGRDHWPPDDPVCRSVCVPVPDDPVVSSVRSVVRVVPQDFQPEADDLVLADQWDWACPPPDQFATFTGRPSVVLVVSVVSCPVVVSCRRSCRDNQSSVCSLLPPDDRDSDGDDPCVDAQVDPDHHPVCSVLCSVQVSCVSNVPVPPHSPPVDSGTHGDDD

Organism: Nitratidesulfovibrio vulgaris (strain ATCC 29579 / DSM 644 / CCUG 34227 / NCIMB 8303 / VKM B-1760 / Hildenborough) (NCBI:txid882)

B-factor: mean 42.81, std 16.04, range [17.8, 116.1]